Protein AF-0000000082038629 (afdb_homodimer)

pLDDT: mean 81.58, std 21.85, range [22.91, 98.81]

InterPro domains:
  IPR013216 Methyltransferase type 11 [PF08241] (58-134)
  IPR022238 18S rRNA (guanine(1575)-N(7))-methyltransferase Bud23, C-terminal [PF12589] (196-260)
  IPR029063 S-adenosyl-L-methionine-dependent methyltransferase superfamily [G3DSA:3.40.50.150] (6-194)
  IPR029063 S-adenosyl-L-methionine-dependent methyltransferase superfamily [SSF53335] (9-187)
  IPR039769 18S rRNA (guanine(1575)-N(7))-methyltransferase Bud23-like [PTHR12734] (5-263)

Structure (mmCIF, N/CA/C/O backbone):
data_AF-0000000082038629-model_v1
#
loop_
_entity.id
_entity.type
_entity.pdbx_description
1 polymer '18S rRNA (guanine-N(7))-methyltransferase'
#
loop_
_atom_site.group_PDB
_atom_site.id
_atom_site.type_symbol
_atom_site.label_atom_id
_atom_site.label_alt_id
_atom_site.label_comp_id
_atom_site.label_asym_id
_atom_site.label_entity_id
_atom_site.label_seq_id
_atom_site.pdbx_PDB_ins_code
_atom_site.Cartn_x
_atom_site.Cartn_y
_atom_site.Cartn_z
_atom_site.occupancy
_atom_site.B_iso_or_equiv
_atom_site.auth_seq_id
_atom_site.auth_comp_id
_atom_site.auth_asym_id
_atom_site.auth_atom_id
_atom_site.pdbx_PDB_model_num
ATOM 1 N N . MET A 1 1 ? -20.641 3.508 -7.027 1 23.41 1 MET A N 1
ATOM 2 C CA . MET A 1 1 ? -20.812 4.957 -7.008 1 23.41 1 MET A CA 1
ATOM 3 C C . MET A 1 1 ? -20.406 5.535 -5.652 1 23.41 1 MET A C 1
ATOM 5 O O . MET A 1 1 ? -20.781 5 -4.609 1 23.41 1 MET A O 1
ATOM 9 N N . ALA A 1 2 ? -19.219 5.988 -5.516 1 35.75 2 ALA A N 1
ATOM 10 C CA . ALA A 1 2 ? -18.75 6.785 -4.391 1 35.75 2 ALA A CA 1
ATOM 11 C C . ALA A 1 2 ? -19.875 7.613 -3.787 1 35.75 2 ALA A C 1
ATOM 13 O O . ALA A 1 2 ? -20.609 8.297 -4.512 1 35.75 2 ALA A O 1
ATOM 14 N N . GLY A 1 3 ? -20.547 7.137 -2.838 1 33.41 3 GLY A N 1
ATOM 15 C CA . GLY A 1 3 ? -21.656 7.867 -2.242 1 33.41 3 GLY A CA 1
ATOM 16 C C . GLY A 1 3 ? -21.484 9.375 -2.309 1 33.41 3 GLY A C 1
ATOM 17 O O . GLY A 1 3 ? -20.344 9.875 -2.297 1 33.41 3 GLY A O 1
ATOM 18 N N . SER A 1 4 ? -22.453 10.07 -2.854 1 38.16 4 SER A N 1
ATOM 19 C CA . SER A 1 4 ? -22.719 11.477 -3.129 1 38.16 4 SER A CA 1
ATOM 20 C C . SER A 1 4 ? -22.469 12.344 -1.897 1 38.16 4 SER A C 1
ATOM 22 O O . SER A 1 4 ? -22.781 13.531 -1.888 1 38.16 4 SER A O 1
ATOM 24 N N . GLY A 1 5 ? -22.359 11.789 -0.61 1 46.88 5 GLY A N 1
ATOM 25 C CA . GLY A 1 5 ? -22.156 12.938 0.254 1 46.88 5 GLY A CA 1
ATOM 26 C C . GLY A 1 5 ? -20.875 13.695 -0.052 1 46.88 5 GLY A C 1
ATOM 27 O O . GLY A 1 5 ? -19.969 13.156 -0.694 1 46.88 5 GLY A O 1
ATOM 28 N N . ARG A 1 6 ? -20.719 15.203 -0.046 1 66.25 6 ARG A N 1
ATOM 29 C CA . ARG A 1 6 ? -19.688 16.109 -0.547 1 66.25 6 ARG A CA 1
ATOM 30 C C . ARG A 1 6 ? -18.344 15.828 0.099 1 66.25 6 ARG A C 1
ATOM 32 O O . ARG A 1 6 ? -18.203 15.898 1.322 1 66.25 6 ARG A O 1
ATOM 39 N N . ARG A 1 7 ? -17.484 15.039 -0.409 1 83.62 7 ARG A N 1
ATOM 40 C CA . ARG A 1 7 ? -16.094 14.883 -0.016 1 83.62 7 ARG A CA 1
ATOM 41 C C . ARG A 1 7 ? -15.523 16.188 0.543 1 83.62 7 ARG A C 1
ATOM 43 O O . ARG A 1 7 ? -15.781 17.266 -0.001 1 83.62 7 ARG A O 1
ATOM 50 N N . PRO A 1 8 ? -14.961 16.016 1.78 1 85 8 PRO A N 1
ATOM 51 C CA . PRO A 1 8 ? -14.359 17.234 2.336 1 85 8 PRO A CA 1
ATOM 52 C C . PRO A 1 8 ? -13.586 18.031 1.295 1 85 8 PRO A C 1
ATOM 54 O O . PRO A 1 8 ? -13.648 19.266 1.287 1 85 8 PRO A O 1
ATOM 57 N N . GLU A 1 9 ? -12.992 17.375 0.368 1 87.31 9 GLU A N 1
ATOM 58 C CA . GLU A 1 9 ? -12.133 18 -0.625 1 87.31 9 GLU A CA 1
ATOM 59 C C . GLU A 1 9 ? -12.945 18.875 -1.582 1 87.31 9 GLU A C 1
ATOM 61 O O . GLU A 1 9 ? -12.391 19.734 -2.271 1 87.31 9 GLU A O 1
ATOM 66 N N . HIS A 1 10 ? -14.281 18.594 -1.616 1 85.75 10 HIS A N 1
ATOM 67 C CA . HIS A 1 10 ? -15.141 19.344 -2.523 1 85.75 10 HIS A CA 1
ATOM 68 C C . HIS A 1 10 ? -15.781 20.547 -1.817 1 85.75 10 HIS A C 1
ATOM 70 O O . HIS A 1 10 ? -16.422 21.375 -2.457 1 85.75 10 HIS A O 1
ATOM 76 N N . ARG A 1 11 ? -15.539 20.625 -0.525 1 84.31 11 ARG A N 1
ATOM 77 C CA . ARG A 1 11 ? -16.188 21.656 0.267 1 84.31 11 ARG A CA 1
ATOM 78 C C . ARG A 1 11 ? -15.289 22.891 0.378 1 84.31 11 ARG A C 1
ATOM 80 O O . ARG A 1 11 ? -15.727 23.953 0.835 1 84.31 11 ARG A O 1
ATOM 87 N N . GLY A 1 12 ? -14.109 22.812 -0.012 1 86.06 12 GLY A N 1
ATOM 88 C CA . GLY A 1 12 ? -13.172 23.922 0.046 1 86.06 12 GLY A CA 1
ATOM 89 C C . GLY A 1 12 ? -11.758 23.5 0.372 1 86.06 12 GLY A C 1
ATOM 90 O O . GLY A 1 12 ? -11.484 22.297 0.517 1 86.06 12 GLY A O 1
ATOM 91 N N . PRO A 1 13 ? -10.922 24.547 0.443 1 91.44 13 PRO A N 1
ATOM 92 C CA . PRO A 1 13 ? -9.539 24.219 0.804 1 91.44 13 PRO A CA 1
ATOM 93 C C . PRO A 1 13 ? -9.414 23.656 2.213 1 91.44 13 PRO A C 1
ATOM 95 O O . PRO A 1 13 ? -10.227 23.969 3.088 1 91.44 13 PRO A O 1
ATOM 98 N N . PRO A 1 14 ? -8.438 22.75 2.385 1 91.75 14 PRO A N 1
ATOM 99 C CA . PRO A 1 14 ? -8.32 22.047 3.672 1 91.75 14 PRO A CA 1
ATOM 100 C C . PRO A 1 14 ? -8.141 23.016 4.844 1 91.75 14 PRO A C 1
ATOM 102 O O . PRO A 1 14 ? -8.656 22.766 5.938 1 91.75 14 PRO A O 1
ATOM 105 N N . GLU A 1 15 ? -7.402 24.094 4.695 1 90.81 15 GLU A N 1
ATOM 106 C CA . GLU A 1 15 ? -7.18 25.016 5.805 1 90.81 15 GLU A CA 1
ATOM 107 C C . GLU A 1 15 ? -8.477 25.703 6.223 1 90.81 15 GLU A C 1
ATOM 109 O O . GLU A 1 15 ? -8.609 26.141 7.367 1 90.81 15 GLU A O 1
ATOM 114 N N . LEU A 1 16 ? -9.391 25.812 5.316 1 87.94 16 LEU A N 1
ATOM 115 C CA . LEU A 1 16 ? -10.688 26.391 5.633 1 87.94 16 LEU A CA 1
ATOM 116 C C . LEU A 1 16 ? -11.656 25.328 6.141 1 87.94 16 LEU A C 1
ATOM 118 O O . LEU A 1 16 ? -12.477 25.594 7.023 1 87.94 16 LEU A O 1
ATOM 122 N N . PHE A 1 17 ? -11.586 24.203 5.566 1 89.69 17 PHE A N 1
ATOM 123 C CA . PHE A 1 17 ? -12.422 23.094 6.016 1 89.69 17 PHE A CA 1
ATOM 124 C C . PHE A 1 17 ? -12.133 22.75 7.473 1 89.69 17 PHE A C 1
ATOM 126 O O . PHE A 1 17 ? -13.055 22.609 8.273 1 89.69 17 PHE A O 1
ATOM 133 N N . TYR A 1 18 ? -10.852 22.625 7.758 1 92.06 18 TYR A N 1
ATOM 134 C CA . TYR A 1 18 ? -10.453 22.328 9.133 1 92.06 18 TYR A CA 1
ATOM 135 C C . TYR A 1 18 ? -10.188 23.609 9.914 1 92.06 18 TYR A C 1
ATOM 137 O O . TYR A 1 18 ? -9.062 23.859 10.344 1 92.06 18 TYR A O 1
ATOM 145 N N . ASP A 1 19 ? -11.234 24.281 10.164 1 91.19 19 ASP A N 1
ATOM 146 C CA . ASP A 1 19 ? -11.195 25.484 10.992 1 91.19 19 ASP A CA 1
ATOM 147 C C . ASP A 1 19 ? -11.203 25.109 12.477 1 91.19 19 ASP A C 1
ATOM 149 O O . ASP A 1 19 ? -11.07 23.938 12.836 1 91.19 19 ASP A O 1
ATOM 153 N N . GLU A 1 20 ? -11.312 26.078 13.25 1 92.94 20 GLU A N 1
ATOM 154 C CA . GLU A 1 20 ? -11.211 25.875 14.688 1 92.94 20 GLU A CA 1
ATOM 155 C C . GLU A 1 20 ? -12.258 24.891 15.188 1 92.94 20 GLU A C 1
ATOM 157 O O . GLU A 1 20 ? -11.945 23.969 15.938 1 92.94 20 GLU A O 1
ATOM 162 N N . THR A 1 21 ? -13.461 25.047 14.711 1 92.38 21 THR A N 1
ATOM 163 C CA . THR A 1 21 ? -14.555 24.203 15.164 1 92.38 21 THR A CA 1
ATOM 164 C C . THR A 1 21 ? -14.359 22.766 14.68 1 92.38 21 THR A C 1
ATOM 166 O O . THR A 1 21 ? -14.461 21.812 15.461 1 92.38 21 THR A O 1
ATOM 169 N N . GLU A 1 22 ? -14.078 22.656 13.438 1 90.88 22 GLU A N 1
ATOM 170 C CA . GLU A 1 22 ? -13.93 21.312 12.859 1 90.88 22 GLU A CA 1
ATOM 171 C C . GLU A 1 22 ? -12.727 20.594 13.445 1 90.88 22 GLU A C 1
ATOM 173 O O . GLU A 1 22 ? -12.766 19.375 13.641 1 90.88 22 GLU A O 1
ATOM 178 N N . ALA A 1 23 ? -11.68 21.281 13.68 1 93.06 23 ALA A N 1
ATOM 179 C CA . ALA A 1 23 ? -10.477 20.688 14.25 1 93.06 23 ALA A CA 1
ATOM 180 C C . ALA A 1 23 ? -10.758 20.094 15.633 1 93.06 23 ALA A C 1
ATOM 182 O O . ALA A 1 23 ? -10.32 18.984 15.938 1 93.06 23 ALA A O 1
ATOM 183 N N . ARG A 1 24 ? -11.523 20.812 16.391 1 92.12 24 ARG A N 1
ATOM 184 C CA . ARG A 1 24 ? -11.852 20.344 17.734 1 92.12 24 ARG A CA 1
ATOM 185 C C . ARG A 1 24 ? -12.805 19.156 17.688 1 92.12 24 ARG A C 1
ATOM 187 O O . ARG A 1 24 ? -12.633 18.188 18.438 1 92.12 24 ARG A O 1
ATOM 194 N N . LYS A 1 25 ? -13.734 19.281 16.828 1 89.38 25 LYS A N 1
ATOM 195 C CA . LYS A 1 25 ? -14.68 18.172 16.672 1 89.38 25 LYS A CA 1
ATOM 196 C C . LYS A 1 25 ? -13.961 16.906 16.234 1 89.38 25 LYS A C 1
ATOM 198 O O . LYS A 1 25 ? -14.219 15.82 16.766 1 89.38 25 LYS A O 1
ATOM 203 N N . TYR A 1 26 ? -13.133 17.141 15.328 1 87.62 26 TYR A N 1
ATOM 204 C CA . TYR A 1 26 ? -12.359 16.031 14.781 1 87.62 26 TYR A CA 1
ATOM 205 C C . TYR A 1 26 ? -11.562 15.32 15.867 1 87.62 26 TYR A C 1
ATOM 207 O O . TYR A 1 26 ? -11.578 14.094 15.961 1 87.62 26 TYR A O 1
ATOM 215 N N . THR A 1 27 ? -10.953 15.984 16.719 1 88.75 27 THR A N 1
ATOM 216 C CA . THR A 1 27 ? -10.031 15.453 17.719 1 88.75 27 THR A CA 1
ATOM 217 C C . THR A 1 27 ? -10.805 14.859 18.891 1 88.75 27 THR A C 1
ATOM 219 O O . THR A 1 27 ? -10.344 13.898 19.516 1 88.75 27 THR A O 1
ATOM 222 N N . GLN A 1 28 ? -11.953 15.344 19.094 1 89.69 28 GLN A N 1
ATOM 223 C CA . GLN A 1 28 ? -12.727 14.93 20.266 1 89.69 28 GLN A CA 1
ATOM 224 C C . GLN A 1 28 ? -13.562 13.688 19.953 1 89.69 28 GLN A C 1
ATOM 226 O O . GLN A 1 28 ? -14.047 13.016 20.875 1 89.69 28 GLN A O 1
ATOM 231 N N . ASN A 1 29 ? -13.688 13.445 18.75 1 88.56 29 ASN A N 1
ATOM 232 C CA . ASN A 1 29 ? -14.406 12.234 18.359 1 88.56 29 ASN A CA 1
ATOM 233 C C . ASN A 1 29 ? -13.586 10.977 18.641 1 88.56 29 ASN A C 1
ATOM 235 O O . ASN A 1 29 ? -12.594 10.719 17.953 1 88.56 29 ASN A O 1
ATOM 239 N N . SER A 1 30 ? -13.969 10.195 19.625 1 89.5 30 SER A N 1
ATOM 240 C CA . SER A 1 30 ? -13.211 9.031 20.078 1 89.5 30 SER A CA 1
ATOM 241 C C . SER A 1 30 ? -13.078 7.992 18.969 1 89.5 30 SER A C 1
ATOM 243 O O . SER A 1 30 ? -12.039 7.355 18.828 1 89.5 30 SER A O 1
ATOM 245 N N . ARG A 1 31 ? -14.102 7.82 18.312 1 86.75 31 ARG A N 1
ATOM 246 C CA . ARG A 1 31 ? -14.078 6.84 17.234 1 86.75 31 ARG A CA 1
ATOM 247 C C . ARG A 1 31 ? -13.078 7.238 16.156 1 86.75 31 ARG A C 1
ATOM 249 O O . ARG A 1 31 ? -12.281 6.414 15.711 1 86.75 31 ARG A O 1
ATOM 256 N N . VAL A 1 32 ? -13.156 8.484 15.75 1 84.5 32 VAL A N 1
ATOM 257 C CA . VAL A 1 32 ? -12.227 8.984 14.742 1 84.5 32 VAL A CA 1
ATOM 258 C C . VAL A 1 32 ? -10.789 8.852 15.25 1 84.5 32 VAL A C 1
ATOM 260 O O . VAL A 1 32 ? -9.906 8.398 14.523 1 84.5 32 VAL A O 1
ATOM 263 N N . ALA A 1 33 ? -10.633 9.172 16.453 1 89.69 33 ALA A N 1
ATOM 264 C CA . ALA A 1 33 ? -9.305 9.102 17.062 1 89.69 33 ALA A CA 1
ATOM 265 C C . ALA A 1 33 ? -8.773 7.676 17.047 1 89.69 33 ALA A C 1
ATOM 267 O O . ALA A 1 33 ? -7.594 7.445 16.75 1 89.69 33 ALA A O 1
ATOM 268 N N . GLU A 1 34 ? -9.617 6.766 17.328 1 90.06 34 GLU A N 1
ATOM 269 C CA . GLU A 1 34 ? -9.227 5.363 17.359 1 90.06 34 GLU A CA 1
ATOM 270 C C . GLU A 1 34 ? -8.844 4.859 15.969 1 90.06 34 GLU A C 1
ATOM 272 O O . GLU A 1 34 ? -7.836 4.168 15.812 1 90.06 34 GLU A O 1
ATOM 277 N N . ILE A 1 35 ? -9.602 5.195 15.078 1 86.31 35 ILE A N 1
ATOM 278 C CA . ILE A 1 35 ? -9.359 4.789 13.703 1 86.31 35 ILE A CA 1
ATOM 279 C C . ILE A 1 35 ? -8.047 5.402 13.211 1 86.31 35 ILE A C 1
ATOM 281 O O . ILE A 1 35 ? -7.223 4.715 12.602 1 86.31 35 ILE A O 1
ATOM 285 N N . GLN A 1 36 ? -7.848 6.668 13.469 1 90.44 36 GLN A N 1
ATOM 286 C CA . GLN A 1 36 ? -6.625 7.355 13.062 1 90.44 36 GLN A CA 1
ATOM 287 C C . GLN A 1 36 ? -5.395 6.715 13.703 1 90.44 36 GLN A C 1
ATOM 289 O O . GLN A 1 36 ? -4.363 6.555 13.047 1 90.44 36 GLN A O 1
ATOM 294 N N . ALA A 1 37 ? -5.594 6.355 14.891 1 90.56 37 ALA A N 1
ATOM 295 C CA . ALA A 1 37 ? -4.488 5.73 15.609 1 90.56 37 ALA A CA 1
ATOM 296 C C . ALA A 1 37 ? -4.121 4.383 14.992 1 90.56 37 ALA A C 1
ATOM 298 O O . ALA A 1 37 ? -2.941 4.062 14.836 1 90.56 37 ALA A O 1
ATOM 299 N N . GLN A 1 38 ? -5.098 3.66 14.641 1 88.44 38 GLN A N 1
ATOM 300 C CA . GLN A 1 38 ? -4.867 2.361 14.023 1 88.44 38 GLN A CA 1
ATOM 301 C C . GLN A 1 38 ? -4.195 2.512 12.664 1 88.44 38 GLN A C 1
ATOM 303 O O . GLN A 1 38 ? -3.293 1.744 12.32 1 88.44 38 GLN A O 1
ATOM 308 N N . MET A 1 39 ? -4.648 3.463 11.961 1 91.38 39 MET A N 1
ATOM 309 C CA . MET A 1 39 ? -4.062 3.719 10.648 1 91.38 39 MET A CA 1
ATOM 310 C C . MET A 1 39 ? -2.598 4.121 10.773 1 91.38 39 MET A C 1
ATOM 312 O O . MET A 1 39 ? -1.75 3.65 10.016 1 91.38 39 MET A O 1
ATOM 316 N N . ALA A 1 40 ? -2.328 4.914 11.766 1 95.19 40 ALA A N 1
ATOM 317 C CA . ALA A 1 40 ? -0.96 5.367 12 1 95.19 40 ALA A CA 1
ATOM 318 C C . ALA A 1 40 ? -0.066 4.207 12.43 1 95.19 40 ALA A C 1
ATOM 320 O O . ALA A 1 40 ? 1.072 4.09 11.969 1 95.19 40 ALA A O 1
ATOM 321 N N . ALA A 1 41 ? -0.632 3.396 13.258 1 93.06 41 ALA A N 1
ATOM 322 C CA . ALA A 1 41 ? 0.128 2.246 13.742 1 93.06 41 ALA A CA 1
ATOM 323 C C . ALA A 1 41 ? 0.554 1.347 12.586 1 93.06 41 ALA A C 1
ATOM 325 O O . ALA A 1 41 ? 1.712 0.931 12.508 1 93.06 41 ALA A O 1
ATOM 326 N N . ARG A 1 42 ? -0.338 1.121 11.711 1 88.25 42 ARG A N 1
ATOM 327 C CA . ARG A 1 42 ? -0.045 0.282 10.547 1 88.25 42 ARG A CA 1
ATOM 328 C C . ARG A 1 42 ? 0.97 0.954 9.633 1 88.25 42 ARG A C 1
ATOM 330 O O . ARG A 1 42 ? 1.865 0.294 9.102 1 88.25 42 ARG A O 1
ATOM 337 N N . ALA A 1 43 ? 0.802 2.197 9.453 1 94.62 43 ALA A N 1
ATOM 338 C CA . ALA A 1 43 ? 1.734 2.936 8.609 1 94.62 43 ALA A CA 1
ATOM 339 C C . ALA A 1 43 ? 3.15 2.885 9.172 1 94.62 43 ALA A C 1
ATOM 341 O O . ALA A 1 43 ? 4.113 2.666 8.438 1 94.62 43 ALA A O 1
ATOM 342 N N . VAL A 1 44 ? 3.246 3.008 10.453 1 94.69 44 VAL A N 1
ATOM 343 C CA . VAL A 1 44 ? 4.559 3.004 11.094 1 94.69 44 VAL A CA 1
ATOM 344 C C . VAL A 1 44 ? 5.184 1.614 10.977 1 94.69 44 VAL A C 1
ATOM 346 O O . VAL A 1 44 ? 6.383 1.486 10.727 1 94.69 44 VAL A O 1
ATOM 349 N N . GLU A 1 45 ? 4.406 0.663 11.117 1 88.38 45 GLU A N 1
ATOM 350 C CA . GLU A 1 45 ? 4.902 -0.701 10.961 1 88.38 45 GLU A CA 1
ATOM 351 C C . GLU A 1 45 ? 5.441 -0.933 9.547 1 88.38 45 GLU A C 1
ATOM 353 O O . GLU A 1 45 ? 6.469 -1.588 9.367 1 88.38 45 GLU A O 1
ATOM 358 N N . LEU A 1 46 ? 4.832 -0.357 8.633 1 89.44 46 LEU A N 1
ATOM 359 C CA . LEU A 1 46 ? 5.191 -0.553 7.234 1 89.44 46 LEU A CA 1
ATOM 360 C C . LEU A 1 46 ? 6.492 0.172 6.898 1 89.44 46 LEU A C 1
ATOM 362 O O . LEU A 1 46 ? 7.113 -0.105 5.871 1 89.44 46 LEU A O 1
ATOM 366 N N . LEU A 1 47 ? 6.871 1.042 7.715 1 93.31 47 LEU A N 1
ATOM 367 C CA . LEU A 1 47 ? 8.125 1.747 7.48 1 93.31 47 LEU A CA 1
ATOM 368 C C . LEU A 1 47 ? 9.312 0.804 7.625 1 93.31 47 LEU A C 1
ATOM 370 O O . LEU A 1 47 ? 10.406 1.095 7.137 1 93.31 47 LEU A O 1
ATOM 374 N N . ALA A 1 48 ? 9.109 -0.289 8.398 1 88.19 48 ALA A N 1
ATOM 375 C CA . ALA A 1 48 ? 10.18 -1.263 8.633 1 88.19 48 ALA A CA 1
ATOM 376 C C . ALA A 1 48 ? 11.414 -0.593 9.219 1 88.19 48 ALA A C 1
ATOM 378 O O . ALA A 1 48 ? 12.523 -0.773 8.711 1 88.19 48 ALA A O 1
ATOM 379 N N . LEU A 1 49 ? 11.156 0.118 10.266 1 93.12 49 LEU A N 1
ATOM 380 C CA . LEU A 1 49 ? 12.234 0.857 10.914 1 93.12 49 LEU A CA 1
ATOM 381 C C . LEU A 1 49 ? 13.203 -0.094 11.609 1 93.12 49 LEU A C 1
ATOM 383 O O . LEU A 1 49 ? 12.805 -1.161 12.078 1 93.12 49 LEU A O 1
ATOM 387 N N . PRO A 1 50 ? 14.469 0.323 11.672 1 89.88 50 PRO A N 1
ATOM 388 C CA . PRO A 1 50 ? 15.406 -0.49 12.453 1 89.88 50 PRO A CA 1
ATOM 389 C C . PRO A 1 50 ? 15.039 -0.567 13.93 1 89.88 50 PRO A C 1
ATOM 391 O O . PRO A 1 50 ? 14.531 0.405 14.5 1 89.88 50 PRO A O 1
ATOM 394 N N . GLU A 1 51 ? 15.312 -1.751 14.484 1 86.88 51 GLU A N 1
ATOM 395 C CA . GLU A 1 51 ? 14.961 -1.985 15.883 1 86.88 51 GLU A CA 1
ATOM 396 C C . GLU A 1 51 ? 16.047 -1.475 16.812 1 86.88 51 GLU A C 1
ATOM 398 O O . GLU A 1 51 ? 17.219 -1.435 16.453 1 86.88 51 GLU A O 1
ATOM 403 N N . GLY A 1 52 ? 15.641 -1.083 17.938 1 88.69 52 GLY A N 1
ATOM 404 C CA . GLY A 1 52 ? 16.578 -0.804 19.016 1 88.69 52 GLY A CA 1
ATOM 405 C C . GLY A 1 52 ? 17.125 0.61 18.984 1 88.69 52 GLY A C 1
ATOM 406 O O . GLY A 1 52 ? 18.062 0.936 19.719 1 88.69 52 GLY A O 1
ATOM 407 N N . ARG A 1 53 ? 16.625 1.396 18.031 1 92.75 53 ARG A N 1
ATOM 408 C CA . ARG A 1 53 ? 17.062 2.787 18.031 1 92.75 53 ARG A CA 1
ATOM 409 C C . ARG A 1 53 ? 15.922 3.725 17.672 1 92.75 53 ARG A C 1
ATOM 411 O O . ARG A 1 53 ? 15.062 3.381 16.859 1 92.75 53 ARG A O 1
ATOM 418 N N . PRO A 1 54 ? 15.969 4.91 18.344 1 96.81 54 PRO A N 1
ATOM 419 C CA . PRO A 1 54 ? 14.984 5.914 17.922 1 96.81 54 PRO A CA 1
ATOM 420 C C . PRO A 1 54 ? 15.234 6.438 16.516 1 96.81 54 PRO A C 1
ATOM 422 O O . PRO A 1 54 ? 16.391 6.586 16.094 1 96.81 54 PRO A O 1
ATOM 425 N N . CYS A 1 55 ? 14.203 6.68 15.812 1 98.25 55 CYS A N 1
ATOM 426 C CA . CYS A 1 55 ? 14.25 7.242 14.469 1 98.25 55 CYS A CA 1
ATOM 427 C C . CYS A 1 55 ? 13.547 8.594 14.414 1 98.25 55 CYS A C 1
ATOM 429 O O . CYS A 1 55 ? 12.781 8.938 15.312 1 98.25 55 CYS A O 1
ATOM 431 N N . LEU A 1 56 ? 13.938 9.391 13.422 1 98.69 56 LEU A N 1
ATOM 432 C CA . LEU A 1 56 ? 13.258 10.648 13.148 1 98.69 56 LEU A CA 1
ATOM 433 C C . LEU A 1 56 ? 12.305 10.516 11.969 1 98.69 56 LEU A C 1
ATOM 435 O O . LEU A 1 56 ? 12.734 10.258 10.844 1 98.69 56 LEU A O 1
ATOM 439 N N . LEU A 1 57 ? 11.039 10.734 12.266 1 98.81 57 LEU A N 1
ATOM 440 C CA . LEU A 1 57 ? 10.016 10.523 11.25 1 98.81 57 LEU A CA 1
ATOM 441 C C . LEU A 1 57 ? 9.344 11.844 10.875 1 98.81 57 LEU A C 1
ATOM 443 O O . LEU A 1 57 ? 9.305 12.773 11.68 1 98.81 57 LEU A O 1
ATOM 447 N N . LEU A 1 58 ? 8.93 11.891 9.617 1 98.81 58 LEU A N 1
ATOM 448 C CA . LEU A 1 58 ? 8.109 13.008 9.148 1 98.81 58 LEU A CA 1
ATOM 449 C C . LEU A 1 58 ? 6.645 12.609 9.07 1 98.81 58 LEU A C 1
ATOM 451 O O . LEU A 1 58 ? 6.305 11.586 8.469 1 98.81 58 LEU A O 1
ATOM 455 N N . ASP A 1 59 ? 5.812 13.344 9.727 1 98.81 59 ASP A N 1
ATOM 456 C CA . ASP A 1 59 ? 4.367 13.172 9.656 1 98.81 59 ASP A CA 1
ATOM 457 C C . ASP A 1 59 ? 3.719 14.273 8.82 1 98.81 59 ASP A C 1
ATOM 459 O O . ASP A 1 59 ? 3.49 15.383 9.312 1 98.81 59 ASP A O 1
ATOM 463 N N . VAL A 1 60 ? 3.367 13.938 7.574 1 98.75 60 VAL A N 1
ATOM 464 C CA . VAL A 1 60 ? 2.803 14.914 6.645 1 98.75 60 VAL A CA 1
ATOM 465 C C . VAL A 1 60 ? 1.282 14.938 6.785 1 98.75 60 VAL A C 1
ATOM 467 O O . VAL A 1 60 ? 0.619 13.914 6.625 1 98.75 60 VAL A O 1
ATOM 470 N N . GLY A 1 61 ? 0.76 16.125 6.941 1 98.19 61 GLY A N 1
ATOM 471 C CA . GLY A 1 61 ? -0.635 16.203 7.344 1 98.19 61 GLY A CA 1
ATOM 472 C C . GLY A 1 61 ? -0.879 15.672 8.742 1 98.19 61 GLY A C 1
ATOM 473 O O . GLY A 1 61 ? -1.747 14.82 8.953 1 98.19 61 GLY A O 1
ATOM 474 N N . CYS A 1 62 ? -0.165 16.266 9.711 1 98.31 62 CYS A N 1
ATOM 475 C CA . CYS A 1 62 ? -0.123 15.672 11.039 1 98.31 62 CYS A CA 1
ATOM 476 C C . CYS A 1 62 ? -1.379 16.016 11.828 1 98.31 62 CYS A C 1
ATOM 478 O O . CYS A 1 62 ? -1.663 15.398 12.859 1 98.31 62 CYS A O 1
ATOM 480 N N . GLY A 1 63 ? -2.141 17.062 11.398 1 97.19 63 GLY A N 1
ATOM 481 C CA . GLY A 1 63 ? -3.373 17.453 12.07 1 97.19 63 GLY A CA 1
ATOM 482 C C . GLY A 1 63 ? -3.178 17.766 13.539 1 97.19 63 GLY A C 1
ATOM 483 O O . GLY A 1 63 ? -2.307 18.562 13.891 1 97.19 63 GLY A O 1
ATOM 484 N N . SER A 1 64 ? -3.99 17.156 14.344 1 96.62 64 SER A N 1
ATOM 485 C CA . SER A 1 64 ? -3.961 17.422 15.781 1 96.62 64 SER A CA 1
ATOM 486 C C . SER A 1 64 ? -2.908 16.562 16.469 1 96.62 64 SER A C 1
ATOM 488 O O . SER A 1 64 ? -2.873 16.484 17.703 1 96.62 64 SER A O 1
ATOM 490 N N . GLY A 1 65 ? -2.135 15.82 15.719 1 97 65 GLY A N 1
ATOM 491 C CA . GLY A 1 65 ? -1 15.117 16.281 1 97 65 GLY A CA 1
ATOM 492 C C . GLY A 1 65 ? -1.339 13.703 16.719 1 97 65 GLY A C 1
ATOM 493 O O . GLY A 1 65 ? -0.587 13.086 17.484 1 97 65 GLY A O 1
ATOM 494 N N . LEU A 1 66 ? -2.473 13.195 16.266 1 95.31 66 LEU A N 1
ATOM 495 C CA . LEU A 1 66 ? -2.881 11.844 16.656 1 95.31 66 LEU A CA 1
ATOM 496 C C . LEU A 1 66 ? -1.857 10.812 16.188 1 95.31 66 LEU A C 1
ATOM 498 O O . LEU A 1 66 ? -1.446 9.953 16.969 1 95.31 66 LEU A O 1
ATOM 502 N N . SER A 1 67 ? -1.442 10.898 14.938 1 97.06 67 SER A N 1
ATOM 503 C CA . SER A 1 67 ? -0.438 9.984 14.406 1 97.06 67 SER A CA 1
ATOM 504 C C . SER A 1 67 ? 0.9 10.164 15.117 1 97.06 67 SER A C 1
ATOM 506 O O . SER A 1 67 ? 1.587 9.188 15.422 1 97.06 67 SER A O 1
ATOM 508 N N . GLY A 1 68 ? 1.265 11.383 15.391 1 97.44 68 GLY A N 1
ATOM 509 C CA . GLY A 1 68 ? 2.504 11.672 16.094 1 97.44 68 GLY A CA 1
ATOM 510 C C . GLY A 1 68 ? 2.572 11.039 17.469 1 97.44 68 GLY A C 1
ATOM 511 O O . GLY A 1 68 ? 3.639 10.602 17.906 1 97.44 68 GLY A O 1
ATOM 512 N N . GLU A 1 69 ? 1.475 11.023 18.094 1 96 69 GLU A N 1
ATOM 513 C CA . GLU A 1 69 ? 1.425 10.398 19.406 1 96 69 GLU A CA 1
ATOM 514 C C . GLU A 1 69 ? 1.803 8.922 19.328 1 96 69 GLU A C 1
ATOM 516 O O . GLU A 1 69 ? 2.508 8.414 20.203 1 96 69 GLU A O 1
ATOM 521 N N . HIS A 1 70 ? 1.295 8.289 18.359 1 95.94 70 HIS A N 1
ATOM 522 C CA . HIS A 1 70 ? 1.668 6.891 18.172 1 95.94 70 HIS A CA 1
ATOM 523 C C . HIS A 1 70 ? 3.166 6.746 17.922 1 95.94 70 HIS A C 1
ATOM 525 O O . HIS A 1 70 ? 3.805 5.84 18.469 1 95.94 70 HIS A O 1
ATOM 531 N N . ILE A 1 71 ? 3.701 7.613 17.172 1 97.56 71 ILE A N 1
ATOM 532 C CA . ILE A 1 71 ? 5.129 7.598 16.875 1 97.56 71 ILE A CA 1
ATOM 533 C C . ILE A 1 71 ? 5.93 7.746 18.156 1 97.56 71 ILE A C 1
ATOM 535 O O . ILE A 1 71 ? 6.883 6.996 18.391 1 97.56 71 ILE A O 1
ATOM 539 N N . SER A 1 72 ? 5.5 8.664 18.938 1 97.69 72 SER A N 1
ATOM 540 C CA . SER A 1 72 ? 6.156 8.891 20.234 1 97.69 72 SER A CA 1
ATOM 541 C C . SER A 1 72 ? 6.035 7.664 21.125 1 97.69 72 SER A C 1
ATOM 543 O O . SER A 1 72 ? 7.008 7.266 21.781 1 97.69 72 SER A O 1
ATOM 545 N N . ASP A 1 73 ? 4.871 7.074 21.156 1 95.5 73 ASP A N 1
ATOM 546 C CA . ASP A 1 73 ? 4.629 5.891 21.969 1 95.5 73 ASP A CA 1
ATOM 547 C C . ASP A 1 73 ? 5.562 4.75 21.578 1 95.5 73 ASP A C 1
ATOM 549 O O . ASP A 1 73 ? 5.938 3.928 22.422 1 95.5 73 ASP A O 1
ATOM 553 N N . GLU A 1 74 ? 5.949 4.754 20.391 1 95 74 GLU A N 1
ATOM 554 C CA . GLU A 1 74 ? 6.836 3.703 19.891 1 95 74 GLU A CA 1
ATOM 555 C C . GLU A 1 74 ? 8.305 4.062 20.125 1 95 74 GLU A C 1
ATOM 557 O O . GLU A 1 74 ? 9.203 3.326 19.703 1 95 74 GLU A O 1
ATOM 562 N N . GLY A 1 75 ? 8.57 5.227 20.625 1 96.62 75 GLY A N 1
ATOM 563 C CA . GLY A 1 75 ? 9.922 5.609 21.016 1 96.62 75 GLY A CA 1
ATOM 564 C C . GLY A 1 75 ? 10.656 6.379 19.938 1 96.62 75 GLY A C 1
ATOM 565 O O . GLY A 1 75 ? 11.883 6.488 19.969 1 96.62 75 GLY A O 1
ATOM 566 N N . HIS A 1 76 ? 9.914 6.891 18.969 1 98.25 76 HIS A N 1
ATOM 567 C CA . HIS A 1 76 ? 10.523 7.641 17.875 1 98.25 76 HIS A CA 1
ATOM 568 C C . HIS A 1 76 ? 10.234 9.133 18 1 98.25 76 HIS A C 1
ATOM 570 O O . HIS A 1 76 ? 9.328 9.531 18.734 1 98.25 76 HIS A O 1
ATOM 576 N N . CYS A 1 77 ? 11.094 9.938 17.344 1 98.5 77 CYS A N 1
ATOM 577 C CA . CYS A 1 77 ? 10.875 11.375 17.219 1 98.5 77 CYS A CA 1
ATOM 578 C C . CYS A 1 77 ? 10.195 11.719 15.906 1 98.5 77 CYS A C 1
ATOM 580 O O . CYS A 1 77 ? 10.242 10.938 14.961 1 98.5 77 CYS A O 1
ATOM 582 N N . TRP A 1 78 ? 9.531 12.875 15.93 1 98.69 78 TRP A N 1
ATOM 583 C CA . TRP A 1 78 ? 8.844 13.195 14.688 1 98.69 78 TRP A CA 1
ATOM 584 C C . TRP A 1 78 ? 8.672 14.703 14.531 1 98.69 78 TRP A C 1
ATOM 586 O O . TRP A 1 78 ? 8.703 15.438 15.516 1 98.69 78 TRP A O 1
ATOM 596 N N . VAL A 1 79 ? 8.617 15.133 13.273 1 98.81 79 VAL A N 1
ATOM 597 C CA . VAL A 1 79 ? 8.234 16.469 12.844 1 98.81 79 VAL A CA 1
ATOM 598 C C . VAL A 1 79 ? 6.93 16.406 12.055 1 98.81 79 VAL A C 1
ATOM 600 O O . VAL A 1 79 ? 6.75 15.523 11.211 1 98.81 79 VAL A O 1
ATOM 603 N N . GLY A 1 80 ? 6.035 17.266 12.367 1 98.75 80 GLY A N 1
ATOM 604 C CA . GLY A 1 80 ? 4.746 17.281 11.688 1 98.75 80 GLY A CA 1
ATOM 605 C C . GLY A 1 80 ? 4.52 18.531 10.867 1 98.75 80 GLY A C 1
ATOM 606 O O . GLY A 1 80 ? 4.887 19.625 11.289 1 98.75 80 GLY A O 1
ATOM 607 N N . LEU A 1 81 ? 3.898 18.328 9.695 1 98.56 81 LEU A N 1
ATOM 608 C CA . LEU A 1 81 ? 3.467 19.422 8.82 1 98.56 81 LEU A CA 1
ATOM 609 C C . LEU A 1 81 ? 1.954 19.391 8.625 1 98.56 81 LEU A C 1
ATOM 611 O O . LEU A 1 81 ? 1.369 18.328 8.43 1 98.56 81 LEU A O 1
ATOM 615 N N . ASP A 1 82 ? 1.415 20.531 8.742 1 98.5 82 ASP A N 1
ATOM 616 C CA . ASP A 1 82 ? -0.006 20.625 8.422 1 98.5 82 ASP A CA 1
ATOM 617 C C . ASP A 1 82 ? -0.357 22.016 7.902 1 98.5 82 ASP A C 1
ATOM 619 O O . ASP A 1 82 ? 0.215 23.016 8.352 1 98.5 82 ASP A O 1
ATOM 623 N N . ILE A 1 83 ? -1.328 22.031 7.051 1 97.94 83 ILE A N 1
ATOM 624 C CA . ILE A 1 83 ? -1.705 23.297 6.426 1 97.94 83 ILE A CA 1
ATOM 625 C C . ILE A 1 83 ? -2.693 24.047 7.32 1 97.94 83 ILE A C 1
ATOM 627 O O . ILE A 1 83 ? -2.873 25.266 7.18 1 97.94 83 ILE A O 1
ATOM 631 N N . SER A 1 84 ? -3.367 23.438 8.203 1 97.75 84 SER A N 1
ATOM 632 C CA . SER A 1 84 ? -4.406 24.031 9.039 1 97.75 84 SER A CA 1
ATOM 633 C C . SER A 1 84 ? -3.834 24.531 10.367 1 97.75 84 SER A C 1
ATOM 635 O O . SER A 1 84 ? -3.449 23.734 11.219 1 97.75 84 SER A O 1
ATOM 637 N N . ARG A 1 85 ? -3.891 25.781 10.555 1 97.62 85 ARG A N 1
ATOM 638 C CA . ARG A 1 85 ? -3.457 26.359 11.82 1 97.62 85 ARG A CA 1
ATOM 639 C C . ARG A 1 85 ? -4.309 25.859 12.984 1 97.62 85 ARG A C 1
ATOM 641 O O . ARG A 1 85 ? -3.793 25.578 14.07 1 97.62 85 ARG A O 1
ATOM 648 N N . ALA A 1 86 ? -5.555 25.75 12.727 1 97.25 86 ALA A N 1
ATOM 649 C CA . ALA A 1 86 ? -6.477 25.281 13.758 1 97.25 86 ALA A CA 1
ATOM 650 C C . ALA A 1 86 ? -6.109 23.875 14.234 1 97.25 86 ALA A C 1
ATOM 652 O O . ALA A 1 86 ? -6.148 23.594 15.43 1 97.25 86 ALA A O 1
ATOM 653 N N . MET A 1 87 ? -5.785 23.031 13.312 1 97.5 87 MET A N 1
ATOM 654 C CA . MET A 1 87 ? -5.371 21.688 13.664 1 97.5 87 MET A CA 1
ATOM 655 C C . MET A 1 87 ? -4.105 21.703 14.516 1 97.5 87 MET A C 1
ATOM 657 O O . MET A 1 87 ? -4.02 21.016 15.531 1 97.5 87 MET A O 1
ATOM 661 N N . LEU A 1 88 ? -3.141 22.516 14.141 1 98.31 88 LEU A N 1
ATOM 662 C CA . LEU A 1 88 ? -1.875 22.594 14.859 1 98.31 88 LEU A CA 1
ATOM 663 C C . LEU A 1 88 ? -2.076 23.188 16.25 1 98.31 88 LEU A C 1
ATOM 665 O O . LEU A 1 88 ? -1.397 22.797 17.203 1 98.31 88 LEU A O 1
ATOM 669 N N . ASP A 1 89 ? -2.984 24.109 16.344 1 97.94 89 ASP A N 1
ATOM 670 C CA . ASP A 1 89 ? -3.289 24.688 17.656 1 97.94 89 ASP A CA 1
ATOM 671 C C . ASP A 1 89 ? -3.793 23.625 18.625 1 97.94 89 ASP A C 1
ATOM 673 O O . ASP A 1 89 ? -3.387 23.594 19.781 1 97.94 89 ASP A O 1
ATOM 677 N N . VAL A 1 90 ? -4.648 22.781 18.094 1 97 90 VAL A N 1
ATOM 678 C CA . VAL A 1 90 ? -5.148 21.688 18.922 1 97 90 VAL A CA 1
ATOM 679 C C . VAL A 1 90 ? -3.996 20.766 19.312 1 97 90 VAL A C 1
ATOM 681 O O . VAL A 1 90 ? -3.936 20.297 20.438 1 97 90 VAL A O 1
ATOM 684 N N . ALA A 1 91 ? -3.133 20.5 18.422 1 97.81 91 ALA A N 1
ATOM 685 C CA . ALA A 1 91 ? -1.972 19.672 18.703 1 97.81 91 ALA A CA 1
ATOM 686 C C . ALA A 1 91 ? -1.125 20.266 19.812 1 97.81 91 ALA A C 1
ATOM 688 O O . ALA A 1 91 ? -0.645 19.531 20.688 1 97.81 91 ALA A O 1
ATOM 689 N N . VAL A 1 92 ? -0.907 21.562 19.781 1 97.75 92 VAL A N 1
ATOM 690 C CA . VAL A 1 92 ? -0.146 22.266 20.797 1 97.75 92 VAL A CA 1
ATOM 691 C C . VAL A 1 92 ? -0.854 22.125 22.156 1 97.75 92 VAL A C 1
ATOM 693 O O . VAL A 1 92 ? -0.216 21.859 23.172 1 97.75 92 VAL A O 1
ATOM 696 N N . GLU A 1 93 ? -2.137 22.281 22.125 1 96.69 93 GLU A N 1
ATOM 697 C CA . GLU A 1 93 ? -2.93 22.172 23.344 1 96.69 93 GLU A CA 1
ATOM 698 C C . GLU A 1 93 ? -2.83 20.766 23.938 1 96.69 93 GLU A C 1
ATOM 700 O O . GLU A 1 93 ? -2.842 20.609 25.172 1 96.69 93 GLU A O 1
ATOM 705 N N . ARG A 1 94 ? -2.754 19.859 23.094 1 95.38 94 ARG A N 1
ATOM 706 C CA . ARG A 1 94 ? -2.648 18.469 23.531 1 95.38 94 ARG A CA 1
ATOM 707 C C . ARG A 1 94 ? -1.23 18.141 23.984 1 95.38 94 ARG A C 1
ATOM 709 O O . ARG A 1 94 ? -0.964 17.031 24.453 1 95.38 94 ARG A O 1
ATOM 716 N N . GLU A 1 95 ? -0.291 19.047 23.75 1 97 95 GLU A N 1
ATOM 717 C CA . GLU A 1 95 ? 1.103 18.953 24.172 1 97 95 GLU A CA 1
ATOM 718 C C . GLU A 1 95 ? 1.789 17.75 23.531 1 97 95 GLU A C 1
ATOM 720 O O . GLU A 1 95 ? 2.457 16.969 24.203 1 97 95 GLU A O 1
ATOM 725 N N . VAL A 1 96 ? 1.538 17.625 22.281 1 97 96 VAL A N 1
ATOM 726 C CA . VAL A 1 96 ? 2.213 16.531 21.562 1 97 96 VAL A CA 1
ATOM 727 C C . VAL A 1 96 ? 3.723 16.75 21.609 1 97 96 VAL A C 1
ATOM 729 O O . VAL A 1 96 ? 4.191 17.891 21.734 1 97 96 VAL A O 1
ATOM 732 N N . GLU A 1 97 ? 4.504 15.711 21.438 1 96.75 97 GLU A N 1
ATOM 733 C CA . GLU A 1 97 ? 5.949 15.758 21.625 1 96.75 97 GLU A CA 1
ATOM 734 C C . GLU A 1 97 ? 6.664 16.188 20.359 1 96.75 97 GLU A C 1
ATOM 736 O O . GLU A 1 97 ? 7.785 16.688 20.406 1 96.75 97 GLU A O 1
ATOM 741 N N . GLY A 1 98 ? 6.129 16.047 19.25 1 97.81 98 GLY A N 1
ATOM 742 C CA . GLY A 1 98 ? 6.781 16.359 18 1 97.81 98 GLY A CA 1
ATOM 743 C C . GLY A 1 98 ? 6.836 17.844 17.703 1 97.81 98 GLY A C 1
ATOM 744 O O . GLY A 1 98 ? 6.102 18.625 18.312 1 97.81 98 GLY A O 1
ATOM 745 N N . ASP A 1 99 ? 7.781 18.266 16.812 1 98.25 99 ASP A N 1
ATOM 746 C CA . ASP A 1 99 ? 7.832 19.641 16.312 1 98.25 99 ASP A CA 1
ATOM 747 C C . ASP A 1 99 ? 6.805 19.844 15.203 1 98.25 99 ASP A C 1
ATOM 749 O O . ASP A 1 99 ? 6.641 19 14.328 1 98.25 99 ASP A O 1
ATOM 753 N N . LEU A 1 100 ? 6.141 20.938 15.336 1 98.56 100 LEU A N 1
ATOM 754 C CA . LEU A 1 100 ? 5.035 21.219 14.422 1 98.56 100 LEU A CA 1
ATOM 755 C C . LEU A 1 100 ? 5.367 22.375 13.5 1 98.56 100 LEU A C 1
ATOM 757 O O . LEU A 1 100 ? 5.945 23.375 13.93 1 98.56 100 LEU A O 1
ATOM 761 N N . LEU A 1 101 ? 5.012 22.219 12.25 1 98.44 101 LEU A N 1
ATOM 762 C CA . LEU A 1 101 ? 5.258 23.25 11.25 1 98.44 101 LEU A CA 1
ATOM 763 C C . LEU A 1 101 ? 3.998 23.531 10.438 1 98.44 101 LEU A C 1
ATOM 765 O O . LEU A 1 101 ? 3.385 22.609 9.891 1 98.44 101 LEU A O 1
ATOM 769 N N . LEU A 1 102 ? 3.58 24.766 10.406 1 98.5 102 LEU A N 1
ATOM 770 C CA . LEU A 1 102 ? 2.514 25.203 9.508 1 98.5 102 LEU A CA 1
ATOM 771 C C . LEU A 1 102 ? 3.021 25.297 8.07 1 98.5 102 LEU A C 1
ATOM 773 O O . LEU A 1 102 ? 3.842 26.172 7.762 1 98.5 102 LEU A O 1
ATOM 777 N N . ALA A 1 103 ? 2.516 24.391 7.195 1 97.88 103 ALA A N 1
ATOM 778 C CA . ALA A 1 103 ? 3.043 24.359 5.836 1 97.88 103 ALA A CA 1
ATOM 779 C C . ALA A 1 103 ? 2.076 23.656 4.883 1 97.88 103 ALA A C 1
ATOM 781 O O . ALA A 1 103 ? 1.333 22.766 5.293 1 97.88 103 ALA A O 1
ATOM 782 N N . ASP A 1 104 ? 2.072 24.094 3.658 1 97.31 104 ASP A N 1
ATOM 783 C CA . ASP A 1 104 ? 1.425 23.406 2.543 1 97.31 104 ASP A CA 1
ATOM 784 C C . ASP A 1 104 ? 2.381 22.422 1.877 1 97.31 104 ASP A C 1
ATOM 786 O O . ASP A 1 104 ? 3.324 22.828 1.194 1 97.31 104 ASP A O 1
ATOM 790 N N . MET A 1 105 ? 2.062 21.109 2.037 1 97.88 105 MET A N 1
ATOM 791 C CA . MET A 1 105 ? 2.965 20.109 1.481 1 97.88 105 MET A CA 1
ATOM 792 C C . MET A 1 105 ? 3.064 20.25 -0.034 1 97.88 105 MET A C 1
ATOM 794 O O . MET A 1 105 ? 4.062 19.844 -0.634 1 97.88 105 MET A O 1
ATOM 798 N N . GLY A 1 106 ? 2.09 20.844 -0.658 1 97.56 106 GLY A N 1
ATOM 799 C CA . GLY A 1 106 ? 2.105 21.047 -2.098 1 97.56 106 GLY A CA 1
ATOM 800 C C . GLY A 1 106 ? 3.182 22.016 -2.555 1 97.56 106 GLY A C 1
ATOM 801 O O . GLY A 1 106 ? 3.504 22.078 -3.742 1 97.56 106 GLY A O 1
ATOM 802 N N . HIS A 1 107 ? 3.662 22.75 -1.616 1 97.12 107 HIS A N 1
ATOM 803 C CA . HIS A 1 107 ? 4.773 23.641 -1.913 1 97.12 107 HIS A CA 1
ATOM 804 C C . HIS A 1 107 ? 6.113 22.969 -1.645 1 97.12 107 HIS A C 1
ATOM 806 O O . HIS A 1 107 ? 7.168 23.578 -1.812 1 97.12 107 HIS A O 1
ATOM 812 N N . GLY A 1 108 ? 6.055 21.75 -1.164 1 97.62 108 GLY A N 1
ATOM 813 C CA . GLY A 1 108 ? 7.27 21.016 -0.845 1 97.62 108 GLY A CA 1
ATOM 814 C C . GLY A 1 108 ? 7.535 20.922 0.646 1 97.62 108 GLY A C 1
ATOM 815 O O . GLY A 1 108 ? 6.953 21.672 1.435 1 97.62 108 GLY A O 1
ATOM 816 N N . VAL A 1 109 ? 8.359 19.938 0.964 1 97.12 109 VAL A N 1
ATOM 817 C CA . VAL A 1 109 ? 8.805 19.797 2.346 1 97.12 109 VAL A CA 1
ATOM 818 C C . VAL A 1 109 ? 10.188 20.422 2.51 1 97.12 109 VAL A C 1
ATOM 820 O O . VAL A 1 109 ? 11.148 19.984 1.883 1 97.12 109 VAL A O 1
ATOM 823 N N . PRO A 1 110 ? 10.258 21.438 3.395 1 95.75 110 PRO A N 1
ATOM 824 C CA . PRO A 1 110 ? 11.461 22.266 3.473 1 95.75 110 PRO A CA 1
ATOM 825 C C . PRO A 1 110 ? 12.5 21.703 4.449 1 95.75 110 PRO A C 1
ATOM 827 O O . PRO A 1 110 ? 12.875 22.391 5.402 1 95.75 110 PRO A O 1
ATOM 830 N N . PHE A 1 111 ? 13.062 20.609 4.129 1 98.06 111 PHE A N 1
ATOM 831 C CA . PHE A 1 111 ? 14.023 20.016 5.055 1 98.06 111 PHE A CA 1
ATOM 832 C C . PHE A 1 111 ? 15.305 19.641 4.328 1 98.06 111 PHE A C 1
ATOM 834 O O . PHE A 1 111 ? 15.32 19.516 3.1 1 98.06 111 PHE A O 1
ATOM 841 N N . ARG A 1 112 ? 16.312 19.469 5.086 1 97.5 112 ARG A N 1
ATOM 842 C CA . ARG A 1 112 ? 17.625 19.078 4.551 1 97.5 112 ARG A CA 1
ATOM 843 C C . ARG A 1 112 ? 17.578 17.656 4 1 97.5 112 ARG A C 1
ATOM 845 O O . ARG A 1 112 ? 16.812 16.828 4.48 1 97.5 112 ARG A O 1
ATOM 852 N N . PRO A 1 113 ? 18.469 17.391 3.039 1 96.88 113 PRO A N 1
ATOM 853 C CA . PRO A 1 113 ? 18.516 16.047 2.471 1 96.88 113 PRO A CA 1
ATOM 854 C C . PRO A 1 113 ? 18.812 14.969 3.516 1 96.88 113 PRO A C 1
ATOM 856 O O . PRO A 1 113 ? 19.656 15.18 4.391 1 96.88 113 PRO A O 1
ATOM 859 N N . GLY A 1 114 ? 18.062 13.961 3.5 1 97.06 114 GLY A N 1
ATOM 860 C CA . GLY A 1 114 ? 18.359 12.781 4.301 1 97.06 114 GLY A CA 1
ATOM 861 C C . GLY A 1 114 ? 18.078 12.977 5.777 1 97.06 114 GLY A C 1
ATOM 862 O O . GLY A 1 114 ? 18.672 12.32 6.629 1 97.06 114 GLY A O 1
ATOM 863 N N . SER A 1 115 ? 17.141 13.828 6.07 1 97.94 115 SER A N 1
ATOM 864 C CA . SER A 1 115 ? 16.875 14.188 7.461 1 97.94 115 SER A CA 1
ATOM 865 C C . SER A 1 115 ? 16 13.148 8.148 1 97.94 115 SER A C 1
ATOM 867 O O . SER A 1 115 ? 16.047 13.008 9.375 1 97.94 115 SER A O 1
ATOM 869 N N . PHE A 1 116 ? 15.219 12.438 7.387 1 98.5 116 PHE A N 1
ATOM 870 C CA . PHE A 1 116 ? 14.203 11.602 8.016 1 98.5 116 PHE A CA 1
ATOM 871 C C . PHE A 1 116 ? 14.422 10.133 7.688 1 98.5 116 PHE A C 1
ATOM 873 O O . PHE A 1 116 ? 14.766 9.789 6.559 1 98.5 116 PHE A O 1
ATOM 880 N N . ASP A 1 117 ? 14.109 9.312 8.648 1 98.12 117 ASP A N 1
ATOM 881 C CA . ASP A 1 117 ? 14.234 7.867 8.516 1 98.12 117 ASP A CA 1
ATOM 882 C C . ASP A 1 117 ? 12.961 7.254 7.941 1 98.12 117 ASP A C 1
ATOM 884 O O . ASP A 1 117 ? 12.914 6.055 7.66 1 98.12 117 ASP A O 1
ATOM 888 N N . GLY A 1 118 ? 12.016 7.988 7.777 1 98.19 118 GLY A N 1
ATOM 889 C CA . GLY A 1 118 ? 10.734 7.559 7.238 1 98.19 118 GLY A CA 1
ATOM 890 C C . GLY A 1 118 ? 9.688 8.656 7.242 1 98.19 118 GLY A C 1
ATOM 891 O O . GLY A 1 118 ? 9.867 9.695 7.891 1 98.19 118 GLY A O 1
ATOM 892 N N . CYS A 1 119 ? 8.633 8.406 6.473 1 98.69 119 CYS A N 1
ATOM 893 C CA . CYS A 1 119 ? 7.527 9.359 6.391 1 98.69 119 CYS A CA 1
ATOM 894 C C . CYS A 1 119 ? 6.188 8.633 6.406 1 98.69 119 CYS A C 1
ATOM 896 O O . CYS A 1 119 ? 6.031 7.598 5.766 1 98.69 119 CYS A O 1
ATOM 898 N N . ILE A 1 120 ? 5.301 9.195 7.152 1 98.62 120 ILE A N 1
ATOM 899 C CA . ILE A 1 120 ? 3.922 8.727 7.055 1 98.62 120 ILE A CA 1
ATOM 900 C C . ILE A 1 120 ? 3.002 9.906 6.734 1 98.62 120 ILE A C 1
ATOM 902 O O . ILE A 1 120 ? 3.32 11.055 7.047 1 98.62 120 ILE A O 1
ATOM 906 N N . SER A 1 121 ? 1.963 9.641 6.09 1 98.56 121 SER A N 1
ATOM 907 C CA . SER A 1 121 ? 0.871 10.578 5.84 1 98.56 121 SER A CA 1
ATOM 908 C C . SER A 1 121 ? -0.481 9.875 5.891 1 98.56 121 SER A C 1
ATOM 910 O O . SER A 1 121 ? -0.735 8.953 5.117 1 98.56 121 SER A O 1
ATOM 912 N N . ILE A 1 122 ? -1.287 10.344 6.828 1 97.12 122 ILE A N 1
ATOM 913 C CA . ILE A 1 122 ? -2.58 9.695 7.027 1 97.12 122 ILE A CA 1
ATOM 914 C C . ILE A 1 122 ? -3.699 10.633 6.586 1 97.12 122 ILE A C 1
ATOM 916 O O . ILE A 1 122 ? -3.949 11.656 7.23 1 97.12 122 ILE A O 1
ATOM 920 N N . SER A 1 123 ? -4.395 10.336 5.484 1 93.75 123 SER A N 1
ATOM 921 C CA . SER A 1 123 ? -5.59 11 4.984 1 93.75 123 SER A CA 1
ATOM 922 C C . SER A 1 123 ? -5.297 12.445 4.59 1 93.75 123 SER A C 1
ATOM 924 O O . SER A 1 123 ? -6.113 13.336 4.828 1 93.75 123 SER A O 1
ATOM 926 N N . ALA A 1 124 ? -4.211 12.672 3.98 1 96.88 124 ALA A N 1
ATOM 927 C CA . ALA A 1 124 ? -3.861 14.062 3.729 1 96.88 124 ALA A CA 1
ATOM 928 C C . ALA A 1 124 ? -3.473 14.273 2.27 1 96.88 124 ALA A C 1
ATOM 930 O O . ALA A 1 124 ? -3.895 15.25 1.643 1 96.88 124 ALA A O 1
ATOM 931 N N . VAL A 1 125 ? -2.75 13.352 1.661 1 97.38 125 VAL A N 1
ATOM 932 C CA . VAL A 1 125 ? -2.084 13.586 0.383 1 97.38 125 VAL A CA 1
ATOM 933 C C . VAL A 1 125 ? -3.127 13.734 -0.723 1 97.38 125 VAL A C 1
ATOM 935 O O . VAL A 1 125 ? -2.908 14.461 -1.696 1 97.38 125 VAL A O 1
ATOM 938 N N . GLN A 1 126 ? -4.34 13.156 -0.575 1 94.5 126 GLN A N 1
ATOM 939 C CA . GLN A 1 126 ? -5.375 13.219 -1.604 1 94.5 126 GLN A CA 1
ATOM 940 C C . GLN A 1 126 ? -5.863 14.656 -1.799 1 94.5 126 GLN A C 1
ATOM 942 O O . GLN A 1 126 ? -6.434 14.984 -2.842 1 94.5 126 GLN A O 1
ATOM 947 N N . TRP A 1 127 ? -5.637 15.492 -0.831 1 95.38 127 TRP A N 1
ATOM 948 C CA . TRP A 1 127 ? -6.047 16.891 -0.952 1 95.38 127 TRP A CA 1
ATOM 949 C C . TRP A 1 127 ? -5.289 17.578 -2.076 1 95.38 127 TRP A C 1
ATOM 951 O O . TRP A 1 127 ? -5.77 18.578 -2.641 1 95.38 127 TRP A O 1
ATOM 961 N N . LEU A 1 128 ? -4.129 17.109 -2.404 1 96.75 128 LEU A N 1
ATOM 962 C CA . LEU A 1 128 ? -3.316 17.719 -3.447 1 96.75 128 LEU A CA 1
ATOM 963 C C . LEU A 1 128 ? -3.912 17.469 -4.828 1 96.75 128 LEU A C 1
ATOM 965 O O . LEU A 1 128 ? -3.5 18.078 -5.812 1 96.75 128 LEU A O 1
ATOM 969 N N . CYS A 1 129 ? -4.836 16.594 -4.863 1 94.69 129 CYS A N 1
ATOM 970 C CA . CYS A 1 129 ? -5.465 16.281 -6.145 1 94.69 129 CYS A CA 1
ATOM 971 C C . CYS A 1 129 ? -6.504 17.328 -6.512 1 94.69 129 CYS A C 1
ATOM 973 O O . CYS A 1 129 ? -7.066 17.297 -7.609 1 94.69 129 CYS A O 1
ATOM 975 N N . ASN A 1 130 ? -6.742 18.25 -5.641 1 90.69 130 ASN A N 1
ATOM 976 C CA . ASN A 1 130 ? -7.711 19.312 -5.887 1 90.69 130 ASN A CA 1
ATOM 977 C C . ASN A 1 130 ? -7.016 20.656 -6.121 1 90.69 130 ASN A C 1
ATOM 979 O O . ASN A 1 130 ? -6.004 20.953 -5.492 1 90.69 130 ASN A O 1
ATOM 983 N N . ALA A 1 131 ? -7.613 21.438 -7.082 1 88.62 131 ALA A N 1
ATOM 984 C CA . ALA A 1 131 ? -7.148 22.797 -7.32 1 88.62 131 ALA A CA 1
ATOM 985 C C . ALA A 1 131 ? -8 23.812 -6.559 1 88.62 131 ALA A C 1
ATOM 987 O O . ALA A 1 131 ? -9.047 24.234 -7.043 1 88.62 131 ALA A O 1
ATOM 988 N N . ASP A 1 132 ? -7.508 24.203 -5.457 1 84.75 132 ASP A N 1
ATOM 989 C CA . ASP A 1 132 ? -8.266 25.109 -4.598 1 84.75 132 ASP A CA 1
ATOM 990 C C . ASP A 1 132 ? -8.062 26.562 -5.02 1 84.75 132 ASP A C 1
ATOM 992 O O . ASP A 1 132 ? -8.8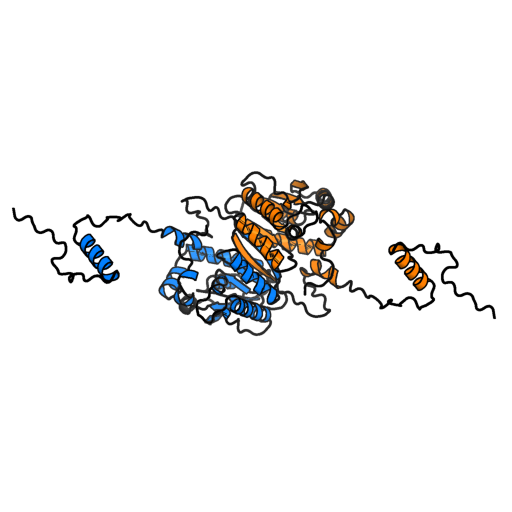28 27.438 -4.617 1 84.75 132 ASP A O 1
ATOM 996 N N . LYS A 1 133 ? -7.004 26.781 -5.637 1 85.88 133 LYS A N 1
ATOM 997 C CA . LYS A 1 133 ? -6.691 28.094 -6.199 1 85.88 133 LYS A CA 1
ATOM 998 C C . LYS A 1 133 ? -6.469 28.016 -7.707 1 85.88 133 LYS A C 1
ATOM 1000 O O . LYS A 1 133 ? -6.148 26.938 -8.234 1 85.88 133 LYS A O 1
ATOM 1005 N N . LYS A 1 134 ? -6.688 29.094 -8.406 1 84.94 134 LYS A N 1
ATOM 1006 C CA . LYS A 1 134 ? -6.5 29.141 -9.852 1 84.94 134 LYS A CA 1
ATOM 1007 C C . LYS A 1 134 ? -5.078 28.75 -10.242 1 84.94 134 LYS A C 1
ATOM 1009 O O . LYS A 1 134 ? -4.859 28.156 -11.289 1 84.94 134 LYS A O 1
ATOM 1014 N N . SER A 1 135 ? -4.184 29.062 -9.375 1 88.62 135 SER A N 1
ATOM 1015 C CA . SER A 1 135 ? -2.773 28.812 -9.672 1 88.62 135 SER A CA 1
ATOM 1016 C C . SER A 1 135 ? -2.389 27.375 -9.398 1 88.62 135 SER A C 1
ATOM 1018 O O . SER A 1 135 ? -1.287 26.938 -9.742 1 88.62 135 SER A O 1
ATOM 1020 N N . HIS A 1 136 ? -3.299 26.625 -8.867 1 88.81 136 HIS A N 1
ATOM 1021 C CA . HIS A 1 136 ? -2.959 25.266 -8.461 1 88.81 136 HIS A CA 1
ATOM 1022 C C . HIS A 1 136 ? -2.992 24.312 -9.648 1 88.81 136 HIS A C 1
ATOM 1024 O O . HIS A 1 136 ? -3.943 24.312 -10.438 1 88.81 136 HIS A O 1
ATOM 1030 N N . SER A 1 137 ? -1.921 23.578 -9.781 1 95.56 137 SER A N 1
ATOM 1031 C CA . SER A 1 137 ? -1.812 22.406 -10.648 1 95.56 137 SER A CA 1
ATOM 1032 C C . SER A 1 137 ? -1.562 21.141 -9.836 1 95.56 137 SER A C 1
ATOM 1034 O O . SER A 1 137 ? -0.458 20.938 -9.328 1 95.56 137 SER A O 1
ATOM 1036 N N . PRO A 1 138 ? -2.549 20.312 -9.828 1 96.06 138 PRO A N 1
ATOM 1037 C CA . PRO A 1 138 ? -2.396 19.109 -9 1 96.06 138 PRO A CA 1
ATOM 1038 C C . PRO A 1 138 ? -1.152 18.297 -9.367 1 96.06 138 PRO A C 1
ATOM 1040 O O . PRO A 1 138 ? -0.366 17.953 -8.484 1 96.06 138 PRO A O 1
ATOM 1043 N N . PRO A 1 139 ? -0.872 18.078 -10.688 1 97.12 139 PRO A N 1
ATOM 1044 C CA . PRO A 1 139 ? 0.347 17.328 -11.008 1 97.12 139 PRO A CA 1
ATOM 1045 C C . PRO A 1 139 ? 1.614 18.047 -10.531 1 97.12 139 PRO A C 1
ATOM 1047 O O . PRO A 1 139 ? 2.537 17.391 -10.031 1 97.12 139 PRO A O 1
ATOM 1050 N N . LYS A 1 140 ? 1.636 19.312 -10.594 1 97.56 140 LYS A N 1
ATOM 1051 C CA . LYS A 1 140 ? 2.816 20.062 -10.188 1 97.56 140 LYS A CA 1
ATOM 1052 C C . LYS A 1 140 ? 2.984 20.047 -8.664 1 97.56 140 LYS A C 1
ATOM 1054 O O . LYS A 1 140 ? 4.098 19.891 -8.164 1 97.56 140 LYS A O 1
ATOM 1059 N N . ARG A 1 141 ? 1.917 20.25 -7.961 1 97.94 141 ARG A N 1
ATOM 1060 C CA . ARG A 1 141 ? 1.954 20.25 -6.504 1 97.94 141 ARG A CA 1
ATOM 1061 C C . ARG A 1 141 ? 2.365 18.875 -5.961 1 97.94 141 ARG A C 1
ATOM 1063 O O . ARG A 1 141 ? 3.178 18.797 -5.039 1 97.94 141 ARG A O 1
ATOM 1070 N N . LEU A 1 142 ? 1.813 17.859 -6.602 1 98.25 142 LEU A N 1
ATOM 1071 C CA . LEU A 1 142 ? 2.18 16.5 -6.203 1 98.25 142 LEU A CA 1
ATOM 1072 C C . LEU A 1 142 ? 3.648 16.234 -6.504 1 98.25 142 LEU A C 1
ATOM 1074 O O . LEU A 1 142 ? 4.363 15.672 -5.664 1 98.25 142 LEU A O 1
ATOM 1078 N N . TYR A 1 143 ? 4.074 16.641 -7.605 1 98.31 143 TYR A N 1
ATOM 1079 C CA . TYR A 1 143 ? 5.469 16.406 -7.953 1 98.31 143 TYR A CA 1
ATOM 1080 C C . TYR A 1 143 ? 6.398 17.172 -7.016 1 98.31 143 TYR A C 1
ATOM 1082 O O . TYR A 1 143 ? 7.422 16.625 -6.578 1 98.31 143 TYR A O 1
ATOM 1090 N N . ARG A 1 144 ? 6.113 18.359 -6.785 1 98.38 144 ARG A N 1
ATOM 1091 C CA . ARG A 1 144 ? 6.914 19.141 -5.855 1 98.38 144 ARG A CA 1
ATOM 1092 C C . ARG A 1 144 ? 6.973 18.484 -4.48 1 98.38 144 ARG A C 1
ATOM 1094 O O . ARG A 1 144 ? 8.039 18.406 -3.875 1 98.38 144 ARG A O 1
ATOM 1101 N N . PHE A 1 145 ? 5.867 18.047 -3.996 1 98.62 145 PHE A N 1
ATOM 1102 C CA . PHE A 1 145 ? 5.809 17.344 -2.717 1 98.62 145 PHE A CA 1
ATOM 1103 C C . PHE A 1 145 ? 6.699 16.109 -2.729 1 98.62 145 PHE A C 1
ATOM 1105 O O . PHE A 1 145 ? 7.594 15.977 -1.89 1 98.62 145 PHE A O 1
ATOM 1112 N N . PHE A 1 146 ? 6.535 15.25 -3.727 1 98.25 146 PHE A N 1
ATOM 1113 C CA . PHE A 1 146 ? 7.242 13.977 -3.738 1 98.25 146 PHE A CA 1
ATOM 1114 C C . PHE A 1 146 ? 8.734 14.188 -3.99 1 98.25 146 PHE A C 1
ATOM 1116 O O . PHE A 1 146 ? 9.57 13.469 -3.432 1 98.25 146 PHE A O 1
ATOM 1123 N N . SER A 1 147 ? 9.055 15.156 -4.805 1 98.12 147 SER A N 1
ATOM 1124 C CA . SER A 1 147 ? 10.461 15.398 -5.102 1 98.12 147 SER A CA 1
ATOM 1125 C C . SER A 1 147 ? 11.211 15.898 -3.869 1 98.12 147 SER A C 1
ATOM 1127 O O . SER A 1 147 ? 12.32 15.453 -3.584 1 98.12 147 SER A O 1
ATOM 1129 N N . THR A 1 148 ? 10.609 16.781 -3.172 1 98.62 148 THR A N 1
ATOM 1130 C CA . THR A 1 148 ? 11.242 17.312 -1.97 1 98.62 148 THR A CA 1
ATOM 1131 C C . THR A 1 148 ? 11.234 16.266 -0.854 1 98.62 148 THR A C 1
ATOM 1133 O O . THR A 1 148 ? 12.172 16.188 -0.058 1 98.62 148 THR A O 1
ATOM 1136 N N . LEU A 1 149 ? 10.195 15.492 -0.804 1 98.44 149 LEU A N 1
ATOM 1137 C CA . LEU A 1 149 ? 10.156 14.398 0.16 1 98.44 149 LEU A CA 1
ATOM 1138 C C . LEU A 1 149 ? 11.273 13.398 -0.106 1 98.44 149 LEU A C 1
ATOM 1140 O O . LEU A 1 149 ? 11.945 12.953 0.826 1 98.44 149 LEU A O 1
ATOM 1144 N N . TYR A 1 150 ? 11.406 13.094 -1.361 1 97.31 150 TYR A N 1
ATOM 1145 C CA . TYR A 1 150 ? 12.469 12.172 -1.76 1 97.31 150 TYR A CA 1
ATOM 1146 C C . TYR A 1 150 ? 13.828 12.664 -1.279 1 97.31 150 TYR A C 1
ATOM 1148 O O . TYR A 1 150 ? 14.641 11.875 -0.778 1 97.31 150 TYR A O 1
ATOM 1156 N N . THR A 1 151 ? 14.047 13.914 -1.388 1 97.12 151 THR A N 1
ATOM 1157 C CA . THR A 1 151 ? 15.305 14.523 -0.967 1 97.12 151 THR A CA 1
ATOM 1158 C C . THR A 1 151 ? 15.43 14.5 0.553 1 97.12 151 THR A C 1
ATOM 1160 O O . THR A 1 151 ? 16.516 14.242 1.087 1 97.12 151 THR A O 1
ATOM 1163 N N . ALA A 1 152 ? 14.391 14.664 1.236 1 98.12 152 ALA A N 1
ATOM 1164 C CA . ALA A 1 152 ? 14.398 14.805 2.691 1 98.12 152 ALA A CA 1
ATOM 1165 C C . ALA A 1 152 ? 14.562 13.445 3.369 1 98.12 152 ALA A C 1
ATOM 1167 O O . ALA A 1 152 ? 14.953 13.375 4.535 1 98.12 152 ALA A O 1
ATOM 1168 N N . LEU A 1 153 ? 14.227 12.414 2.637 1 97.56 153 LEU A N 1
ATOM 1169 C CA . LEU A 1 153 ? 14.305 11.07 3.205 1 97.56 153 LEU A CA 1
ATOM 1170 C C . LEU A 1 153 ? 15.711 10.508 3.082 1 97.56 153 LEU A C 1
ATOM 1172 O O . LEU A 1 153 ? 16.391 10.719 2.072 1 97.56 153 LEU A O 1
ATOM 1176 N N . ALA A 1 154 ? 16.078 9.797 4.148 1 96.12 154 ALA A N 1
ATOM 1177 C CA . ALA A 1 154 ? 17.344 9.078 4.07 1 96.12 154 ALA A CA 1
ATOM 1178 C C . ALA A 1 154 ? 17.281 7.961 3.035 1 96.12 154 ALA A C 1
ATOM 1180 O O . ALA A 1 154 ? 16.219 7.43 2.75 1 96.12 154 ALA A O 1
ATOM 1181 N N . ARG A 1 155 ? 18.438 7.637 2.557 1 90.5 155 ARG A N 1
ATOM 1182 C CA . ARG A 1 155 ? 18.516 6.539 1.596 1 90.5 155 ARG A CA 1
ATOM 1183 C C . ARG A 1 155 ? 17.953 5.254 2.197 1 90.5 155 ARG A C 1
ATOM 1185 O O . ARG A 1 155 ? 18.219 4.941 3.359 1 90.5 155 ARG A O 1
ATOM 1192 N N . GLY A 1 156 ? 17.188 4.652 1.359 1 87.94 156 GLY A N 1
ATOM 1193 C CA . GLY A 1 156 ? 16.656 3.367 1.79 1 87.94 156 GLY A CA 1
ATOM 1194 C C . GLY A 1 156 ? 15.422 3.484 2.654 1 87.94 156 GLY A C 1
ATOM 1195 O O . GLY A 1 156 ? 14.82 2.477 3.025 1 87.94 156 GLY A O 1
ATOM 1196 N N . SER A 1 157 ? 15.008 4.719 2.986 1 93.94 157 SER A N 1
ATOM 1197 C CA . SER A 1 157 ? 13.82 4.922 3.812 1 93.94 157 SER A CA 1
ATOM 1198 C C . SER A 1 157 ? 12.547 4.723 3.004 1 93.94 157 SER A C 1
ATOM 1200 O O . SER A 1 157 ? 12.594 4.555 1.784 1 93.94 157 SER A O 1
ATOM 1202 N N . ARG A 1 158 ? 11.469 4.719 3.756 1 94.31 158 ARG A N 1
ATOM 1203 C CA . ARG A 1 158 ? 10.172 4.512 3.123 1 94.31 158 ARG A CA 1
ATOM 1204 C C . ARG A 1 158 ? 9.211 5.645 3.459 1 94.31 158 ARG A C 1
ATOM 1206 O O . ARG A 1 158 ? 9.406 6.359 4.445 1 94.31 158 ARG A O 1
ATOM 1213 N N . ALA A 1 159 ? 8.273 5.793 2.545 1 97.81 159 ALA A N 1
ATOM 1214 C CA . ALA A 1 159 ? 7.105 6.633 2.797 1 97.81 159 ALA A CA 1
ATOM 1215 C C . ALA A 1 159 ? 5.812 5.828 2.701 1 97.81 159 ALA A C 1
ATOM 1217 O O . ALA A 1 159 ? 5.586 5.121 1.715 1 97.81 159 ALA A O 1
ATOM 1218 N N . VAL A 1 160 ? 5.027 5.961 3.727 1 96.88 160 VAL A N 1
ATOM 1219 C CA . VAL A 1 160 ? 3.76 5.238 3.754 1 96.88 160 VAL A CA 1
ATOM 1220 C C . VAL A 1 160 ? 2.6 6.23 3.777 1 96.88 160 VAL A C 1
ATOM 1222 O O . VAL A 1 160 ? 2.475 7.027 4.711 1 96.88 160 VAL A O 1
ATOM 1225 N N . LEU A 1 161 ? 1.756 6.062 2.766 1 96.94 161 LEU A N 1
ATOM 1226 C CA . LEU A 1 161 ? 0.644 6.992 2.596 1 96.94 161 LEU A CA 1
ATOM 1227 C C . LEU A 1 161 ? -0.692 6.266 2.723 1 96.94 161 LEU A C 1
ATOM 1229 O O . LEU A 1 161 ? -0.982 5.352 1.951 1 96.94 161 LEU A O 1
ATOM 1233 N N . GLN A 1 162 ? -1.393 6.641 3.734 1 95.19 162 GLN A N 1
ATOM 1234 C CA . GLN A 1 162 ? -2.801 6.262 3.781 1 95.19 162 GLN A CA 1
ATOM 1235 C C . GLN A 1 162 ? -3.67 7.277 3.047 1 95.19 162 GLN A C 1
ATOM 1237 O O . GLN A 1 162 ? -3.525 8.484 3.248 1 95.19 162 GLN A O 1
ATOM 1242 N N . LEU A 1 163 ? -4.551 6.758 2.117 1 90.81 163 LEU A N 1
ATOM 1243 C CA . LEU A 1 163 ? -5.254 7.68 1.231 1 90.81 163 LEU A CA 1
ATOM 1244 C C . LEU A 1 163 ? -6.719 7.293 1.098 1 90.81 163 LEU A C 1
ATOM 1246 O O . LEU A 1 163 ? -7.082 6.133 1.312 1 90.81 163 LEU A O 1
ATOM 1250 N N . TYR A 1 164 ? -7.441 8.367 0.691 1 86.06 164 TYR A N 1
ATOM 1251 C CA . TYR A 1 164 ? -8.82 8.195 0.257 1 86.06 164 TYR A CA 1
ATOM 1252 C C . TYR A 1 164 ? -9.039 8.789 -1.127 1 86.06 164 TYR A C 1
ATOM 1254 O O . TYR A 1 164 ? -9.734 9.805 -1.271 1 86.06 164 TYR A O 1
ATOM 1262 N N . PRO A 1 165 ? -8.469 8.125 -2.049 1 86.62 165 PRO A N 1
ATOM 1263 C CA . PRO A 1 165 ? -8.68 8.68 -3.387 1 86.62 165 PRO A CA 1
ATOM 1264 C C . PRO A 1 165 ? -10.141 8.625 -3.826 1 86.62 165 PRO A C 1
ATOM 1266 O O . PRO A 1 165 ? -10.844 7.66 -3.518 1 86.62 165 PRO A O 1
ATOM 1269 N N . GLU A 1 166 ? -10.523 9.664 -4.527 1 83.88 166 GLU A N 1
ATOM 1270 C CA . GLU A 1 166 ? -11.898 9.734 -5.008 1 83.88 166 GLU A CA 1
ATOM 1271 C C . GLU A 1 166 ? -12.156 8.703 -6.105 1 83.88 166 GLU A C 1
ATOM 1273 O O . GLU A 1 166 ? -13.25 8.141 -6.184 1 83.88 166 GLU A O 1
ATOM 1278 N N . ASN A 1 167 ? -11.242 8.508 -6.949 1 85.19 167 ASN A N 1
ATOM 1279 C CA . ASN A 1 167 ? -11.32 7.594 -8.086 1 85.19 167 ASN A CA 1
ATOM 1280 C C . ASN A 1 167 ? -9.938 7.102 -8.508 1 85.19 167 ASN A C 1
ATOM 1282 O O . ASN A 1 167 ? -8.93 7.469 -7.898 1 85.19 167 ASN A O 1
ATOM 1286 N N . SER A 1 168 ? -9.953 6.254 -9.484 1 86 168 SER A N 1
ATOM 1287 C CA . SER A 1 168 ? -8.703 5.652 -9.914 1 86 168 SER A CA 1
ATOM 1288 C C . SER A 1 168 ? -7.77 6.691 -10.539 1 86 168 SER A C 1
ATOM 1290 O O . SER A 1 168 ? -6.547 6.566 -10.453 1 86 168 SER A O 1
ATOM 1292 N N . GLU A 1 169 ? -8.297 7.723 -11.094 1 89.75 169 GLU A N 1
ATOM 1293 C CA . GLU A 1 169 ? -7.488 8.766 -11.719 1 89.75 169 GLU A CA 1
ATOM 1294 C C . GLU A 1 169 ? -6.648 9.508 -10.688 1 89.75 169 GLU A C 1
ATOM 1296 O O . GLU A 1 169 ? -5.504 9.875 -10.953 1 89.75 169 GLU A O 1
ATOM 1301 N N . GLN A 1 170 ? -7.223 9.758 -9.555 1 91.69 170 GLN A N 1
ATOM 1302 C CA . GLN A 1 170 ? -6.473 10.414 -8.484 1 91.69 170 GLN A CA 1
ATOM 1303 C C . GLN A 1 170 ? -5.301 9.555 -8.023 1 91.69 170 GLN A C 1
ATOM 1305 O O . GLN A 1 170 ? -4.195 10.055 -7.816 1 91.69 170 GLN A O 1
ATOM 1310 N N . LEU A 1 171 ? -5.613 8.336 -7.895 1 90.56 171 LEU A N 1
ATOM 1311 C CA . LEU A 1 171 ? -4.555 7.422 -7.484 1 90.56 171 LEU A CA 1
ATOM 1312 C C . LEU A 1 171 ? -3.445 7.367 -8.531 1 90.56 171 LEU A C 1
ATOM 1314 O O . LEU A 1 171 ? -2.262 7.344 -8.188 1 90.56 171 LEU A O 1
ATOM 1318 N N . GLU A 1 172 ? -3.832 7.32 -9.711 1 91.19 172 GLU A N 1
ATOM 1319 C CA . GLU A 1 172 ? -2.871 7.324 -10.812 1 91.19 172 GLU A CA 1
ATOM 1320 C C . GLU A 1 172 ? -1.989 8.57 -10.773 1 91.19 172 GLU A C 1
ATOM 1322 O O . GLU A 1 172 ? -0.772 8.484 -10.945 1 91.19 172 GLU A O 1
ATOM 1327 N N . LEU A 1 173 ? -2.615 9.641 -10.609 1 94.44 173 LEU A N 1
ATOM 1328 C CA . LEU A 1 173 ? -1.881 10.898 -10.547 1 94.44 173 LEU A CA 1
ATOM 1329 C C . LEU A 1 173 ? -0.875 10.883 -9.398 1 94.44 173 LEU A C 1
ATOM 1331 O O . LEU A 1 173 ? 0.287 11.258 -9.586 1 94.44 173 LEU A O 1
ATOM 1335 N N . ILE A 1 174 ? -1.262 10.422 -8.281 1 95.25 174 ILE A N 1
ATOM 1336 C CA . ILE A 1 174 ? -0.411 10.383 -7.102 1 95.25 174 ILE A CA 1
ATOM 1337 C C . ILE A 1 174 ? 0.782 9.461 -7.352 1 95.25 174 ILE A C 1
ATOM 1339 O O . ILE A 1 174 ? 1.933 9.859 -7.152 1 95.25 174 ILE A O 1
ATOM 1343 N N . THR A 1 175 ? 0.505 8.328 -7.801 1 92.44 175 THR A N 1
ATOM 1344 C CA . THR A 1 175 ? 1.561 7.336 -7.988 1 92.44 175 THR A CA 1
ATOM 1345 C C . THR A 1 175 ? 2.514 7.762 -9.102 1 92.44 175 THR A C 1
ATOM 1347 O O . THR A 1 175 ? 3.727 7.57 -8.992 1 92.44 175 THR A O 1
ATOM 1350 N N . ALA A 1 176 ? 1.959 8.289 -10.133 1 92.81 176 ALA A N 1
ATOM 1351 C CA . ALA A 1 176 ? 2.785 8.742 -11.25 1 92.81 176 ALA A CA 1
ATOM 1352 C C . ALA A 1 176 ? 3.787 9.797 -10.797 1 92.81 176 ALA A C 1
ATOM 1354 O O . ALA A 1 176 ? 4.965 9.742 -11.156 1 92.81 176 ALA A O 1
ATOM 1355 N N . GLN A 1 177 ? 3.34 10.703 -10.023 1 96.25 177 GLN A N 1
ATOM 1356 C CA . GLN A 1 177 ? 4.227 11.781 -9.586 1 96.25 177 GLN A CA 1
ATOM 1357 C C . GLN A 1 177 ? 5.23 11.273 -8.547 1 96.25 177 GLN A C 1
ATOM 1359 O O . GLN A 1 177 ? 6.371 11.734 -8.508 1 96.25 177 GLN A O 1
ATOM 1364 N N . ALA A 1 178 ? 4.824 10.359 -7.746 1 95.62 178 ALA A N 1
ATOM 1365 C CA . ALA A 1 178 ? 5.758 9.75 -6.805 1 95.62 178 ALA A CA 1
ATOM 1366 C C . ALA A 1 178 ? 6.887 9.031 -7.535 1 95.62 178 ALA A C 1
ATOM 1368 O O . ALA A 1 178 ? 8.062 9.18 -7.184 1 95.62 178 ALA A O 1
ATOM 1369 N N . MET A 1 179 ? 6.523 8.266 -8.492 1 90.62 179 MET A N 1
ATOM 1370 C CA . MET A 1 179 ? 7.52 7.512 -9.25 1 90.62 179 MET A CA 1
ATOM 1371 C C . MET A 1 179 ? 8.422 8.453 -10.047 1 90.62 179 MET A C 1
ATOM 1373 O O . MET A 1 179 ? 9.625 8.227 -10.148 1 90.62 179 MET A O 1
ATOM 1377 N N . ARG A 1 180 ? 7.824 9.469 -10.625 1 92.94 180 ARG A N 1
ATOM 1378 C CA . ARG A 1 180 ? 8.602 10.484 -11.328 1 92.94 180 ARG A CA 1
ATOM 1379 C C . ARG A 1 180 ? 9.641 11.117 -10.406 1 92.94 180 ARG A C 1
ATOM 1381 O O . ARG A 1 180 ? 10.734 11.477 -10.852 1 92.94 180 ARG A O 1
ATOM 1388 N N . ALA A 1 181 ? 9.32 11.219 -9.172 1 95.69 181 ALA A N 1
ATOM 1389 C CA . ALA A 1 181 ? 10.203 11.836 -8.188 1 95.69 181 ALA A CA 1
ATOM 1390 C C . ALA A 1 181 ? 11.312 10.875 -7.762 1 95.69 181 ALA A C 1
ATOM 1392 O O . ALA A 1 181 ? 12.25 11.266 -7.066 1 95.69 181 ALA A O 1
ATOM 1393 N N . GLY A 1 182 ? 11.117 9.57 -8.078 1 91.31 182 GLY A N 1
ATOM 1394 C CA . GLY A 1 182 ? 12.18 8.625 -7.781 1 91.31 182 GLY A CA 1
ATOM 1395 C C . GLY A 1 182 ? 11.719 7.469 -6.906 1 91.31 182 GLY A C 1
ATOM 1396 O O . GLY A 1 182 ? 12.453 6.496 -6.719 1 91.31 182 GLY A O 1
ATOM 1397 N N . PHE A 1 183 ? 10.484 7.543 -6.453 1 93.12 183 PHE A N 1
ATOM 1398 C CA . PHE A 1 183 ? 9.977 6.477 -5.594 1 93.12 183 PHE A CA 1
ATOM 1399 C C . PHE A 1 183 ? 9.578 5.262 -6.418 1 93.12 183 PHE A C 1
ATOM 1401 O O . PHE A 1 183 ? 9.273 5.383 -7.605 1 93.12 183 PHE A O 1
ATOM 1408 N N . THR A 1 184 ? 9.602 4.148 -5.75 1 87.94 184 THR A N 1
ATOM 1409 C CA . THR A 1 184 ? 8.984 2.945 -6.297 1 87.94 184 THR A CA 1
ATOM 1410 C C . THR A 1 184 ? 7.91 2.41 -5.355 1 87.94 184 THR A C 1
ATOM 1412 O O . THR A 1 184 ? 7.957 2.662 -4.148 1 87.94 184 THR A O 1
ATOM 1415 N N . VAL A 1 185 ? 6.941 1.836 -6.012 1 84.06 185 VAL A N 1
ATOM 1416 C CA . VAL A 1 185 ? 5.871 1.266 -5.199 1 84.06 185 VAL A CA 1
ATOM 1417 C C . VAL A 1 185 ? 6.289 -0.108 -4.68 1 84.06 185 VAL A C 1
ATOM 1419 O O . VAL A 1 185 ? 6.758 -0.951 -5.449 1 84.06 185 VAL A O 1
ATOM 1422 N N . LEU A 1 186 ? 6.082 -0.32 -3.432 1 82.94 186 LEU A N 1
ATOM 1423 C CA . LEU A 1 186 ? 6.5 -1.562 -2.787 1 82.94 186 LEU A CA 1
ATOM 1424 C C . LEU A 1 186 ? 5.289 -2.412 -2.414 1 82.94 186 LEU A C 1
ATOM 1426 O O . LEU A 1 186 ? 5.281 -3.623 -2.652 1 82.94 186 LEU A O 1
ATOM 1430 N N . TYR A 1 187 ? 4.301 -1.797 -1.83 1 90.5 187 TYR A N 1
ATOM 1431 C CA . TYR A 1 187 ? 3.084 -2.492 -1.431 1 90.5 187 TYR A CA 1
ATOM 1432 C C . TYR A 1 187 ? 1.846 -1.703 -1.838 1 90.5 187 TYR A C 1
ATOM 1434 O O . TYR A 1 187 ? 1.824 -0.474 -1.737 1 90.5 187 TYR A O 1
ATOM 1442 N N . LEU A 1 188 ? 0.863 -2.465 -2.289 1 90.94 188 LEU A N 1
ATOM 1443 C CA . LEU A 1 188 ? -0.5 -1.979 -2.475 1 90.94 188 LEU A CA 1
ATOM 1444 C C . LEU A 1 188 ? -1.469 -2.717 -1.558 1 90.94 188 LEU A C 1
ATOM 1446 O O . LEU A 1 188 ? -1.596 -3.941 -1.638 1 90.94 188 LEU A O 1
ATOM 1450 N N . CYS A 1 189 ? -2.045 -1.967 -0.718 1 92.38 189 CYS A N 1
ATOM 1451 C CA . CYS A 1 189 ? -3.033 -2.547 0.185 1 92.38 189 CYS A CA 1
ATOM 1452 C C . CYS A 1 189 ? -4.449 -2.188 -0.253 1 92.38 189 CYS A C 1
ATOM 1454 O O . CYS A 1 189 ? -4.793 -1.009 -0.352 1 92.38 189 CYS A O 1
ATOM 1456 N N . LEU A 1 190 ? -5.207 -3.232 -0.447 1 90 190 LEU A N 1
ATOM 1457 C CA . LEU A 1 190 ? -6.562 -3.072 -0.958 1 90 190 LEU A CA 1
ATOM 1458 C C . LEU A 1 190 ? -7.594 -3.488 0.088 1 90 190 LEU A C 1
ATOM 1460 O O . LEU A 1 190 ? -7.391 -4.469 0.808 1 90 190 LEU A O 1
ATOM 1464 N N . ASN A 1 191 ? -8.594 -2.709 0.144 1 87.44 191 ASN A N 1
ATOM 1465 C CA . ASN A 1 191 ? -9.672 -2.967 1.093 1 87.44 191 ASN A CA 1
ATOM 1466 C C . ASN A 1 191 ? -10.945 -3.414 0.383 1 87.44 191 ASN A C 1
ATOM 1468 O O . ASN A 1 191 ? -11.305 -2.869 -0.663 1 87.44 191 ASN A O 1
ATOM 1472 N N . PHE A 1 192 ? -11.516 -4.449 1 1 81.56 192 PHE A N 1
ATOM 1473 C CA . PHE A 1 192 ? -12.852 -4.867 0.59 1 81.56 192 PHE A CA 1
ATOM 1474 C C . PHE A 1 192 ? -13.906 -3.906 1.127 1 81.56 192 PHE A C 1
ATOM 1476 O O . PHE A 1 192 ? -13.977 -3.66 2.332 1 81.56 192 PHE A O 1
ATOM 1483 N N . VAL A 1 193 ? -14.633 -3.246 0.259 1 71.75 193 VAL A N 1
ATOM 1484 C CA . VAL A 1 193 ? -15.711 -2.369 0.703 1 71.75 193 VAL A CA 1
ATOM 1485 C C . VAL A 1 193 ? -17.047 -2.881 0.168 1 71.75 193 VAL A C 1
ATOM 1487 O O . VAL A 1 193 ? -17.219 -3.055 -1.042 1 71.75 193 VAL A O 1
ATOM 1490 N N . PHE A 1 194 ? -17.875 -3.447 1.018 1 61 194 PHE A N 1
ATOM 1491 C CA . PHE A 1 194 ? -19.203 -3.871 0.583 1 61 194 PHE A CA 1
ATOM 1492 C C . PHE A 1 194 ? -20.109 -2.668 0.376 1 61 194 PHE A C 1
ATOM 1494 O O . PHE A 1 194 ? -20.297 -1.852 1.284 1 61 194 PHE A O 1
ATOM 1501 N N . GLN A 1 195 ? -20.266 -2.168 -0.785 1 49.5 195 GLN A N 1
ATOM 1502 C CA . GLN A 1 195 ? -21.234 -1.105 -1.043 1 49.5 195 GLN A CA 1
ATOM 1503 C C . GLN A 1 195 ? -22.656 -1.632 -0.96 1 49.5 195 GLN A C 1
ATOM 1505 O O . GLN A 1 195 ? -23.312 -1.853 -1.987 1 49.5 195 GLN A O 1
ATOM 1510 N N . GLY A 1 196 ? -22.984 -2.668 -0.352 1 42.81 196 GLY A N 1
ATOM 1511 C CA . GLY A 1 196 ? -24.406 -2.955 -0.324 1 42.81 196 GLY A CA 1
ATOM 1512 C C . GLY A 1 196 ? -25.25 -1.75 0.046 1 42.81 196 GLY A C 1
ATOM 1513 O O . GLY A 1 196 ? -24.734 -0.762 0.572 1 42.81 196 GLY A O 1
ATOM 1514 N N . LEU A 1 197 ? -26.797 -1.879 -0.058 1 35.44 197 LEU A N 1
ATOM 1515 C CA . LEU A 1 197 ? -27.859 -0.957 0.332 1 35.44 197 LEU A CA 1
ATOM 1516 C C . LEU A 1 197 ? -27.5 -0.225 1.62 1 35.44 197 LEU A C 1
ATOM 1518 O O . LEU A 1 197 ? -26.5 -0.557 2.27 1 35.44 197 LEU A O 1
ATOM 1522 N N . GLY A 1 198 ? -28.484 0.136 2.648 1 32.69 198 GLY A N 1
ATOM 1523 C CA . GLY A 1 198 ? -28.75 0.87 3.875 1 32.69 198 GLY A CA 1
ATOM 1524 C C . GLY A 1 198 ? -27.734 0.575 4.977 1 32.69 198 GLY A C 1
ATOM 1525 O O . GLY A 1 198 ? -27.875 1.076 6.094 1 32.69 198 GLY A O 1
ATOM 1526 N N . THR A 1 199 ? -27.234 -0.632 5.062 1 33.47 199 THR A N 1
ATOM 1527 C CA . THR A 1 199 ? -26.688 -0.949 6.375 1 33.47 199 THR A CA 1
ATOM 1528 C C . THR A 1 199 ? -25.297 -0.328 6.543 1 33.47 199 THR A C 1
ATOM 1530 O O . THR A 1 199 ? -24.453 -0.43 5.648 1 33.47 199 THR A O 1
ATOM 1533 N N . GLU A 1 200 ? -25.094 0.587 7.422 1 35.97 200 GLU A N 1
ATOM 1534 C CA . GLU A 1 200 ? -23.953 1.223 8.07 1 35.97 200 GLU A CA 1
ATOM 1535 C C . GLU A 1 200 ? -22.797 0.242 8.242 1 35.97 200 GLU A C 1
ATOM 1537 O O . GLU A 1 200 ? -22.906 -0.74 8.977 1 35.97 200 GLU A O 1
ATOM 1542 N N . CYS A 1 201 ? -22.281 -0.285 7.285 1 34.94 201 CYS A N 1
ATOM 1543 C CA . CYS A 1 201 ? -21.141 -1.154 7.562 1 34.94 201 CYS A CA 1
ATOM 1544 C C . CYS A 1 201 ? -20.234 -0.543 8.625 1 34.94 201 CYS A C 1
ATOM 1546 O O . CYS A 1 201 ? -19.766 0.592 8.477 1 34.94 201 CYS A O 1
ATOM 1548 N N . ALA A 1 202 ? -20.281 -0.918 9.844 1 34.47 202 ALA A N 1
ATOM 1549 C CA . ALA A 1 202 ? -19.703 -0.6 11.141 1 34.47 202 ALA A CA 1
ATOM 1550 C C . ALA A 1 202 ? -18.188 -0.581 11.07 1 34.47 202 ALA A C 1
ATOM 1552 O O . ALA A 1 202 ? -17.516 -0.336 12.078 1 34.47 202 ALA A O 1
ATOM 1553 N N . ASP A 1 203 ? -17.609 -1.195 10.078 1 39.72 203 ASP A N 1
ATOM 1554 C CA . ASP A 1 203 ? -16.188 -1.294 10.398 1 39.72 203 ASP A CA 1
ATOM 1555 C C . ASP A 1 203 ? -15.516 0.075 10.336 1 39.72 203 ASP A C 1
ATOM 1557 O O . ASP A 1 203 ? -15.953 0.956 9.594 1 39.72 203 ASP A O 1
ATOM 1561 N N . GLY A 1 204 ? -14.711 0.394 11.266 1 37.91 204 GLY A N 1
ATOM 1562 C CA . GLY A 1 204 ? -14.016 1.605 11.672 1 37.91 204 GLY A CA 1
ATOM 1563 C C . GLY A 1 204 ? -13.461 2.398 10.5 1 37.91 204 GLY A C 1
ATOM 1564 O O . GLY A 1 204 ? -13.086 3.561 10.656 1 37.91 204 GLY A O 1
ATOM 1565 N N . GLU A 1 205 ? -13.148 1.674 9.484 1 41.62 205 GLU A N 1
ATOM 1566 C CA . GLU A 1 205 ? -12.531 2.482 8.43 1 41.62 205 GLU A CA 1
ATOM 1567 C C . GLU A 1 205 ? -13.578 3.307 7.691 1 41.62 205 GLU A C 1
ATOM 1569 O O . GLU A 1 205 ? -13.242 4.258 6.98 1 41.62 205 GLU A O 1
ATOM 1574 N N . GLU A 1 206 ? -14.852 2.93 7.672 1 40.06 206 GLU A N 1
ATOM 1575 C CA . GLU A 1 206 ? -15.953 3.611 6.996 1 40.06 206 GLU A CA 1
ATOM 1576 C C . GLU A 1 206 ? -16.359 4.883 7.742 1 40.06 206 GLU A C 1
ATOM 1578 O O . GLU A 1 206 ? -17.234 5.613 7.297 1 40.06 206 GLU A O 1
ATOM 1583 N N . ILE A 1 207 ? -16.078 4.938 8.984 1 38.78 207 ILE A N 1
ATOM 1584 C CA . ILE A 1 207 ? -16.578 6.102 9.703 1 38.78 207 ILE A CA 1
ATOM 1585 C C . ILE A 1 207 ? -16.141 7.379 8.977 1 38.78 207 ILE A C 1
ATOM 1587 O O . ILE A 1 207 ? -16.938 8.305 8.828 1 38.78 207 ILE A O 1
ATOM 1591 N N . HIS A 1 208 ? -14.984 7.355 8.602 1 40.5 208 HIS A N 1
ATOM 1592 C CA . HIS A 1 208 ? -14.672 8.68 8.062 1 40.5 208 HIS A CA 1
ATOM 1593 C C . HIS A 1 208 ? -15.406 8.922 6.742 1 40.5 208 HIS A C 1
ATOM 1595 O O . HIS A 1 208 ? -15.781 10.055 6.441 1 40.5 208 HIS A O 1
ATOM 1601 N N . GLN A 1 209 ? -15.703 7.77 6.004 1 37.62 209 GLN A N 1
ATOM 1602 C CA . GLN A 1 209 ? -16.531 8.039 4.836 1 37.62 209 GLN A CA 1
ATOM 1603 C C . GLN A 1 209 ? -18.016 8.109 5.219 1 37.62 209 GLN A C 1
ATOM 1605 O O . GLN A 1 209 ? -18.797 8.812 4.57 1 37.62 209 GLN A O 1
ATOM 1610 N N . ALA A 1 210 ? -18.562 7.328 6.164 1 36.72 210 ALA A N 1
ATOM 1611 C CA . ALA A 1 210 ? -19.984 7.215 6.504 1 36.72 210 ALA A CA 1
ATOM 1612 C C . ALA A 1 210 ? -20.5 8.508 7.133 1 36.72 210 ALA A C 1
ATOM 1614 O O . ALA A 1 210 ? -21.656 8.898 6.906 1 36.72 210 ALA A O 1
ATOM 1615 N N . LYS A 1 211 ? -19.734 9.078 8.156 1 37.28 211 LYS A N 1
ATOM 1616 C CA . LYS A 1 211 ? -20.391 10.273 8.695 1 37.28 211 LYS A CA 1
ATOM 1617 C C . LYS A 1 211 ? -20.859 11.195 7.578 1 37.28 211 LYS A C 1
ATOM 1619 O O . LYS A 1 211 ? -21.828 11.945 7.742 1 37.28 211 LYS A O 1
ATOM 1624 N N . PHE A 1 212 ? -20.25 10.992 6.516 1 31.14 212 PHE A N 1
ATOM 1625 C CA . PHE A 1 212 ? -20.75 11.852 5.453 1 31.14 212 PHE A CA 1
ATOM 1626 C C . PHE A 1 212 ? -22.062 11.305 4.887 1 31.14 212 PHE A C 1
ATOM 1628 O O . PHE A 1 212 ? -22.922 12.07 4.469 1 31.14 212 PHE A O 1
ATOM 1635 N N . THR A 1 213 ? -22.25 9.953 4.992 1 30.12 213 THR A N 1
ATOM 1636 C CA . THR A 1 213 ? -23.469 9.469 4.383 1 30.12 213 THR A CA 1
ATOM 1637 C C . THR A 1 213 ? -24.672 9.719 5.293 1 30.12 213 THR A C 1
ATOM 1639 O O . THR A 1 213 ? -25.797 9.844 4.824 1 30.12 213 THR A O 1
ATOM 1642 N N . ASN A 1 214 ? -24.438 9.516 6.539 1 31.5 214 ASN A N 1
ATOM 1643 C CA . ASN A 1 214 ? -25.688 9.547 7.293 1 31.5 214 ASN A CA 1
ATOM 1644 C C . ASN A 1 214 ? -26.328 10.93 7.25 1 31.5 214 ASN A C 1
ATOM 1646 O O . ASN A 1 214 ? -27.453 11.117 7.738 1 31.5 214 ASN A O 1
ATOM 1650 N N . GLU A 1 215 ? -25.484 11.961 7.141 1 27.62 215 GLU A N 1
ATOM 1651 C CA . GLU A 1 215 ? -26.344 13.148 7.066 1 27.62 215 GLU A CA 1
ATOM 1652 C C . GLU A 1 215 ? -27.172 13.156 5.785 1 27.62 215 GLU A C 1
ATOM 1654 O O . GLU A 1 215 ? -26.938 13.977 4.891 1 27.62 215 GLU A O 1
ATOM 1659 N N . ARG A 1 216 ? -27.312 12.016 5.16 1 27 216 ARG A N 1
ATOM 1660 C CA . ARG A 1 216 ? -28.406 12.062 4.207 1 27 216 ARG A CA 1
ATOM 1661 C C . ARG A 1 216 ? -29.609 12.781 4.797 1 27 216 ARG A C 1
ATOM 1663 O O . ARG A 1 216 ? -29.906 12.633 5.984 1 27 216 ARG A O 1
ATOM 1670 N N . MET A 1 217 ? -30.062 13.82 4.012 1 23.12 217 MET A N 1
ATOM 1671 C CA . MET A 1 217 ? -31.25 14.664 4.066 1 23.12 217 MET A CA 1
ATOM 1672 C C . MET A 1 217 ? -32.5 13.828 4.32 1 23.12 217 MET A C 1
ATOM 1674 O O . MET A 1 217 ? -32.844 12.961 3.518 1 23.12 217 MET A O 1
ATOM 1678 N N . ARG A 1 218 ? -32.688 13.211 5.398 1 26.42 218 ARG A N 1
ATOM 1679 C CA . ARG A 1 218 ? -34.125 13.133 5.637 1 26.42 218 ARG A CA 1
ATOM 1680 C C . ARG A 1 218 ? -34.844 14.391 5.129 1 26.42 218 ARG A C 1
ATOM 1682 O O . ARG A 1 218 ? -34.844 15.414 5.816 1 26.42 218 ARG A O 1
ATOM 1689 N N . PHE A 1 219 ? -34.438 14.836 3.908 1 22.91 219 PHE A N 1
ATOM 1690 C CA . PHE A 1 219 ? -35.406 15.758 3.336 1 22.91 219 PHE A CA 1
ATOM 1691 C C . PHE A 1 219 ? -36.812 15.203 3.451 1 22.91 219 PHE A C 1
ATOM 1693 O O . PHE A 1 219 ? -37.094 14.094 2.998 1 22.91 219 PHE A O 1
ATOM 1700 N N . ARG A 1 220 ? -37.406 15.398 4.598 1 29.16 220 ARG A N 1
ATOM 1701 C CA . ARG A 1 220 ? -38.875 15.523 4.633 1 29.16 220 ARG A CA 1
ATOM 1702 C C . ARG A 1 220 ? -39.406 16.094 3.32 1 29.16 220 ARG A C 1
ATOM 1704 O O . ARG A 1 220 ? -38.938 17.125 2.842 1 29.16 220 ARG A O 1
ATOM 1711 N N . ASN A 1 221 ? -39.875 15.312 2.336 1 25.64 221 ASN A N 1
ATOM 1712 C CA . ASN A 1 221 ? -40.781 15.641 1.242 1 25.64 221 ASN A CA 1
ATOM 1713 C C . ASN A 1 221 ? -41.719 16.781 1.617 1 25.64 221 ASN A C 1
ATOM 1715 O O . ASN A 1 221 ? -42.812 16.562 2.158 1 25.64 221 ASN A O 1
ATOM 1719 N N . ALA A 1 222 ? -41.312 17.828 2.43 1 27.22 222 ALA A N 1
ATOM 1720 C CA . ALA A 1 222 ? -42.188 18.984 2.361 1 27.22 222 ALA A CA 1
ATOM 1721 C C . ALA A 1 222 ? -42.375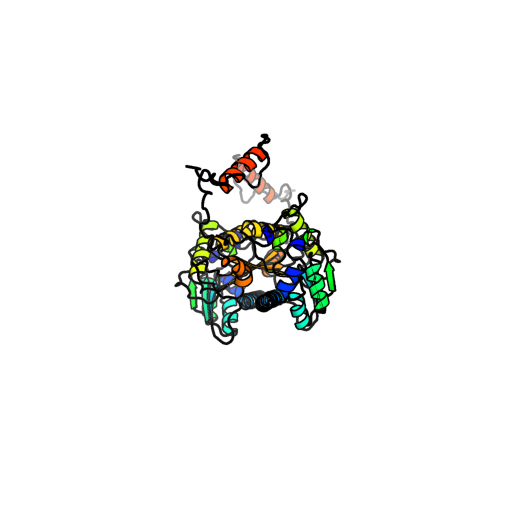 19.453 0.917 1 27.22 222 ALA A C 1
ATOM 1723 O O . ALA A 1 222 ? -41.562 20.203 0.385 1 27.22 222 ALA A O 1
ATOM 1724 N N . LYS A 1 223 ? -42.469 18.562 -0.052 1 32.91 223 LYS A N 1
ATOM 1725 C CA . LYS A 1 223 ? -43.125 18.828 -1.324 1 32.91 223 LYS A CA 1
ATOM 1726 C C . LYS A 1 223 ? -44.5 19.5 -1.109 1 32.91 223 LYS A C 1
ATOM 1728 O O . LYS A 1 223 ? -45.406 19.375 -1.931 1 32.91 223 LYS A O 1
ATOM 1733 N N . GLY A 1 224 ? -44.656 20.188 0.065 1 31.92 224 GLY A N 1
ATOM 1734 C CA . GLY A 1 224 ? -45.938 20.828 -0.127 1 31.92 224 GLY A CA 1
ATOM 1735 C C . GLY A 1 224 ? -45.938 21.844 -1.256 1 31.92 224 GLY A C 1
ATOM 1736 O O . GLY A 1 224 ? -45.094 22.766 -1.277 1 31.92 224 GLY A O 1
ATOM 1737 N N . LYS A 1 225 ? -46.094 21.438 -2.484 1 39.72 225 LYS A N 1
ATOM 1738 C CA . LYS A 1 225 ? -46.562 22.438 -3.439 1 39.72 225 LYS A CA 1
ATOM 1739 C C . LYS A 1 225 ? -47.406 23.484 -2.752 1 39.72 225 LYS A C 1
ATOM 1741 O O . LYS A 1 225 ? -48.219 23.172 -1.886 1 39.72 225 LYS A O 1
ATOM 1746 N N . SER A 1 226 ? -46.688 24.703 -2.658 1 42.38 226 SER A N 1
ATOM 1747 C CA . SER A 1 226 ? -47.625 25.641 -2.076 1 42.38 226 SER A CA 1
ATOM 1748 C C . SER A 1 226 ? -49.031 25.453 -2.641 1 42.38 226 SER A C 1
ATOM 1750 O O . SER A 1 226 ? -49.188 25.062 -3.803 1 42.38 226 SER A O 1
ATOM 1752 N N . VAL A 1 227 ? -50.031 25.062 -1.921 1 56.91 227 VAL A N 1
ATOM 1753 C CA . VAL A 1 227 ? -51.406 24.875 -2.377 1 56.91 227 VAL A CA 1
ATOM 1754 C C . VAL A 1 227 ? -51.75 25.938 -3.414 1 56.91 227 VAL A C 1
ATOM 1756 O O . VAL A 1 227 ? -51.469 27.125 -3.215 1 56.91 227 VAL A O 1
ATOM 1759 N N . LYS A 1 228 ? -52.188 25.516 -4.559 1 64.06 228 LYS A N 1
ATOM 1760 C CA . LYS A 1 228 ? -52.688 26.438 -5.586 1 64.06 228 LYS A CA 1
ATOM 1761 C C . LYS A 1 228 ? -53.562 27.516 -4.984 1 64.06 228 LYS A C 1
ATOM 1763 O O . LYS A 1 228 ? -54.406 27.219 -4.129 1 64.06 228 LYS A O 1
ATOM 1768 N N . LYS A 1 229 ? -53.312 28.719 -5.125 1 65.62 229 LYS A N 1
ATOM 1769 C CA . LYS A 1 229 ? -54.031 29.906 -4.695 1 65.62 229 LYS A CA 1
ATOM 1770 C C . LYS A 1 229 ? -53.594 30.359 -3.307 1 65.62 229 LYS A C 1
ATOM 1772 O O . LYS A 1 229 ? -54.219 31.25 -2.713 1 65.62 229 LYS A O 1
ATOM 1777 N N . SER A 1 230 ? -52.562 29.688 -2.834 1 66.38 230 SER A N 1
ATOM 1778 C CA . SER A 1 230 ? -52.031 30.141 -1.55 1 66.38 230 SER A CA 1
ATOM 1779 C C . SER A 1 230 ? -51.094 31.328 -1.723 1 66.38 230 SER A C 1
ATOM 1781 O O . SER A 1 230 ? -50.625 31.609 -2.828 1 66.38 230 SER A O 1
ATOM 1783 N N . ARG A 1 231 ? -50.719 31.969 -0.645 1 74.19 231 ARG A N 1
ATOM 1784 C CA . ARG A 1 231 ? -49.844 33.125 -0.68 1 74.19 231 ARG A CA 1
ATOM 1785 C C . ARG A 1 231 ? -48.469 32.781 -1.214 1 74.19 231 ARG A C 1
ATOM 1787 O O . ARG A 1 231 ? -47.938 33.5 -2.062 1 74.19 231 ARG A O 1
ATOM 1794 N N . ASP A 1 232 ? -48 31.734 -0.797 1 74.12 232 ASP A N 1
ATOM 1795 C CA . ASP A 1 232 ? -46.625 31.344 -1.151 1 74.12 232 ASP A CA 1
ATOM 1796 C C . ASP A 1 232 ? -46.531 30.953 -2.623 1 74.12 232 ASP A C 1
ATOM 1798 O O . ASP A 1 232 ? -45.562 31.297 -3.297 1 74.12 232 ASP A O 1
ATOM 1802 N N . TRP A 1 233 ? -47.406 30.234 -3.133 1 74.44 233 TRP A N 1
ATOM 1803 C CA . TRP A 1 233 ? -47.531 29.828 -4.535 1 74.44 233 TRP A CA 1
ATOM 1804 C C . TRP A 1 233 ? -47.562 31.062 -5.445 1 74.44 233 TRP A C 1
ATOM 1806 O O . TRP A 1 233 ? -46.906 31.094 -6.48 1 74.44 233 TRP A O 1
ATOM 1816 N N . ILE A 1 234 ? -48.406 32.062 -4.98 1 77.44 234 ILE A N 1
ATOM 1817 C CA . ILE A 1 234 ? -48.531 33.312 -5.738 1 77.44 234 ILE A CA 1
ATOM 1818 C C . ILE A 1 234 ? -47.188 34.031 -5.777 1 77.44 234 ILE A C 1
ATOM 1820 O O . ILE A 1 234 ? -46.75 34.5 -6.828 1 77.44 234 ILE A O 1
ATOM 1824 N N . LEU A 1 235 ? -46.5 34.031 -4.676 1 78.12 235 LEU A N 1
ATOM 1825 C CA . LEU A 1 235 ? -45.219 34.719 -4.582 1 78.12 235 LEU A CA 1
ATOM 1826 C C . LEU A 1 235 ? -44.156 34.031 -5.461 1 78.12 235 LEU A C 1
ATOM 1828 O O . LEU A 1 235 ? -43.375 34.719 -6.113 1 78.12 235 LEU A O 1
ATOM 1832 N N . GLU A 1 236 ? -44.25 32.812 -5.574 1 77.12 236 GLU A N 1
ATOM 1833 C CA . GLU A 1 236 ? -43.344 32.062 -6.41 1 77.12 236 GLU A CA 1
ATOM 1834 C C . GLU A 1 236 ? -43.594 32.312 -7.895 1 77.12 236 GLU A C 1
ATOM 1836 O O . GLU A 1 236 ? -42.656 32.438 -8.68 1 77.12 236 GLU A O 1
ATOM 1841 N N . LYS A 1 237 ? -44.844 32.312 -8.172 1 74 237 LYS A N 1
ATOM 1842 C CA . LYS A 1 237 ? -45.25 32.594 -9.547 1 74 237 LYS A CA 1
ATOM 1843 C C . LYS A 1 237 ? -44.781 34 -9.953 1 74 237 LYS A C 1
ATOM 1845 O O . LYS A 1 237 ? -44.25 34.188 -11.055 1 74 237 LYS A O 1
ATOM 1850 N N . LYS A 1 238 ? -45.031 34.969 -9.008 1 73.81 238 LYS A N 1
ATOM 1851 C CA . LYS A 1 238 ? -44.594 36.344 -9.297 1 73.81 238 LYS A CA 1
ATOM 1852 C C . LYS A 1 238 ? -43.094 36.406 -9.508 1 73.81 238 LYS A C 1
ATOM 1854 O O . LYS A 1 238 ? -42.625 37.062 -10.438 1 73.81 238 LYS A O 1
ATOM 1859 N N . GLU A 1 239 ? -42.375 35.688 -8.742 1 76.56 239 GLU A N 1
ATOM 1860 C CA . GLU A 1 239 ? -40.906 35.719 -8.828 1 76.56 239 GLU A CA 1
ATOM 1861 C C . GLU A 1 239 ? -40.438 35.094 -10.141 1 76.56 239 GLU A C 1
ATOM 1863 O O . GLU A 1 239 ? -39.5 35.625 -10.766 1 76.56 239 GLU A O 1
ATOM 1868 N N . ARG A 1 240 ? -41 34.031 -10.539 1 71.62 240 ARG A N 1
ATOM 1869 C CA . ARG A 1 240 ? -40.688 33.406 -11.82 1 71.62 240 ARG A CA 1
ATOM 1870 C C . ARG A 1 240 ? -40.938 34.375 -12.977 1 71.62 240 ARG A C 1
ATOM 1872 O O . ARG A 1 240 ? -40.125 34.5 -13.891 1 71.62 240 ARG A O 1
ATOM 1879 N N . ARG A 1 241 ? -42.062 35.062 -12.852 1 75.44 241 ARG A N 1
ATOM 1880 C CA . ARG A 1 241 ? -42.406 36 -13.898 1 75.44 241 ARG A CA 1
ATOM 1881 C C . ARG A 1 241 ? -41.438 37.188 -13.93 1 75.44 241 ARG A C 1
ATOM 1883 O O . ARG A 1 241 ? -41.062 37.656 -15 1 75.44 241 ARG A O 1
ATOM 1890 N N . ARG A 1 242 ? -41 37.562 -12.781 1 71.62 242 ARG A N 1
ATOM 1891 C CA . ARG A 1 242 ? -40 38.625 -12.719 1 71.62 242 ARG A CA 1
ATOM 1892 C C . ARG A 1 242 ? -38.688 38.188 -13.414 1 71.62 242 ARG A C 1
ATOM 1894 O O . ARG A 1 242 ? -38.094 38.969 -14.156 1 71.62 242 ARG A O 1
ATOM 1901 N N . ARG A 1 243 ? -38.406 37 -13.273 1 69.81 243 ARG A N 1
ATOM 1902 C CA . ARG A 1 243 ? -37.156 36.5 -13.852 1 69.81 243 ARG A CA 1
ATOM 1903 C C . ARG A 1 243 ? -37.25 36.406 -15.367 1 69.81 243 ARG A C 1
ATOM 1905 O O . ARG A 1 243 ? -36.25 36.531 -16.062 1 69.81 243 ARG A O 1
ATOM 1912 N N . GLN A 1 244 ? -38.406 36.219 -15.781 1 71.75 244 GLN A N 1
ATOM 1913 C CA . GLN A 1 244 ? -38.656 36.156 -17.219 1 71.75 244 GLN A CA 1
ATOM 1914 C C . GLN A 1 244 ? -38.812 37.562 -17.812 1 71.75 244 GLN A C 1
ATOM 1916 O O . GLN A 1 244 ? -39.094 37.688 -19 1 71.75 244 GLN A O 1
ATOM 1921 N N . GLY A 1 245 ? -38.625 38.625 -16.969 1 73.12 245 GLY A N 1
ATOM 1922 C CA . GLY A 1 245 ? -38.594 40 -17.422 1 73.12 245 GLY A CA 1
ATOM 1923 C C . GLY A 1 245 ? -39.969 40.594 -17.547 1 73.12 245 GLY A C 1
ATOM 1924 O O . GLY A 1 245 ? -40.156 41.625 -18.203 1 73.12 245 GLY A O 1
ATOM 1925 N N . LYS A 1 246 ? -40.969 39.844 -17.062 1 75.19 246 LYS A N 1
ATOM 1926 C CA . LYS A 1 246 ? -42.312 40.375 -17.172 1 75.19 246 LYS A CA 1
ATOM 1927 C C . LYS A 1 246 ? -42.656 41.281 -15.992 1 75.19 246 LYS A C 1
ATOM 1929 O O . LYS A 1 246 ? -42.094 41.125 -14.898 1 75.19 246 LYS A O 1
ATOM 1934 N N . GLU A 1 247 ? -43.406 42.406 -16.125 1 74.06 247 GLU A N 1
ATOM 1935 C CA . GLU A 1 247 ? -43.781 43.375 -15.094 1 74.06 247 GLU A CA 1
ATOM 1936 C C . GLU A 1 247 ? -44.75 42.781 -14.094 1 74.06 247 GLU A C 1
ATOM 1938 O O . GLU A 1 247 ? -45.844 42.312 -14.477 1 74.06 247 GLU A O 1
ATOM 1943 N N . VAL A 1 248 ? -44.25 42.406 -12.828 1 73.94 248 VAL A N 1
ATOM 1944 C CA . VAL A 1 248 ? -45.125 41.812 -11.812 1 73.94 248 VAL A CA 1
ATOM 1945 C C . VAL A 1 248 ? -45.344 42.844 -10.688 1 73.94 248 VAL A C 1
ATOM 1947 O O . VAL A 1 248 ? -44.469 43.625 -10.359 1 73.94 248 VAL A O 1
ATOM 1950 N N . ARG A 1 249 ? -46.594 43 -10.312 1 77 249 ARG A N 1
ATOM 1951 C CA . ARG A 1 249 ? -46.906 43.969 -9.266 1 77 249 ARG A CA 1
ATOM 1952 C C . ARG A 1 249 ? -46.125 43.688 -7.996 1 77 249 ARG A C 1
ATOM 1954 O O . ARG A 1 249 ? -45.781 42.531 -7.695 1 77 249 ARG A O 1
ATOM 1961 N N . ALA A 1 250 ? -45.75 44.688 -7.211 1 77.44 250 ALA A N 1
ATOM 1962 C CA . ALA A 1 250 ? -44.938 44.594 -5.988 1 77.44 250 ALA A CA 1
ATOM 1963 C C . ALA A 1 250 ? -45.656 43.75 -4.934 1 77.44 250 ALA A C 1
ATOM 1965 O O . ALA A 1 250 ? -46.875 43.75 -4.875 1 77.44 250 ALA A O 1
ATOM 1966 N N . ASP A 1 251 ? -44.906 42.844 -4.309 1 73.56 251 ASP A N 1
ATOM 1967 C CA . ASP A 1 251 ? -45.438 42 -3.232 1 73.56 251 ASP A CA 1
ATOM 1968 C C . ASP A 1 251 ? -45.875 42.875 -2.045 1 73.56 251 ASP A C 1
ATOM 1970 O O . ASP A 1 251 ? -45.156 43.812 -1.686 1 73.56 251 ASP A O 1
ATOM 1974 N N . THR A 1 252 ? -47.125 42.906 -1.636 1 75.44 252 THR A N 1
ATOM 1975 C CA . THR A 1 252 ? -47.594 43.656 -0.473 1 75.44 252 THR A CA 1
ATOM 1976 C C . THR A 1 252 ? -48 42.719 0.65 1 75.44 252 THR A C 1
ATOM 1978 O O . THR A 1 252 ? -48.094 41.5 0.446 1 75.44 252 THR A O 1
ATOM 1981 N N . LYS A 1 253 ? -48.094 43.25 1.857 1 75.62 253 LYS A N 1
ATOM 1982 C CA . LYS A 1 253 ? -48.531 42.469 3.016 1 75.62 253 LYS A CA 1
ATOM 1983 C C . LYS A 1 253 ? -49.844 41.75 2.736 1 75.62 253 LYS A C 1
ATOM 1985 O O . LYS A 1 253 ? -50.188 40.812 3.424 1 75.62 253 LYS A O 1
ATOM 1990 N N . TYR A 1 254 ? -50.594 42.031 1.662 1 71.19 254 TYR A N 1
ATOM 1991 C CA . TYR A 1 254 ? -51.906 41.469 1.354 1 71.19 254 TYR A CA 1
ATOM 1992 C C . TYR A 1 254 ? -51.812 40.438 0.233 1 71.19 254 TYR A C 1
ATOM 1994 O O . TYR A 1 254 ? -52.844 39.844 -0.156 1 71.19 254 TYR A O 1
ATOM 2002 N N . THR A 1 255 ? -50.625 40.188 -0.275 1 71.06 255 THR A N 1
ATOM 2003 C CA . THR A 1 255 ? -50.438 39.25 -1.373 1 71.06 255 THR A CA 1
ATOM 2004 C C . THR A 1 255 ? -50.719 37.812 -0.917 1 71.06 255 THR A C 1
ATOM 2006 O O . THR A 1 255 ? -50.094 37.344 0.025 1 71.06 255 THR A O 1
ATOM 2009 N N . GLY A 1 256 ? -51.656 37.125 -1.514 1 66.31 256 GLY A N 1
ATOM 2010 C CA . GLY A 1 256 ? -52.062 35.75 -1.275 1 66.31 256 GLY A CA 1
ATOM 2011 C C . GLY A 1 256 ? -52.969 35.594 -0.055 1 66.31 256 GLY A C 1
ATOM 2012 O O . GLY A 1 256 ? -53.188 34.469 0.417 1 66.31 256 GLY A O 1
ATOM 2013 N N . ARG A 1 257 ? -53.281 36.625 0.676 1 65.88 257 ARG A N 1
ATOM 2014 C CA . ARG A 1 257 ? -54.156 36.531 1.837 1 65.88 257 ARG A CA 1
ATOM 2015 C C . ARG A 1 257 ? -55.562 36.156 1.424 1 65.88 257 ARG A C 1
ATOM 2017 O O . ARG A 1 257 ? -56.094 36.656 0.443 1 65.88 257 ARG A O 1
ATOM 2024 N N . LYS A 1 258 ? -56.031 35.094 1.889 1 58.44 258 LYS A N 1
ATOM 2025 C CA . LYS A 1 258 ? -57.406 34.656 1.651 1 58.44 258 LYS A CA 1
ATOM 2026 C C . LYS A 1 258 ? -58.406 35.688 2.168 1 58.44 258 LYS A C 1
ATOM 2028 O O . LYS A 1 258 ? -58.281 36.188 3.289 1 58.44 258 LYS A O 1
ATOM 2033 N N . ARG A 1 259 ? -58.875 36.406 1.292 1 52.31 259 ARG A N 1
ATOM 2034 C CA . ARG A 1 259 ? -59.938 37.281 1.764 1 52.31 259 ARG A CA 1
ATOM 2035 C C . ARG A 1 259 ? -61.031 36.469 2.469 1 52.31 259 ARG A C 1
ATOM 2037 O O . ARG A 1 259 ? -61.344 35.344 2.035 1 52.31 259 ARG A O 1
ATOM 2044 N N . ARG A 1 260 ? -61.031 36.531 3.699 1 53.41 260 ARG A N 1
ATOM 2045 C CA . ARG A 1 260 ? -62.188 35.969 4.344 1 53.41 260 ARG A CA 1
ATOM 2046 C C . ARG A 1 260 ? -63.438 36.188 3.502 1 53.41 260 ARG A C 1
ATOM 2048 O O . ARG A 1 260 ? -63.656 37.281 2.951 1 53.41 260 ARG A O 1
ATOM 2055 N N . PRO A 1 261 ? -63.906 35.031 2.859 1 50.25 261 PRO A N 1
ATOM 2056 C CA . PRO A 1 261 ? -65.188 35.25 2.207 1 50.25 261 PRO A CA 1
ATOM 2057 C C . PRO A 1 261 ? -66.125 36.125 3.031 1 50.25 261 PRO A C 1
ATOM 2059 O O . PRO A 1 261 ? -66.25 35.906 4.238 1 50.25 261 PRO A O 1
ATOM 2062 N N . GLN A 1 262 ? -65.938 37.344 2.996 1 47.56 262 GLN A N 1
ATOM 2063 C CA . GLN A 1 262 ? -67.125 37.969 3.549 1 47.56 262 GLN A CA 1
ATOM 2064 C C . GLN A 1 262 ? -68.375 37.406 2.926 1 47.56 262 GLN A C 1
ATOM 2066 O O . GLN A 1 262 ? -68.625 37.562 1.724 1 47.56 262 GLN A O 1
ATOM 2071 N N . PHE A 1 263 ? -68.75 36.125 3.482 1 41.56 263 PHE A N 1
ATOM 2072 C CA . PHE A 1 263 ? -70.188 36 3.404 1 41.56 263 PHE A CA 1
ATOM 2073 C C . PHE A 1 263 ? -70.875 36.906 4.422 1 41.56 263 PHE A C 1
ATOM 2075 O O . PHE A 1 263 ? -70.375 37.125 5.512 1 41.56 263 PHE A O 1
ATOM 2082 N N . MET B 1 1 ? 15.578 5.402 -14.906 1 22.91 1 MET B N 1
ATOM 2083 C CA . MET B 1 1 ? 15.508 4.391 -15.953 1 22.91 1 MET B CA 1
ATOM 2084 C C . MET B 1 1 ? 15.664 2.99 -15.367 1 22.91 1 MET B C 1
ATOM 2086 O O . MET B 1 1 ? 16.531 2.762 -14.523 1 22.91 1 MET B O 1
ATOM 2090 N N . ALA B 1 2 ? 14.609 2.287 -15.125 1 34.84 2 ALA B N 1
ATOM 2091 C CA . ALA B 1 2 ? 14.594 0.871 -14.773 1 34.84 2 ALA B CA 1
ATOM 2092 C C . ALA B 1 2 ? 15.75 0.129 -15.438 1 34.84 2 ALA B C 1
ATOM 2094 O O . ALA B 1 2 ? 15.977 0.266 -16.641 1 34.84 2 ALA B O 1
ATOM 2095 N N . GLY B 1 3 ? 16.828 -0.006 -14.805 1 33.38 3 GLY B N 1
ATOM 2096 C CA . GLY B 1 3 ? 17.969 -0.701 -15.391 1 33.38 3 GLY B CA 1
ATOM 2097 C C . GLY B 1 3 ? 17.547 -1.791 -16.359 1 33.38 3 GLY B C 1
ATOM 2098 O O . GLY B 1 3 ? 16.484 -2.379 -16.234 1 33.38 3 GLY B O 1
ATOM 2099 N N . SER B 1 4 ? 18.109 -1.773 -17.562 1 37.91 4 SER B N 1
ATOM 2100 C CA . SER B 1 4 ? 18.016 -2.57 -18.781 1 37.91 4 SER B CA 1
ATOM 2101 C C . SER B 1 4 ? 18.172 -4.059 -18.484 1 37.91 4 SER B C 1
ATOM 2103 O O . SER B 1 4 ? 18.297 -4.871 -19.391 1 37.91 4 SER B O 1
ATOM 2105 N N . GLY B 1 5 ? 18.688 -4.492 -17.25 1 47.38 5 GLY B N 1
ATOM 2106 C CA . GLY B 1 5 ? 18.688 -5.938 -17.406 1 47.38 5 GLY B CA 1
ATOM 2107 C C . GLY B 1 5 ? 17.281 -6.508 -17.562 1 47.38 5 GLY B C 1
ATOM 2108 O O . GLY B 1 5 ? 16.297 -5.852 -17.234 1 47.38 5 GLY B O 1
ATOM 2109 N N . ARG B 1 6 ? 16.984 -7.652 -18.484 1 66 6 ARG B N 1
ATOM 2110 C CA . ARG B 1 6 ? 15.719 -8.18 -19.016 1 66 6 ARG B CA 1
ATOM 2111 C C . ARG B 1 6 ? 14.805 -8.625 -17.875 1 66 6 ARG B C 1
ATOM 2113 O O . ARG B 1 6 ? 15.172 -9.484 -17.078 1 66 6 ARG B O 1
ATOM 2120 N N . ARG B 1 7 ? 13.922 -7.852 -17.375 1 81.56 7 ARG B N 1
ATOM 2121 C CA . ARG B 1 7 ? 12.844 -8.234 -16.469 1 81.56 7 ARG B CA 1
ATOM 2122 C C . ARG B 1 7 ? 12.359 -9.648 -16.766 1 81.56 7 ARG B C 1
ATOM 2124 O O . ARG B 1 7 ? 12.203 -10.023 -17.922 1 81.56 7 ARG B O 1
ATOM 2131 N N . PRO B 1 8 ? 12.375 -10.445 -15.633 1 84.75 8 PRO B N 1
ATOM 2132 C CA . PRO B 1 8 ? 11.867 -11.797 -15.852 1 84.75 8 PRO B CA 1
ATOM 2133 C C . PRO B 1 8 ? 10.625 -11.828 -16.734 1 84.75 8 PRO B C 1
ATOM 2135 O O . PRO B 1 8 ? 10.5 -12.711 -17.594 1 84.75 8 PRO B O 1
ATOM 2138 N N . GLU B 1 9 ? 9.805 -10.844 -16.656 1 87 9 GLU B N 1
ATOM 2139 C CA . GLU B 1 9 ? 8.539 -10.789 -17.359 1 87 9 GLU B CA 1
ATOM 2140 C C . GLU B 1 9 ? 8.75 -10.656 -18.875 1 87 9 GLU B C 1
ATOM 2142 O O . GLU B 1 9 ? 7.84 -10.906 -19.656 1 87 9 GLU B O 1
ATOM 2147 N N . HIS B 1 10 ? 9.992 -10.203 -19.219 1 85.44 10 HIS B N 1
ATOM 2148 C CA . HIS B 1 10 ? 10.289 -10.008 -20.641 1 85.44 10 HIS B CA 1
ATOM 2149 C C . HIS B 1 10 ? 10.961 -11.242 -21.234 1 85.44 10 HIS B C 1
ATOM 2151 O O . HIS B 1 10 ? 11.156 -11.312 -22.453 1 85.44 10 HIS B O 1
ATOM 2157 N N . ARG B 1 11 ? 11.242 -12.188 -20.375 1 84.12 11 ARG B N 1
ATOM 2158 C CA . ARG B 1 11 ? 11.969 -13.367 -20.828 1 84.12 11 ARG B CA 1
ATOM 2159 C C . ARG B 1 11 ? 11.008 -14.484 -21.234 1 84.12 11 ARG B C 1
ATOM 2161 O O . ARG B 1 11 ? 11.422 -15.484 -21.828 1 84.12 11 ARG B O 1
ATOM 2168 N N . GLY B 1 12 ? 9.812 -14.375 -20.953 1 85.88 12 GLY B N 1
ATOM 2169 C CA . GLY B 1 12 ? 8.805 -15.375 -21.281 1 85.88 12 GLY B CA 1
ATOM 2170 C C . GLY B 1 12 ? 7.723 -15.508 -20.234 1 85.88 12 GLY B C 1
ATOM 2171 O O . GLY B 1 12 ? 7.719 -14.773 -19.25 1 85.88 12 GLY B O 1
ATOM 2172 N N . PRO B 1 13 ? 6.828 -16.453 -20.562 1 91.31 13 PRO B N 1
ATOM 2173 C CA . PRO B 1 13 ? 5.77 -16.688 -19.562 1 91.31 13 PRO B CA 1
ATOM 2174 C C . PRO B 1 13 ? 6.305 -17.219 -18.25 1 91.31 13 PRO B C 1
ATOM 2176 O O . PRO B 1 13 ? 7.336 -17.906 -18.219 1 91.31 13 PRO B O 1
ATOM 2179 N N . PRO B 1 14 ? 5.633 -16.828 -17.125 1 91.62 14 PRO B N 1
ATOM 2180 C CA . PRO B 1 14 ? 6.152 -17.203 -15.812 1 91.62 14 PRO B CA 1
ATOM 2181 C C . PRO B 1 14 ? 6.301 -18.719 -15.641 1 91.62 14 PRO B C 1
ATOM 2183 O O . PRO B 1 14 ? 7.238 -19.172 -14.984 1 91.62 14 PRO B O 1
ATOM 2186 N N . GLU B 1 15 ? 5.398 -19.531 -16.156 1 90.62 15 GLU B N 1
ATOM 2187 C CA . GLU B 1 15 ? 5.488 -20.969 -15.984 1 90.62 15 GLU B CA 1
ATOM 2188 C C . GLU B 1 15 ? 6.719 -21.547 -16.688 1 90.62 15 GLU B C 1
ATOM 2190 O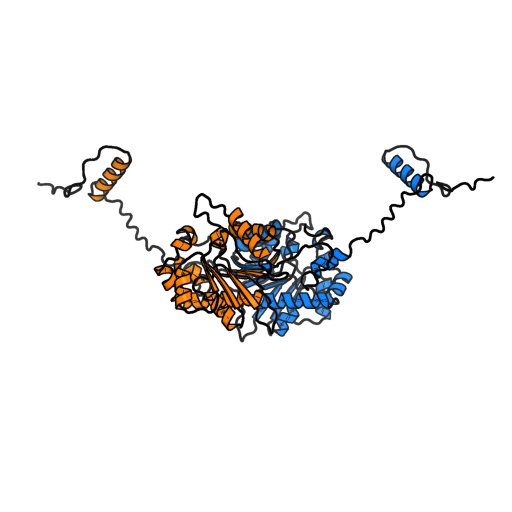 O . GLU B 1 15 ? 7.223 -22.594 -16.312 1 90.62 15 GLU B O 1
ATOM 2195 N N . LEU B 1 16 ? 7.172 -20.859 -17.703 1 87.94 16 LEU B N 1
ATOM 2196 C CA . LEU B 1 16 ? 8.383 -21.281 -18.406 1 87.94 16 LEU B CA 1
ATOM 2197 C C . LEU B 1 16 ? 9.625 -20.688 -17.75 1 87.94 16 LEU B C 1
ATOM 2199 O O . LEU B 1 16 ? 10.672 -21.344 -17.703 1 87.94 16 LEU B O 1
ATOM 2203 N N . PHE B 1 17 ? 9.508 -19.5 -17.359 1 89.31 17 PHE B N 1
ATOM 2204 C CA . PHE B 1 17 ? 10.617 -18.859 -16.672 1 89.31 17 PHE B CA 1
ATOM 2205 C C . PHE B 1 17 ? 10.992 -19.625 -15.398 1 89.31 17 PHE B C 1
ATOM 2207 O O . PHE B 1 17 ? 12.164 -19.906 -15.156 1 89.31 17 PHE B O 1
ATOM 2214 N N . TYR B 1 18 ? 9.977 -19.922 -14.617 1 92 18 TYR B N 1
ATOM 2215 C CA . TYR B 1 18 ? 10.211 -20.688 -13.398 1 92 18 TYR B CA 1
ATOM 2216 C C . TYR B 1 18 ? 10.086 -22.188 -13.656 1 92 18 TYR B C 1
ATOM 2218 O O . TYR B 1 18 ? 9.203 -22.844 -13.102 1 92 18 TYR B O 1
ATOM 2226 N N . ASP B 1 19 ? 11.023 -22.656 -14.367 1 91.19 19 ASP B N 1
ATOM 2227 C CA . ASP B 1 19 ? 11.133 -24.078 -14.625 1 91.19 19 ASP B CA 1
ATOM 2228 C C . ASP B 1 19 ? 11.797 -24.797 -13.445 1 91.19 19 ASP B C 1
ATOM 2230 O O . ASP B 1 19 ? 12.016 -24.203 -12.391 1 91.19 19 ASP B O 1
ATOM 2234 N N . GLU B 1 20 ? 12.039 -26 -13.633 1 92.94 20 GLU B N 1
ATOM 2235 C CA . GLU B 1 20 ? 12.555 -26.828 -12.539 1 92.94 20 GLU B CA 1
ATOM 2236 C C . GLU B 1 20 ? 13.859 -26.266 -11.992 1 92.94 20 GLU B C 1
ATOM 2238 O O . GLU B 1 20 ? 14.023 -26.141 -10.773 1 92.94 20 GLU B O 1
ATOM 2243 N N . THR B 1 21 ? 14.719 -25.859 -12.883 1 92.44 21 THR B N 1
ATOM 2244 C CA . THR B 1 21 ? 16.031 -25.359 -12.469 1 92.44 21 THR B CA 1
ATOM 2245 C C . THR B 1 21 ? 15.883 -24.016 -11.742 1 92.44 21 THR B C 1
ATOM 2247 O O . THR B 1 21 ? 16.438 -23.844 -10.656 1 92.44 21 THR B O 1
ATOM 2250 N N . GLU B 1 22 ? 15.156 -23.172 -12.344 1 91 22 GLU B N 1
ATOM 2251 C CA . GLU B 1 22 ? 15 -21.844 -11.766 1 91 22 GLU B CA 1
ATOM 2252 C C . GLU B 1 22 ? 14.266 -21.891 -10.438 1 91 22 GLU B C 1
ATOM 2254 O O . GLU B 1 22 ? 14.57 -21.141 -9.516 1 91 22 GLU B O 1
ATOM 2259 N N . ALA B 1 23 ? 13.297 -22.734 -10.328 1 93.06 23 ALA B N 1
ATOM 2260 C CA . ALA B 1 23 ? 12.539 -22.891 -9.086 1 93.06 23 ALA B CA 1
ATOM 2261 C C . ALA B 1 23 ? 13.438 -23.328 -7.938 1 93.06 23 ALA B C 1
ATOM 2263 O O . ALA B 1 23 ? 13.344 -22.797 -6.828 1 93.06 23 ALA B O 1
ATOM 2264 N N . ARG B 1 24 ? 14.32 -24.219 -8.242 1 92.19 24 ARG B N 1
ATOM 2265 C CA . ARG B 1 24 ? 15.227 -24.734 -7.215 1 92.19 24 ARG B CA 1
ATOM 2266 C C . ARG B 1 24 ? 16.266 -23.672 -6.832 1 92.19 24 ARG B C 1
ATOM 2268 O O . ARG B 1 24 ? 16.562 -23.484 -5.648 1 92.19 24 ARG B O 1
ATOM 2275 N N . LYS B 1 25 ? 16.75 -23.031 -7.836 1 90.12 25 LYS B N 1
ATOM 2276 C CA . LYS B 1 25 ? 17.703 -21.969 -7.578 1 90.12 25 LYS B CA 1
ATOM 2277 C C . LYS B 1 25 ? 17.094 -20.859 -6.727 1 90.12 25 LYS B C 1
ATOM 2279 O O . LYS B 1 25 ? 17.703 -20.391 -5.77 1 90.12 25 LYS B O 1
ATOM 2284 N N . TYR B 1 26 ? 15.945 -20.562 -7.105 1 88.12 26 TYR B N 1
ATOM 2285 C CA . TYR B 1 26 ? 15.211 -19.516 -6.406 1 88.12 26 TYR B CA 1
ATOM 2286 C C . TYR B 1 26 ? 15.047 -19.859 -4.934 1 88.12 26 TYR B C 1
ATOM 2288 O O . TYR B 1 26 ? 15.305 -19.016 -4.062 1 88.12 26 TYR B O 1
ATOM 2296 N N . THR B 1 27 ? 14.719 -21.016 -4.602 1 88.94 27 THR B N 1
ATOM 2297 C CA . THR B 1 27 ? 14.375 -21.453 -3.254 1 88.94 27 THR B CA 1
ATOM 2298 C C . THR B 1 27 ? 15.633 -21.656 -2.418 1 88.94 27 THR B C 1
ATOM 2300 O O . THR B 1 27 ? 15.617 -21.453 -1.202 1 88.94 27 THR B O 1
ATOM 2303 N N . GLN B 1 28 ? 16.672 -21.953 -3.059 1 89.75 28 GLN B N 1
ATOM 2304 C CA . GLN B 1 28 ? 17.891 -22.297 -2.35 1 89.75 28 GLN B CA 1
ATOM 2305 C C . GLN B 1 28 ? 18.719 -21.047 -2.047 1 89.75 28 GLN B C 1
ATOM 2307 O O . GLN B 1 28 ? 19.641 -21.078 -1.219 1 89.75 28 GLN B O 1
ATOM 2312 N N . ASN B 1 29 ? 18.375 -20.047 -2.713 1 88.69 29 ASN B N 1
ATOM 2313 C CA . ASN B 1 29 ? 19.078 -18.797 -2.439 1 88.69 29 ASN B CA 1
ATOM 2314 C C . ASN B 1 29 ? 18.641 -18.203 -1.104 1 88.69 29 ASN B C 1
ATOM 2316 O O . ASN B 1 29 ? 17.516 -17.719 -0.967 1 88.69 29 ASN B O 1
ATOM 2320 N N . SER B 1 30 ? 19.516 -18.203 -0.126 1 89.56 30 SER B N 1
ATOM 2321 C CA . SER B 1 30 ? 19.203 -17.781 1.236 1 89.56 30 SER B CA 1
ATOM 2322 C C . SER B 1 30 ? 18.812 -16.312 1.284 1 89.56 30 SER B C 1
ATOM 2324 O O . SER B 1 30 ? 17.906 -15.922 2.039 1 89.56 30 SER B O 1
ATOM 2326 N N . ARG B 1 31 ? 19.5 -15.594 0.583 1 87 31 ARG B N 1
ATOM 2327 C CA . ARG B 1 31 ? 19.203 -14.164 0.562 1 87 31 ARG B CA 1
ATOM 2328 C C . ARG B 1 31 ? 17.797 -13.906 0.013 1 87 31 ARG B C 1
ATOM 2330 O O . ARG B 1 31 ? 17.031 -13.133 0.596 1 87 31 ARG B O 1
ATOM 2337 N N . VAL B 1 32 ? 17.5 -14.531 -1.103 1 84.5 32 VAL B N 1
ATOM 2338 C CA . VAL B 1 32 ? 16.172 -14.383 -1.702 1 84.5 32 VAL B CA 1
ATOM 2339 C C . VAL B 1 32 ? 15.109 -14.852 -0.719 1 84.5 32 VAL B C 1
ATOM 2341 O O . VAL B 1 32 ? 14.086 -14.188 -0.533 1 84.5 32 VAL B O 1
ATOM 2344 N N . ALA B 1 33 ? 15.398 -15.906 -0.102 1 89.69 33 ALA B N 1
ATOM 2345 C CA . ALA B 1 33 ? 14.453 -16.484 0.857 1 89.69 33 ALA B CA 1
ATOM 2346 C C . ALA B 1 33 ? 14.203 -15.516 2.014 1 89.69 33 ALA B C 1
ATOM 2348 O O . ALA B 1 33 ? 13.055 -15.344 2.449 1 89.69 33 ALA B O 1
ATOM 2349 N N . GLU B 1 34 ? 15.219 -14.891 2.457 1 90.06 34 GLU B N 1
ATOM 2350 C CA . GLU B 1 34 ? 15.109 -13.961 3.57 1 90.06 34 GLU B CA 1
ATOM 2351 C C . GLU B 1 34 ? 14.289 -12.734 3.18 1 90.06 34 GLU B C 1
ATOM 2353 O O . GLU B 1 34 ? 13.422 -12.289 3.938 1 90.06 34 GLU B O 1
ATOM 2358 N N . ILE B 1 35 ? 14.555 -12.266 2.086 1 86.25 35 ILE B N 1
ATOM 2359 C CA . ILE B 1 35 ? 13.852 -11.094 1.585 1 86.25 35 ILE B CA 1
ATOM 2360 C C . ILE B 1 35 ? 12.367 -11.43 1.392 1 86.25 35 ILE B C 1
ATOM 2362 O O . ILE B 1 35 ? 11.492 -10.656 1.799 1 86.25 35 ILE B O 1
ATOM 2366 N N . GLN B 1 36 ? 12.078 -12.555 0.786 1 90.44 36 GLN B N 1
ATOM 2367 C CA . GLN B 1 36 ? 10.703 -12.984 0.56 1 90.44 36 GLN B CA 1
ATOM 2368 C C . GLN B 1 36 ? 9.953 -13.141 1.88 1 90.44 36 GLN B C 1
ATOM 2370 O O . GLN B 1 36 ? 8.789 -12.758 1.989 1 90.44 36 GLN B O 1
ATOM 2375 N N . ALA B 1 37 ? 10.688 -13.641 2.791 1 90.56 37 ALA B N 1
ATOM 2376 C CA . ALA B 1 37 ? 10.078 -13.852 4.102 1 90.56 37 ALA B CA 1
ATOM 2377 C C . ALA B 1 37 ? 9.711 -12.516 4.754 1 90.56 37 ALA B C 1
ATOM 2379 O O . ALA B 1 37 ? 8.641 -12.375 5.336 1 90.56 37 ALA B O 1
ATOM 2380 N N . GLN B 1 38 ? 10.57 -11.594 4.617 1 88.44 38 GLN B N 1
ATOM 2381 C CA . GLN B 1 38 ? 10.32 -10.273 5.184 1 88.44 38 GLN B CA 1
ATOM 2382 C C . GLN B 1 38 ? 9.141 -9.586 4.492 1 88.44 38 GLN B C 1
ATOM 2384 O O . GLN B 1 38 ? 8.312 -8.953 5.148 1 88.44 38 GLN B O 1
ATOM 2389 N N . MET B 1 39 ? 9.125 -9.734 3.24 1 91.38 39 MET B N 1
ATOM 2390 C CA . MET B 1 39 ? 8.031 -9.141 2.477 1 91.38 39 MET B CA 1
ATOM 2391 C C . MET B 1 39 ? 6.695 -9.766 2.871 1 91.38 39 MET B C 1
ATOM 2393 O O . MET B 1 39 ? 5.699 -9.055 3.045 1 91.38 39 MET B O 1
ATOM 2397 N N . ALA B 1 40 ? 6.715 -11.047 3.074 1 95.12 40 ALA B N 1
ATOM 2398 C CA . ALA B 1 40 ? 5.5 -11.758 3.467 1 95.12 40 ALA B CA 1
ATOM 2399 C C . ALA B 1 40 ? 5.051 -11.344 4.867 1 95.12 40 ALA B C 1
ATOM 2401 O O . ALA B 1 40 ? 3.857 -11.141 5.105 1 95.12 40 ALA B O 1
ATOM 2402 N N . ALA B 1 41 ? 6.023 -11.211 5.703 1 93.06 41 ALA B N 1
ATOM 2403 C CA . ALA B 1 41 ? 5.715 -10.82 7.074 1 93.06 41 ALA B CA 1
ATOM 2404 C C . ALA B 1 41 ? 5.012 -9.461 7.113 1 93.06 41 ALA B C 1
ATOM 2406 O O . ALA B 1 41 ? 4 -9.305 7.801 1 93.06 41 ALA B O 1
ATOM 2407 N N . ARG B 1 42 ? 5.5 -8.57 6.359 1 88.38 42 ARG B N 1
ATOM 2408 C CA . ARG B 1 42 ? 4.91 -7.238 6.305 1 88.38 42 ARG B CA 1
ATOM 2409 C C . ARG B 1 42 ? 3.518 -7.281 5.68 1 88.38 42 ARG B C 1
ATOM 2411 O O . ARG B 1 42 ? 2.604 -6.594 6.141 1 88.38 42 ARG B O 1
ATOM 2418 N N . ALA B 1 43 ? 3.406 -8.039 4.672 1 94.62 43 ALA B N 1
ATOM 2419 C CA . ALA B 1 43 ? 2.109 -8.164 4.016 1 94.62 43 ALA B CA 1
ATOM 2420 C C . ALA B 1 43 ? 1.064 -8.734 4.969 1 94.62 43 ALA B C 1
ATOM 2422 O O . ALA B 1 43 ? -0.065 -8.242 5.031 1 94.62 43 ALA B O 1
ATOM 2423 N N . VAL B 1 44 ? 1.466 -9.695 5.738 1 94.75 44 VAL B N 1
ATOM 2424 C CA . VAL B 1 44 ? 0.536 -10.328 6.668 1 94.75 44 VAL B CA 1
ATOM 2425 C C . VAL B 1 44 ? 0.151 -9.344 7.77 1 94.75 44 VAL B C 1
ATOM 2427 O O . VAL B 1 44 ? -1.013 -9.273 8.172 1 94.75 44 VAL B O 1
ATOM 2430 N N . GLU B 1 45 ? 1.065 -8.609 8.172 1 88.5 45 GLU B N 1
ATOM 2431 C CA . GLU B 1 45 ? 0.773 -7.594 9.18 1 88.5 45 GLU B CA 1
ATOM 2432 C C . GLU B 1 45 ? -0.239 -6.578 8.656 1 88.5 45 GLU B C 1
ATOM 2434 O O . GLU B 1 45 ? -1.134 -6.148 9.383 1 88.5 45 GLU B O 1
ATOM 2439 N N . LEU B 1 46 ? -0.155 -6.297 7.453 1 89.38 46 LEU B N 1
ATOM 2440 C CA . LEU B 1 46 ? -1.004 -5.281 6.84 1 89.38 46 LEU B CA 1
ATOM 2441 C C . LEU B 1 46 ? -2.428 -5.801 6.66 1 89.38 46 LEU B C 1
ATOM 2443 O O . LEU B 1 46 ? -3.355 -5.02 6.441 1 89.38 46 LEU B O 1
ATOM 2447 N N . LEU B 1 47 ? -2.584 -7.035 6.742 1 93.38 47 LEU B N 1
ATOM 2448 C CA . LEU B 1 47 ? -3.926 -7.598 6.625 1 93.38 47 LEU B CA 1
ATOM 2449 C C . LEU B 1 47 ? -4.789 -7.199 7.816 1 93.38 47 LEU B C 1
ATOM 2451 O O . LEU B 1 47 ? -6.02 -7.27 7.746 1 93.38 47 LEU B O 1
ATOM 2455 N N . ALA B 1 48 ? -4.117 -6.875 8.961 1 88.25 48 ALA B N 1
ATOM 2456 C CA . ALA B 1 48 ? -4.832 -6.492 10.172 1 88.25 48 ALA B CA 1
ATOM 2457 C C . ALA B 1 48 ? -5.824 -7.574 10.594 1 88.25 48 ALA B C 1
ATOM 2459 O O . ALA B 1 48 ? -7 -7.285 10.836 1 88.25 48 ALA B O 1
ATOM 2460 N N . LEU B 1 49 ? -5.289 -8.75 10.68 1 93.19 49 LEU B N 1
ATOM 2461 C CA . LEU B 1 49 ? -6.125 -9.891 11.023 1 93.19 49 LEU B CA 1
ATOM 2462 C C . LEU B 1 49 ? -6.566 -9.82 12.484 1 93.19 49 LEU B C 1
ATOM 2464 O O . LEU B 1 49 ? -5.844 -9.289 13.328 1 93.19 49 LEU B O 1
ATOM 2468 N N . PRO B 1 50 ? -7.742 -10.375 12.75 1 89.88 50 PRO B N 1
ATOM 2469 C CA . PRO B 1 50 ? -8.148 -10.453 14.156 1 89.88 50 PRO B CA 1
ATOM 2470 C C . PRO B 1 50 ? -7.215 -11.32 15 1 89.88 50 PRO B C 1
ATOM 2472 O O . PRO B 1 50 ? -6.688 -12.32 14.508 1 89.88 50 PRO B O 1
ATOM 2475 N N . GLU B 1 51 ? -7.055 -10.875 16.234 1 87 51 GLU B N 1
ATOM 2476 C CA . GLU B 1 51 ? -6.141 -11.57 17.141 1 87 51 GLU B CA 1
ATOM 2477 C C . GLU B 1 51 ? -6.836 -12.742 17.828 1 87 51 GLU B C 1
ATOM 2479 O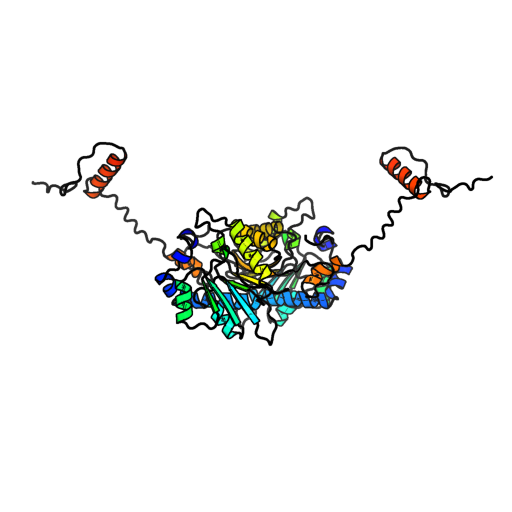 O . GLU B 1 51 ? -8.047 -12.719 18.047 1 87 51 GLU B O 1
ATOM 2484 N N . GLY B 1 52 ? -6.09 -13.695 18.109 1 88.69 52 GLY B N 1
ATOM 2485 C CA . GLY B 1 52 ? -6.547 -14.773 18.984 1 88.69 52 GLY B CA 1
ATOM 2486 C C . GLY B 1 52 ? -7.281 -15.867 18.234 1 88.69 52 GLY B C 1
ATOM 2487 O O . GLY B 1 52 ? -7.891 -16.75 18.859 1 88.69 52 GLY B O 1
ATOM 2488 N N . ARG B 1 53 ? -7.344 -15.742 16.922 1 92.69 53 ARG B N 1
ATOM 2489 C CA . ARG B 1 53 ? -7.965 -16.828 16.172 1 92.69 53 ARG B CA 1
ATOM 2490 C C . ARG B 1 53 ? -7.223 -17.094 14.867 1 92.69 53 ARG B C 1
ATOM 2492 O O . ARG B 1 53 ? -6.711 -16.156 14.242 1 92.69 53 ARG B O 1
ATOM 2499 N N . PRO B 1 54 ? -7.188 -18.406 14.516 1 96.81 54 PRO B N 1
ATOM 2500 C CA . PRO B 1 54 ? -6.625 -18.703 13.203 1 96.81 54 PRO B CA 1
ATOM 2501 C C . PRO B 1 54 ? -7.492 -18.188 12.055 1 96.81 54 PRO B C 1
ATOM 2503 O O . PRO B 1 54 ? -8.719 -18.203 12.148 1 96.81 54 PRO B O 1
ATOM 2506 N N . CYS B 1 55 ? -6.887 -17.719 11.055 1 98.25 55 CYS B N 1
ATOM 2507 C CA . CYS B 1 55 ? -7.551 -17.25 9.844 1 98.25 55 CYS B CA 1
ATOM 2508 C C . CYS B 1 55 ? -7.152 -18.078 8.633 1 98.25 55 CYS B C 1
ATOM 2510 O O . CYS B 1 55 ? -6.152 -18.797 8.672 1 98.25 55 CYS B O 1
ATOM 2512 N N . LEU B 1 56 ? -8.039 -18.062 7.621 1 98.69 56 LEU B N 1
ATOM 2513 C CA . LEU B 1 56 ? -7.73 -18.703 6.344 1 98.69 56 LEU B CA 1
ATOM 2514 C C . LEU B 1 56 ? -7.316 -17.672 5.309 1 98.69 56 LEU B C 1
ATOM 2516 O O . LEU B 1 56 ? -8.109 -16.797 4.941 1 98.69 56 LEU B O 1
ATOM 2520 N N . LEU B 1 57 ? -6.098 -17.812 4.852 1 98.81 57 LEU B N 1
ATOM 2521 C CA . LEU B 1 57 ? -5.547 -16.828 3.939 1 98.81 57 LEU B CA 1
ATOM 2522 C C . LEU B 1 57 ? -5.305 -17.422 2.559 1 98.81 57 LEU B C 1
ATOM 2524 O O . LEU B 1 57 ? -5.098 -18.625 2.432 1 98.81 57 LEU B O 1
ATOM 2528 N N . LEU B 1 58 ? -5.426 -16.562 1.564 1 98.81 58 LEU B N 1
ATOM 2529 C CA . LEU B 1 58 ? -5.055 -16.922 0.202 1 98.81 58 LEU B CA 1
ATOM 2530 C C . LEU B 1 58 ? -3.695 -16.344 -0.169 1 98.81 58 LEU B C 1
ATOM 2532 O O . LEU B 1 58 ? -3.467 -15.141 -0.005 1 98.81 58 LEU B O 1
ATOM 2536 N N . ASP B 1 59 ? -2.805 -17.188 -0.571 1 98.81 59 ASP B N 1
ATOM 2537 C CA . ASP B 1 59 ? -1.497 -16.766 -1.074 1 98.81 59 ASP B CA 1
ATOM 2538 C C . ASP B 1 59 ? -1.423 -16.906 -2.592 1 98.81 59 ASP B C 1
ATOM 2540 O O . ASP B 1 59 ? -1.202 -18.016 -3.107 1 98.81 59 ASP B O 1
ATOM 2544 N N . VAL B 1 60 ? -1.548 -15.781 -3.299 1 98.75 60 VAL B N 1
ATOM 2545 C CA . VAL B 1 60 ? -1.565 -15.781 -4.758 1 98.75 60 VAL B CA 1
ATOM 2546 C C . VAL B 1 60 ? -0.142 -15.648 -5.293 1 98.75 60 VAL B C 1
ATOM 2548 O O . VAL B 1 60 ? 0.557 -14.68 -4.977 1 98.75 60 VAL B O 1
ATOM 2551 N N . GLY B 1 61 ? 0.205 -16.531 -6.191 1 98.19 61 GLY B N 1
ATOM 2552 C CA . GLY B 1 61 ? 1.614 -16.625 -6.539 1 98.19 61 GLY B CA 1
ATOM 2553 C C . GLY B 1 61 ? 2.479 -17.125 -5.398 1 98.19 61 GLY B C 1
ATOM 2554 O O . GLY B 1 61 ? 3.479 -16.5 -5.047 1 98.19 61 GLY B O 1
ATOM 2555 N N . CYS B 1 62 ? 2.119 -18.312 -4.902 1 98.31 62 CYS B N 1
ATOM 2556 C CA . CYS B 1 62 ? 2.709 -18.781 -3.65 1 98.31 62 CYS B CA 1
ATOM 2557 C C . CYS B 1 62 ? 4.102 -19.359 -3.881 1 98.31 62 CYS B C 1
ATOM 2559 O O . CYS B 1 62 ? 4.867 -19.531 -2.934 1 98.31 62 CYS B O 1
ATOM 2561 N N . GLY B 1 63 ? 4.449 -19.703 -5.148 1 97.25 63 GLY B N 1
ATOM 2562 C CA . GLY B 1 63 ? 5.77 -20.219 -5.469 1 97.25 63 GLY B CA 1
ATOM 2563 C C . GLY B 1 63 ? 6.133 -21.469 -4.676 1 97.25 63 GLY B C 1
ATOM 2564 O O . GLY B 1 63 ? 5.363 -22.422 -4.629 1 97.25 63 GLY B O 1
ATOM 2565 N N . SER B 1 64 ? 7.285 -21.422 -4.094 1 96.69 64 SER B N 1
ATOM 2566 C CA . SER B 1 64 ? 7.793 -22.562 -3.348 1 96.69 64 SER B CA 1
ATOM 2567 C C . SER B 1 64 ? 7.262 -22.578 -1.918 1 96.69 64 SER B C 1
ATOM 2569 O O . SER B 1 64 ? 7.734 -23.344 -1.078 1 96.69 64 SER B O 1
ATOM 2571 N N . GLY B 1 65 ? 6.387 -21.672 -1.595 1 97.06 65 GLY B N 1
ATOM 2572 C CA . GLY B 1 65 ? 5.699 -21.719 -0.313 1 97.06 65 GLY B CA 1
ATOM 2573 C C . GLY B 1 65 ? 6.406 -20.922 0.77 1 97.06 65 GLY B C 1
ATOM 2574 O O . GLY B 1 65 ? 6.121 -21.094 1.957 1 97.06 65 GLY B O 1
ATOM 2575 N N . LEU B 1 66 ? 7.324 -20.062 0.371 1 95.25 66 LEU B N 1
ATOM 2576 C CA . LEU B 1 66 ? 8.062 -19.266 1.344 1 95.25 66 LEU B CA 1
ATOM 2577 C C . LEU B 1 66 ? 7.121 -18.359 2.143 1 95.25 66 LEU B C 1
ATOM 2579 O O . LEU B 1 66 ? 7.203 -18.312 3.371 1 95.25 66 LEU B O 1
ATOM 2583 N N . SER B 1 67 ? 6.23 -17.656 1.453 1 97 67 SER B N 1
ATOM 2584 C CA . SER B 1 67 ? 5.262 -16.812 2.129 1 97 67 SER B CA 1
ATOM 2585 C C . SER B 1 67 ? 4.309 -17.625 2.99 1 97 67 SER B C 1
ATOM 2587 O O . SER B 1 67 ? 3.967 -17.219 4.105 1 97 67 SER B O 1
ATOM 2589 N N . GLY B 1 68 ? 3.896 -18.75 2.498 1 97.38 68 GLY B N 1
ATOM 2590 C CA . GLY B 1 68 ? 3.008 -19.641 3.238 1 97.38 68 GLY B CA 1
ATOM 2591 C C . GLY B 1 68 ? 3.594 -20.094 4.559 1 97.38 68 GLY B C 1
ATOM 2592 O O . GLY B 1 68 ? 2.873 -20.234 5.547 1 97.38 68 GLY B O 1
ATOM 2593 N N . GLU B 1 69 ? 4.832 -20.312 4.527 1 95.94 69 GLU B N 1
ATOM 2594 C CA . GLU B 1 69 ? 5.504 -20.734 5.758 1 95.94 69 GLU B CA 1
ATOM 2595 C C . GLU B 1 69 ? 5.367 -19.656 6.844 1 95.94 69 GLU B C 1
ATOM 2597 O O . GLU B 1 69 ? 5.16 -19.984 8.016 1 95.94 69 GLU B O 1
ATOM 2602 N N . HIS B 1 70 ? 5.531 -18.469 6.453 1 95.88 70 HIS B N 1
ATOM 2603 C CA . HIS B 1 70 ? 5.344 -17.391 7.418 1 95.88 70 HIS B CA 1
ATOM 2604 C C . HIS B 1 70 ? 3.916 -17.375 7.949 1 95.88 70 HIS B C 1
ATOM 2606 O O . HIS B 1 70 ? 3.697 -17.172 9.148 1 95.88 70 HIS B O 1
ATOM 2612 N N . ILE B 1 71 ? 2.992 -17.578 7.105 1 97.56 71 ILE B N 1
ATOM 2613 C CA . ILE B 1 71 ? 1.585 -17.609 7.492 1 97.56 71 ILE B CA 1
ATOM 2614 C C . ILE B 1 71 ? 1.354 -18.703 8.531 1 97.56 71 ILE B C 1
ATOM 2616 O O . ILE B 1 71 ? 0.708 -18.469 9.555 1 97.56 71 ILE B O 1
ATOM 2620 N N . SER B 1 72 ? 1.911 -19.828 8.25 1 97.69 72 SER B N 1
ATOM 2621 C CA . SER B 1 72 ? 1.799 -20.953 9.172 1 97.69 72 SER B CA 1
ATOM 2622 C C . SER B 1 72 ? 2.461 -20.641 10.508 1 97.69 72 SER B C 1
ATOM 2624 O O . SER B 1 72 ? 1.906 -20.938 11.57 1 97.69 72 SER B O 1
ATOM 2626 N N . ASP B 1 73 ? 3.617 -20.031 10.453 1 95.5 73 ASP B N 1
ATOM 2627 C CA . ASP B 1 73 ? 4.352 -19.688 11.656 1 95.5 73 ASP B CA 1
ATOM 2628 C C . ASP B 1 73 ? 3.533 -18.734 12.539 1 95.5 73 ASP B C 1
ATOM 2630 O O . ASP B 1 73 ? 3.662 -18.75 13.766 1 95.5 73 ASP B O 1
ATOM 2634 N N . GLU B 1 74 ? 2.713 -18.016 11.945 1 95 74 GLU B N 1
ATOM 2635 C CA . GLU B 1 74 ? 1.884 -17.062 12.68 1 95 74 GLU B CA 1
ATOM 2636 C C . GLU B 1 74 ? 0.596 -17.719 13.172 1 95 74 GLU B C 1
ATOM 2638 O O . GLU B 1 74 ? -0.259 -17.062 13.766 1 95 74 GLU B O 1
ATOM 2643 N N . GLY B 1 75 ? 0.368 -18.938 12.82 1 96.62 75 GLY B N 1
ATOM 2644 C CA . GLY B 1 75 ? -0.754 -19.688 13.344 1 96.62 75 GLY B CA 1
ATOM 2645 C C . GLY B 1 75 ? -1.972 -19.656 12.438 1 96.62 75 GLY B C 1
ATOM 2646 O O . GLY B 1 75 ? -3.082 -19.969 12.875 1 96.62 75 GLY B O 1
ATOM 2647 N N . HIS B 1 76 ? -1.789 -19.266 11.203 1 98.25 76 HIS B N 1
ATOM 2648 C CA . HIS B 1 76 ? -2.893 -19.188 10.258 1 98.25 76 HIS B CA 1
ATOM 2649 C C . HIS B 1 76 ? -2.82 -20.312 9.234 1 98.25 76 HIS B C 1
ATOM 2651 O O . HIS B 1 76 ? -1.773 -20.953 9.07 1 98.25 76 HIS B O 1
ATOM 2657 N N . CYS B 1 77 ? -3.982 -20.609 8.617 1 98.44 77 CYS B N 1
ATOM 2658 C CA . CYS B 1 77 ? -4.066 -21.547 7.5 1 98.44 77 CYS B CA 1
ATOM 2659 C C . CYS B 1 77 ? -4.031 -20.812 6.168 1 98.44 77 CYS B C 1
ATOM 2661 O O . CYS B 1 77 ? -4.332 -19.625 6.105 1 98.44 77 CYS B O 1
ATOM 2663 N N . TRP B 1 78 ? -3.617 -21.562 5.148 1 98.69 78 TRP B N 1
ATOM 2664 C CA . TRP B 1 78 ? -3.541 -20.844 3.873 1 98.69 78 TRP B CA 1
ATOM 2665 C C . TRP B 1 78 ? -3.689 -21.812 2.703 1 98.69 78 TRP B C 1
ATOM 2667 O O . TRP B 1 78 ? -3.445 -23.016 2.85 1 98.69 78 TRP B O 1
ATOM 2677 N N . VAL B 1 79 ? -4.211 -21.297 1.597 1 98.81 79 VAL B N 1
ATOM 2678 C CA . VAL B 1 79 ? -4.25 -21.922 0.281 1 98.81 79 VAL B CA 1
ATOM 2679 C C . VAL B 1 79 ? -3.381 -21.125 -0.695 1 98.81 79 VAL B C 1
ATOM 2681 O O . VAL B 1 79 ? -3.414 -19.906 -0.709 1 98.81 79 VAL B O 1
ATOM 2684 N N . GLY B 1 80 ? -2.588 -21.828 -1.416 1 98.75 80 GLY B N 1
ATOM 2685 C CA . GLY B 1 80 ? -1.697 -21.172 -2.365 1 98.75 80 GLY B CA 1
ATOM 2686 C C . GLY B 1 80 ? -2.021 -21.5 -3.809 1 98.75 80 GLY B C 1
ATOM 2687 O O . GLY B 1 80 ? -2.363 -22.641 -4.129 1 98.75 80 GLY B O 1
ATOM 2688 N N . LEU B 1 81 ? -1.887 -20.484 -4.672 1 98.5 81 LEU B N 1
ATOM 2689 C CA . LEU B 1 81 ? -2.018 -20.625 -6.121 1 98.5 81 LEU B CA 1
ATOM 2690 C C . LEU B 1 81 ? -0.726 -20.219 -6.824 1 98.5 81 LEU B C 1
ATOM 2692 O O . LEU B 1 81 ? -0.107 -19.219 -6.469 1 98.5 81 LEU B O 1
ATOM 2696 N N . ASP B 1 82 ? -0.372 -21.047 -7.719 1 98.5 82 ASP B N 1
ATOM 2697 C CA . ASP B 1 82 ? 0.767 -20.672 -8.547 1 98.5 82 ASP B CA 1
ATOM 2698 C C . ASP B 1 82 ? 0.658 -21.281 -9.938 1 98.5 82 ASP B C 1
ATOM 2700 O O . ASP B 1 82 ? 0.158 -22.406 -10.094 1 98.5 82 ASP B O 1
ATOM 2704 N N . ILE B 1 83 ? 1.188 -20.578 -10.883 1 97.94 83 ILE B N 1
ATOM 2705 C CA . ILE B 1 83 ? 1.077 -21.031 -12.266 1 97.94 83 ILE B CA 1
ATOM 2706 C C . ILE B 1 83 ? 2.207 -22 -12.586 1 97.94 83 ILE B C 1
ATOM 2708 O O . ILE B 1 83 ? 2.119 -22.766 -13.555 1 97.94 83 ILE B O 1
ATOM 2712 N N . SER B 1 84 ? 3.279 -22.016 -11.898 1 97.75 84 SER B N 1
ATOM 2713 C CA . SER B 1 84 ? 4.453 -22.844 -12.172 1 97.75 84 SER B CA 1
ATOM 2714 C C . SER B 1 84 ? 4.383 -24.172 -11.445 1 97.75 84 SER B C 1
ATOM 2716 O O . SER B 1 84 ? 4.5 -24.219 -10.219 1 97.75 84 SER B O 1
ATOM 2718 N N . ARG B 1 85 ? 4.301 -25.219 -12.18 1 97.69 85 ARG B N 1
ATOM 2719 C CA . ARG B 1 85 ? 4.32 -26.547 -11.602 1 97.69 85 ARG B CA 1
ATOM 2720 C C . ARG B 1 85 ? 5.633 -26.812 -10.875 1 97.69 85 ARG B C 1
ATOM 2722 O O . ARG B 1 85 ? 5.645 -27.422 -9.797 1 97.69 85 ARG B O 1
ATOM 2729 N N . ALA B 1 86 ? 6.676 -26.359 -11.445 1 97.25 86 ALA B N 1
ATOM 2730 C CA . ALA B 1 86 ? 7.996 -26.547 -10.852 1 97.25 86 ALA B CA 1
ATOM 2731 C C . ALA B 1 86 ? 8.078 -25.906 -9.477 1 97.25 86 ALA B C 1
ATOM 2733 O O . ALA B 1 86 ? 8.633 -26.484 -8.539 1 97.25 86 ALA B O 1
ATOM 2734 N N . MET B 1 87 ? 7.551 -24.734 -9.352 1 97.5 87 MET B N 1
ATOM 2735 C CA . MET B 1 87 ? 7.535 -24.047 -8.062 1 97.5 87 MET B CA 1
ATOM 2736 C C . MET B 1 87 ? 6.727 -24.844 -7.039 1 97.5 87 MET B C 1
ATOM 2738 O O . MET B 1 87 ? 7.168 -25.016 -5.906 1 97.5 87 MET B O 1
ATOM 2742 N N . LEU B 1 88 ? 5.57 -25.328 -7.445 1 98.31 88 LEU B N 1
ATOM 2743 C CA . LEU B 1 88 ? 4.703 -26.078 -6.543 1 98.31 88 LEU B CA 1
ATOM 2744 C C . LEU B 1 88 ? 5.344 -27.391 -6.141 1 98.31 88 LEU B C 1
ATOM 2746 O O . LEU B 1 88 ? 5.176 -27.844 -5.008 1 98.31 88 LEU B O 1
ATOM 2750 N N . ASP B 1 89 ? 6.055 -27.984 -7.059 1 97.94 89 ASP B N 1
ATOM 2751 C CA . ASP B 1 89 ? 6.762 -29.219 -6.742 1 97.94 89 ASP B CA 1
ATOM 2752 C C . ASP B 1 89 ? 7.773 -29.016 -5.617 1 97.94 89 ASP B C 1
ATOM 2754 O O . ASP B 1 89 ? 7.875 -29.828 -4.703 1 97.94 89 ASP B O 1
ATOM 2758 N N . VAL B 1 90 ? 8.461 -27.906 -5.723 1 97 90 VAL B N 1
ATOM 2759 C CA . VAL B 1 90 ? 9.422 -27.578 -4.672 1 97 90 VAL B CA 1
ATOM 2760 C C . VAL B 1 90 ? 8.68 -27.359 -3.354 1 97 90 VAL B C 1
ATOM 2762 O O . VAL B 1 90 ? 9.156 -27.766 -2.293 1 97 90 VAL B O 1
ATOM 2765 N N . ALA B 1 91 ? 7.582 -26.719 -3.4 1 97.81 91 ALA B N 1
ATOM 2766 C CA . ALA B 1 91 ? 6.785 -26.484 -2.201 1 97.81 91 ALA B CA 1
ATOM 2767 C C . ALA B 1 91 ? 6.371 -27.797 -1.551 1 97.81 91 ALA B C 1
ATOM 2769 O O . ALA B 1 91 ? 6.402 -27.922 -0.325 1 97.81 91 ALA B O 1
ATOM 2770 N N . VAL B 1 92 ? 5.953 -28.75 -2.344 1 97.75 92 VAL B N 1
ATOM 2771 C CA . VAL B 1 92 ? 5.562 -30.062 -1.859 1 97.75 92 VAL B CA 1
ATOM 2772 C C . VAL B 1 92 ? 6.758 -30.75 -1.204 1 97.75 92 VAL B C 1
ATOM 2774 O O . VAL B 1 92 ? 6.633 -31.328 -0.122 1 97.75 92 VAL B O 1
ATOM 2777 N N . GLU B 1 93 ? 7.883 -30.641 -1.833 1 96.69 93 GLU B N 1
ATOM 2778 C CA . GLU B 1 93 ? 9.102 -31.234 -1.302 1 96.69 93 GLU B CA 1
ATOM 2779 C C . GLU B 1 93 ? 9.477 -30.625 0.045 1 96.69 93 GLU B C 1
ATOM 2781 O O . GLU B 1 93 ? 10 -31.312 0.924 1 96.69 93 GLU B O 1
ATOM 2786 N N . ARG B 1 94 ? 9.211 -29.406 0.147 1 95.38 94 ARG B N 1
ATOM 2787 C CA . ARG B 1 94 ? 9.516 -28.703 1.386 1 95.38 94 ARG B CA 1
ATOM 2788 C C . ARG B 1 94 ? 8.469 -29 2.457 1 95.38 94 ARG B C 1
ATOM 2790 O O . ARG B 1 94 ? 8.594 -28.547 3.598 1 95.38 94 ARG B O 1
ATOM 2797 N N . GLU B 1 95 ? 7.391 -29.656 2.076 1 96.94 95 GLU B N 1
ATOM 2798 C CA . GLU B 1 95 ? 6.32 -30.094 2.965 1 96.94 95 GLU B CA 1
ATOM 2799 C C . GLU B 1 95 ? 5.637 -28.891 3.629 1 96.94 95 GLU B C 1
ATOM 2801 O O . GLU B 1 95 ? 5.43 -28.891 4.844 1 96.94 95 GLU B O 1
ATOM 2806 N N . VAL B 1 96 ? 5.387 -27.938 2.824 1 97 96 VAL B N 1
ATOM 2807 C CA . VAL B 1 96 ? 4.668 -26.781 3.363 1 97 96 VAL B CA 1
ATOM 2808 C C . VAL B 1 96 ? 3.283 -27.219 3.844 1 97 96 VAL B C 1
ATOM 2810 O O . VAL B 1 96 ? 2.729 -28.203 3.352 1 97 96 VAL B O 1
ATOM 2813 N N . GLU B 1 97 ? 2.68 -26.469 4.742 1 96.75 97 GLU B N 1
ATOM 2814 C CA . GLU B 1 97 ? 1.444 -26.859 5.406 1 96.75 97 GLU B CA 1
ATOM 2815 C C . GLU B 1 97 ? 0.221 -26.453 4.598 1 96.75 97 GLU B C 1
ATOM 2817 O O . GLU B 1 97 ? -0.854 -27.031 4.738 1 96.75 97 GLU B O 1
ATOM 2822 N N . GLY B 1 98 ? 0.276 -25.531 3.789 1 97.81 98 GLY B N 1
ATOM 2823 C CA . GLY B 1 98 ? -0.865 -25.031 3.041 1 97.81 98 GLY B CA 1
ATOM 2824 C C . GLY B 1 98 ? -1.271 -25.938 1.894 1 97.81 98 GLY B C 1
ATOM 2825 O O . GLY B 1 98 ? -0.491 -26.781 1.463 1 97.81 98 GLY B O 1
ATOM 2826 N N . ASP B 1 99 ? -2.547 -25.797 1.424 1 98.25 99 ASP B N 1
ATOM 2827 C CA . ASP B 1 99 ? -3.014 -26.469 0.214 1 98.25 99 ASP B CA 1
ATOM 2828 C C . ASP B 1 99 ? -2.561 -25.719 -1.038 1 98.25 99 ASP B C 1
ATOM 2830 O O . ASP B 1 99 ? -2.625 -24.484 -1.091 1 98.25 99 ASP B O 1
ATOM 2834 N N . LEU B 1 100 ? -2.08 -26.5 -1.947 1 98.56 100 LEU B N 1
ATOM 2835 C CA . LEU B 1 100 ? -1.487 -25.906 -3.143 1 98.56 100 LEU B CA 1
ATOM 2836 C C . LEU B 1 100 ? -2.34 -26.203 -4.371 1 98.56 100 LEU B C 1
ATOM 2838 O O . LEU B 1 100 ? -2.84 -27.312 -4.535 1 98.56 100 LEU B O 1
ATOM 2842 N N . LEU B 1 101 ? -2.5 -25.203 -5.195 1 98.38 101 LEU B N 1
ATOM 2843 C CA . LEU B 1 101 ? -3.285 -25.328 -6.418 1 98.38 101 LEU B CA 1
ATOM 2844 C C . LEU B 1 101 ? -2.514 -24.797 -7.617 1 98.38 101 LEU B C 1
ATOM 2846 O O . LEU B 1 101 ? -2.025 -23.656 -7.59 1 98.38 101 LEU B O 1
ATOM 2850 N N . LEU B 1 102 ? -2.342 -25.594 -8.617 1 98.44 102 LEU B N 1
ATOM 2851 C CA . LEU B 1 102 ? -1.807 -25.141 -9.898 1 98.44 102 LEU B CA 1
ATOM 2852 C C . LEU B 1 102 ? -2.854 -24.359 -10.68 1 98.44 102 LEU B C 1
ATOM 2854 O O . LEU B 1 102 ? -3.854 -24.922 -11.125 1 98.44 102 LEU B O 1
ATOM 2858 N N . ALA B 1 103 ? -2.602 -23.016 -10.812 1 97.88 103 ALA B N 1
ATOM 2859 C CA . ALA B 1 103 ? -3.617 -22.188 -11.453 1 97.88 103 ALA B CA 1
ATOM 2860 C C . ALA B 1 103 ? -3.01 -20.891 -11.977 1 97.88 103 ALA B C 1
ATOM 2862 O O . ALA B 1 103 ? -2.027 -20.391 -11.422 1 97.88 103 ALA B O 1
ATOM 2863 N N . ASP B 1 104 ? -3.57 -20.391 -13.047 1 97.31 104 ASP B N 1
ATOM 2864 C CA . ASP B 1 104 ? -3.322 -19.031 -13.547 1 97.31 104 ASP B CA 1
ATOM 2865 C C . ASP B 1 104 ? -4.293 -18.031 -12.938 1 97.31 104 ASP B C 1
ATOM 2867 O O . ASP B 1 104 ? -5.48 -18.031 -13.266 1 97.31 104 ASP B O 1
ATOM 2871 N N . MET B 1 105 ? -3.727 -17.141 -12.094 1 97.88 105 MET B N 1
ATOM 2872 C CA . MET B 1 105 ? -4.605 -16.203 -11.414 1 97.88 105 MET B CA 1
ATOM 2873 C C . MET B 1 105 ? -5.324 -15.312 -12.422 1 97.88 105 MET B C 1
ATOM 2875 O O . MET B 1 105 ? -6.398 -14.781 -12.133 1 97.88 105 MET B O 1
ATOM 2879 N N . GLY B 1 106 ? -4.785 -15.156 -13.602 1 97.56 106 GLY B N 1
ATOM 2880 C CA . GLY B 1 106 ? -5.406 -14.352 -14.641 1 97.56 106 GLY B CA 1
ATOM 2881 C C . GLY B 1 106 ? -6.715 -14.93 -15.148 1 97.56 106 GLY B C 1
ATOM 2882 O O . GLY B 1 106 ? -7.488 -14.242 -15.805 1 97.56 106 GLY B O 1
ATOM 2883 N N . HIS B 1 107 ? -6.895 -16.172 -14.859 1 97.12 107 HIS B N 1
ATOM 2884 C CA . HIS B 1 107 ? -8.164 -16.812 -15.203 1 97.12 107 HIS B CA 1
ATOM 2885 C C . HIS B 1 107 ? -9.156 -16.719 -14.047 1 97.12 107 HIS B C 1
ATOM 2887 O O . HIS B 1 107 ? -10.273 -17.234 -14.141 1 97.12 107 HIS B O 1
ATOM 2893 N N . GLY B 1 108 ? -8.727 -16.125 -12.953 1 97.62 108 GLY B N 1
ATOM 2894 C CA . GLY B 1 108 ? -9.578 -15.992 -11.781 1 97.62 108 GLY B CA 1
ATOM 2895 C C . GLY B 1 108 ? -9.203 -16.953 -10.672 1 97.62 108 GLY B C 1
ATOM 2896 O O . GLY B 1 108 ? -8.492 -17.938 -10.898 1 97.62 108 GLY B O 1
ATOM 2897 N N . VAL B 1 109 ? -9.648 -16.594 -9.477 1 97.06 109 VAL B N 1
ATOM 2898 C CA . VAL B 1 109 ? -9.477 -17.484 -8.336 1 97.06 109 VAL B CA 1
ATOM 2899 C C . VAL B 1 109 ? -10.766 -18.266 -8.094 1 97.06 109 VAL B C 1
ATOM 2901 O O . VAL B 1 109 ? -11.812 -17.688 -7.812 1 97.06 109 VAL B O 1
ATOM 2904 N N . PRO B 1 110 ? -10.648 -19.594 -8.18 1 95.56 110 PRO B N 1
ATOM 2905 C CA . PRO B 1 110 ? -11.836 -20.453 -8.203 1 95.56 110 PRO B CA 1
ATOM 2906 C C . PRO B 1 110 ? -12.289 -20.875 -6.805 1 95.56 110 PRO B C 1
ATOM 2908 O O . PRO B 1 110 ? -12.359 -22.062 -6.5 1 95.56 110 PRO B O 1
ATOM 2911 N N . PHE B 1 111 ? -12.75 -19.953 -6.051 1 98 111 PHE B N 1
ATOM 2912 C CA . PHE B 1 111 ? -13.148 -20.281 -4.688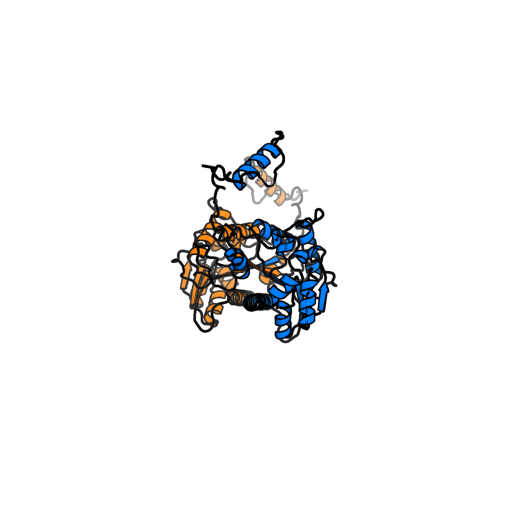 1 98 111 PHE B CA 1
ATOM 2913 C C . PHE B 1 111 ? -14.539 -19.734 -4.383 1 98 111 PHE B C 1
ATOM 2915 O O . PHE B 1 111 ? -15.016 -18.828 -5.074 1 98 111 PHE B O 1
ATOM 2922 N N . ARG B 1 112 ? -15.117 -20.297 -3.391 1 97.5 112 ARG B N 1
ATOM 2923 C CA . ARG B 1 112 ? -16.438 -19.859 -2.955 1 97.5 112 ARG B CA 1
ATOM 2924 C C . ARG B 1 112 ? -16.391 -18.453 -2.369 1 97.5 112 ARG B C 1
ATOM 2926 O O . ARG B 1 112 ? -15.375 -18.031 -1.819 1 97.5 112 ARG B O 1
ATOM 2933 N N . PRO B 1 113 ? -17.547 -17.766 -2.461 1 96.88 113 PRO B N 1
ATOM 2934 C CA . PRO B 1 113 ? -17.594 -16.406 -1.906 1 96.88 113 PRO B CA 1
ATOM 2935 C C . PRO B 1 113 ? -17.281 -16.375 -0.412 1 96.88 113 PRO B C 1
ATOM 2937 O O . PRO B 1 113 ? -17.719 -17.25 0.338 1 96.88 113 PRO B O 1
ATOM 2940 N N . GLY B 1 114 ? -16.453 -15.5 -0.041 1 97 114 GLY B N 1
ATOM 2941 C CA . GLY B 1 114 ? -16.219 -15.219 1.367 1 97 114 GLY B CA 1
ATOM 2942 C C . GLY B 1 114 ? -15.391 -16.297 2.055 1 97 114 GLY B C 1
ATOM 2943 O O . GLY B 1 114 ? -15.492 -16.469 3.271 1 97 114 GLY B O 1
ATOM 2944 N N . SER B 1 115 ? -14.562 -16.953 1.301 1 97.88 115 SER B N 1
ATOM 2945 C CA . SER B 1 115 ? -13.836 -18.094 1.839 1 97.88 115 SER B CA 1
ATOM 2946 C C . SER B 1 115 ? -12.602 -17.641 2.615 1 97.88 115 SER B C 1
ATOM 2948 O O . SER B 1 115 ? -12.125 -18.359 3.498 1 97.88 115 SER B O 1
ATOM 2950 N N . PHE B 1 116 ? -12.094 -16.484 2.299 1 98.5 116 PHE B N 1
ATOM 2951 C CA . PHE B 1 116 ? -10.781 -16.141 2.84 1 98.5 116 PHE B CA 1
ATOM 2952 C C . PHE B 1 116 ? -10.875 -14.875 3.695 1 98.5 116 PHE B C 1
ATOM 2954 O O . PHE B 1 116 ? -11.586 -13.93 3.346 1 98.5 116 PHE B O 1
ATOM 2961 N N . ASP B 1 117 ? -10.078 -14.875 4.727 1 98.12 117 ASP B N 1
ATOM 2962 C CA . ASP B 1 117 ? -10.008 -13.742 5.652 1 98.12 117 ASP B CA 1
ATOM 2963 C C . ASP B 1 117 ? -8.984 -12.711 5.188 1 98.12 117 ASP B C 1
ATOM 2965 O O . ASP B 1 117 ? -8.859 -11.641 5.789 1 98.12 117 ASP B O 1
ATOM 2969 N N . GLY B 1 118 ? -8.32 -12.984 4.215 1 98.19 118 GLY B N 1
ATOM 2970 C CA . GLY B 1 118 ? -7.305 -12.109 3.652 1 98.19 118 GLY B CA 1
ATOM 2971 C C . GLY B 1 118 ? -6.535 -12.742 2.51 1 98.19 118 GLY B C 1
ATOM 2972 O O . GLY B 1 118 ? -6.609 -13.953 2.301 1 98.19 118 GLY B O 1
ATOM 2973 N N . CYS B 1 119 ? -5.855 -11.875 1.768 1 98.69 119 CYS B N 1
ATOM 2974 C CA . CYS B 1 119 ? -5.043 -12.336 0.644 1 98.69 119 CYS B CA 1
ATOM 2975 C C . CYS B 1 119 ? -3.709 -11.602 0.601 1 98.69 119 CYS B C 1
ATOM 2977 O O . CYS B 1 119 ? -3.654 -10.391 0.818 1 98.69 119 CYS B O 1
ATOM 2979 N N . ILE B 1 120 ? -2.695 -12.352 0.353 1 98.62 120 ILE B N 1
ATOM 2980 C CA . ILE B 1 120 ? -1.415 -11.727 0.051 1 98.62 120 ILE B CA 1
ATOM 2981 C C . ILE B 1 120 ? -0.901 -12.219 -1.299 1 98.62 120 ILE B C 1
ATOM 2983 O O . ILE B 1 120 ? -1.244 -13.32 -1.735 1 98.62 120 ILE B O 1
ATOM 2987 N N . SER B 1 121 ? -0.181 -11.438 -1.956 1 98.56 121 SER B N 1
ATOM 2988 C CA . SER B 1 121 ? 0.554 -11.781 -3.17 1 98.56 121 SER B CA 1
ATOM 2989 C C . SER B 1 121 ? 1.908 -11.078 -3.209 1 98.56 121 SER B C 1
ATOM 2991 O O . SER B 1 121 ? 1.978 -9.852 -3.188 1 98.56 121 SER B O 1
ATOM 2993 N N . ILE B 1 122 ? 2.941 -11.906 -3.244 1 97.19 122 ILE B N 1
ATOM 2994 C CA . ILE B 1 122 ? 4.289 -11.352 -3.203 1 97.19 122 ILE B CA 1
ATOM 2995 C C . ILE B 1 122 ? 4.973 -11.562 -4.555 1 97.19 122 ILE B C 1
ATOM 2997 O O . ILE B 1 122 ? 5.285 -12.695 -4.934 1 97.19 122 ILE B O 1
ATOM 3001 N N . SER B 1 123 ? 5.219 -10.5 -5.32 1 93.88 123 SER B N 1
ATOM 3002 C CA . SER B 1 123 ? 5.992 -10.453 -6.555 1 93.88 123 SER B CA 1
ATOM 3003 C C . SER B 1 123 ? 5.34 -11.289 -7.648 1 93.88 123 SER B C 1
ATOM 3005 O O . SER B 1 123 ? 6.027 -11.961 -8.422 1 93.88 123 SER B O 1
ATOM 3007 N N . ALA B 1 124 ? 4.062 -11.242 -7.75 1 96.88 124 ALA B N 1
ATOM 3008 C CA . ALA B 1 124 ? 3.424 -12.148 -8.703 1 96.88 124 ALA B CA 1
ATOM 3009 C C . ALA B 1 124 ? 2.457 -11.398 -9.609 1 96.88 124 ALA B C 1
ATOM 3011 O O . ALA B 1 124 ? 2.434 -11.617 -10.82 1 96.88 124 ALA B O 1
ATOM 3012 N N . VAL B 1 125 ? 1.71 -10.445 -9.086 1 97.44 125 VAL B N 1
ATOM 3013 C CA . VAL B 1 125 ? 0.562 -9.875 -9.781 1 97.44 125 VAL B CA 1
ATOM 3014 C C . VAL B 1 125 ? 1.038 -9.078 -11 1 97.44 125 VAL B C 1
ATOM 3016 O O . VAL B 1 125 ? 0.336 -8.992 -12.008 1 97.44 125 VAL B O 1
ATOM 3019 N N . GLN B 1 126 ? 2.293 -8.547 -11 1 94.44 126 GLN B N 1
ATOM 3020 C CA . GLN B 1 126 ? 2.805 -7.742 -12.102 1 94.44 126 GLN B CA 1
ATOM 3021 C C . GLN B 1 126 ? 2.934 -8.578 -13.375 1 94.44 126 GLN B C 1
ATOM 3023 O O . GLN B 1 126 ? 2.98 -8.031 -14.477 1 94.44 126 GLN B O 1
ATOM 3028 N N . TRP B 1 127 ? 2.98 -9.875 -13.234 1 95.38 127 TRP B N 1
ATOM 3029 C CA . TRP B 1 127 ? 3.082 -10.742 -14.406 1 95.38 127 TRP B CA 1
ATOM 3030 C C . TRP B 1 127 ? 1.836 -10.633 -15.273 1 95.38 127 TRP B C 1
ATOM 3032 O O . TRP B 1 127 ? 1.887 -10.898 -16.484 1 95.38 127 TRP B O 1
ATOM 3042 N N . LEU B 1 128 ? 0.736 -10.258 -14.711 1 96.75 128 LEU B N 1
ATOM 3043 C CA . LEU B 1 128 ? -0.514 -10.148 -15.453 1 96.75 128 LEU B CA 1
ATOM 3044 C C . LEU B 1 128 ? -0.483 -8.945 -16.391 1 96.75 128 LEU B C 1
ATOM 3046 O O . LEU B 1 128 ? -1.347 -8.805 -17.266 1 96.75 128 LEU B O 1
ATOM 3050 N N . CYS B 1 129 ? 0.472 -8.133 -16.203 1 94.75 129 CYS B N 1
ATOM 3051 C CA . CYS B 1 129 ? 0.58 -6.949 -17.047 1 94.75 129 CYS B CA 1
ATOM 3052 C C . CYS B 1 129 ? 1.206 -7.297 -18.391 1 94.75 129 CYS B C 1
ATOM 3054 O O . CYS B 1 129 ? 1.282 -6.449 -19.281 1 94.75 129 CYS B O 1
ATOM 3056 N N . ASN B 1 130 ? 1.622 -8.516 -18.547 1 90.62 130 ASN B N 1
ATOM 3057 C CA . ASN B 1 130 ? 2.227 -8.969 -19.797 1 90.62 130 ASN B CA 1
ATOM 3058 C C . ASN B 1 130 ? 1.294 -9.898 -20.562 1 90.62 130 ASN B C 1
ATOM 3060 O O . ASN B 1 130 ? 0.579 -10.703 -19.953 1 90.62 130 ASN B O 1
ATOM 3064 N N . ALA B 1 131 ? 1.323 -9.742 -21.922 1 88.31 131 ALA B N 1
ATOM 3065 C CA . ALA B 1 131 ? 0.59 -10.656 -22.797 1 88.31 131 ALA B CA 1
ATOM 3066 C C . ALA B 1 131 ? 1.501 -11.758 -23.328 1 88.31 131 ALA B C 1
ATOM 3068 O O . ALA B 1 131 ? 2.189 -11.57 -24.328 1 88.31 131 ALA B O 1
ATOM 3069 N N . ASP B 1 132 ? 1.432 -12.852 -22.688 1 84.44 132 ASP B N 1
ATOM 3070 C CA . ASP B 1 132 ? 2.314 -13.961 -23.047 1 84.44 132 ASP B CA 1
ATOM 3071 C C . ASP B 1 132 ? 1.729 -14.773 -24.203 1 84.44 132 ASP B C 1
ATOM 3073 O O . ASP B 1 132 ? 2.439 -15.562 -24.844 1 84.44 132 ASP B O 1
ATOM 3077 N N . LYS B 1 133 ? 0.488 -14.719 -24.328 1 85.5 133 LYS B N 1
ATOM 3078 C CA . LYS B 1 133 ? -0.234 -15.352 -25.438 1 85.5 133 LYS B CA 1
ATOM 3079 C C . LYS B 1 133 ? -1.022 -14.32 -26.234 1 85.5 133 LYS B C 1
ATOM 3081 O O . LYS B 1 133 ? -1.354 -13.25 -25.719 1 85.5 133 LYS B O 1
ATOM 3086 N N . LYS B 1 134 ? -1.281 -14.609 -27.484 1 84.81 134 LYS B N 1
ATOM 3087 C CA . LYS B 1 134 ? -2.033 -13.719 -28.359 1 84.81 134 LYS B CA 1
ATOM 3088 C C . LYS B 1 134 ? -3.41 -13.406 -27.781 1 84.81 134 LYS B C 1
ATOM 3090 O O . LYS B 1 134 ? -3.928 -12.305 -27.953 1 84.81 134 LYS B O 1
ATOM 3095 N N . SER B 1 135 ? -3.912 -14.344 -27.062 1 88.44 135 SER B N 1
ATOM 3096 C CA . SER B 1 135 ? -5.266 -14.203 -26.547 1 88.44 135 SER B CA 1
ATOM 3097 C C . SER B 1 135 ? -5.273 -13.391 -25.25 1 88.44 135 SER B C 1
ATOM 3099 O O . SER B 1 135 ? -6.34 -13.023 -24.75 1 88.44 135 SER B O 1
ATOM 3101 N N . HIS B 1 136 ? -4.102 -13.047 -24.781 1 88.56 136 HIS B N 1
ATOM 3102 C CA . HIS B 1 136 ? -4.035 -12.375 -23.484 1 88.56 136 HIS B CA 1
ATOM 3103 C C . HIS B 1 136 ? -4.332 -10.891 -23.625 1 88.56 136 HIS B C 1
ATOM 3105 O O . HIS B 1 136 ? -3.795 -10.219 -24.5 1 88.56 136 HIS B O 1
ATOM 3111 N N . SER B 1 137 ? -5.242 -10.438 -22.797 1 95.56 137 SER B N 1
ATOM 3112 C CA . SER B 1 137 ? -5.5 -9.031 -22.531 1 95.56 137 SER B CA 1
ATOM 3113 C C . SER B 1 137 ? -5.203 -8.688 -21.078 1 95.56 137 SER B C 1
ATOM 3115 O O . SER B 1 137 ? -5.961 -9.055 -20.172 1 95.56 137 SER B O 1
ATOM 3117 N N . PRO B 1 138 ? -4.172 -7.93 -20.906 1 95.94 138 PRO B N 1
ATOM 3118 C CA . PRO B 1 138 ? -3.787 -7.629 -19.516 1 95.94 138 PRO B CA 1
ATOM 3119 C C . PRO B 1 138 ? -4.922 -7 -18.719 1 95.94 138 PRO B C 1
ATOM 3121 O O . PRO B 1 138 ? -5.223 -7.449 -17.609 1 95.94 138 PRO B O 1
ATOM 3124 N N . PRO B 1 139 ? -5.668 -5.996 -19.297 1 97.06 139 PRO B N 1
ATOM 3125 C CA . PRO B 1 139 ? -6.773 -5.441 -18.5 1 97.06 139 PRO B CA 1
ATOM 3126 C C . PRO B 1 139 ? -7.84 -6.48 -18.172 1 97.06 139 PRO B C 1
ATOM 3128 O O . PRO B 1 139 ? -8.367 -6.492 -17.062 1 97.06 139 PRO B O 1
ATOM 3131 N N . LYS B 1 140 ? -8.094 -7.363 -19.062 1 97.56 140 LYS B N 1
ATOM 3132 C CA . LYS B 1 140 ? -9.117 -8.375 -18.828 1 97.56 140 LYS B CA 1
ATOM 3133 C C . LYS B 1 140 ? -8.656 -9.398 -17.797 1 97.56 140 LYS B C 1
ATOM 3135 O O . LYS B 1 140 ? -9.438 -9.805 -16.922 1 97.56 140 LYS B O 1
ATOM 3140 N N . ARG B 1 141 ? -7.453 -9.828 -17.891 1 98 141 ARG B N 1
ATOM 3141 C CA . ARG B 1 141 ? -6.902 -10.812 -16.969 1 98 141 ARG B CA 1
ATOM 3142 C C . ARG B 1 141 ? -6.836 -10.242 -15.555 1 98 141 ARG B C 1
ATOM 3144 O O . ARG B 1 141 ? -7.191 -10.922 -14.586 1 98 141 ARG B O 1
ATOM 3151 N N . LEU B 1 142 ? -6.434 -8.992 -15.492 1 98.25 142 LEU B N 1
ATOM 3152 C CA . LEU B 1 142 ? -6.387 -8.328 -14.195 1 98.25 142 LEU B CA 1
ATOM 3153 C C . LEU B 1 142 ? -7.789 -8.164 -13.617 1 98.25 142 LEU B C 1
ATOM 3155 O O . LEU B 1 142 ? -8.008 -8.43 -12.43 1 98.25 142 LEU B O 1
ATOM 3159 N N . TYR B 1 143 ? -8.672 -7.789 -14.422 1 98.31 143 TYR B N 1
ATOM 3160 C CA . TYR B 1 143 ? -10.031 -7.613 -13.93 1 98.31 143 TYR B CA 1
ATOM 3161 C C . TYR B 1 143 ? -10.625 -8.945 -13.469 1 98.31 143 TYR B C 1
ATOM 3163 O O . TYR B 1 143 ? -11.289 -9.008 -12.43 1 98.31 143 TYR B O 1
ATOM 3171 N N . ARG B 1 144 ? -10.461 -9.93 -14.227 1 98.44 144 ARG B N 1
ATOM 3172 C CA . ARG B 1 144 ? -10.945 -11.25 -13.852 1 98.44 144 ARG B CA 1
ATOM 3173 C C . ARG B 1 144 ? -10.344 -11.695 -12.523 1 98.44 144 ARG B C 1
ATOM 3175 O O . ARG B 1 144 ? -11.055 -12.211 -11.656 1 98.44 144 ARG B O 1
ATOM 3182 N N . PHE B 1 145 ? -9.086 -11.508 -12.367 1 98.69 145 PHE B N 1
ATOM 3183 C CA . PHE B 1 145 ? -8.406 -11.844 -11.117 1 98.69 145 PHE B CA 1
ATOM 3184 C C . PHE B 1 145 ? -9.023 -11.078 -9.945 1 98.69 145 PHE B C 1
ATOM 3186 O O . PHE B 1 145 ? -9.477 -11.68 -8.977 1 98.69 145 PHE B O 1
ATOM 3193 N N . PHE B 1 146 ? -9.125 -9.766 -10.055 1 98.31 146 PHE B N 1
ATOM 3194 C CA . PHE B 1 146 ? -9.57 -8.945 -8.938 1 98.31 146 PHE B CA 1
ATOM 3195 C C . PHE B 1 146 ? -11.047 -9.164 -8.648 1 98.31 146 PHE B C 1
ATOM 3197 O O . PHE B 1 146 ? -11.469 -9.148 -7.488 1 98.31 146 PHE B O 1
ATOM 3204 N N . SER B 1 147 ? -11.82 -9.383 -9.688 1 98.12 147 SER B N 1
ATOM 3205 C CA . SER B 1 147 ? -13.25 -9.594 -9.469 1 98.12 147 SER B CA 1
ATOM 3206 C C . SER B 1 147 ? -13.516 -10.898 -8.734 1 98.12 147 SER B C 1
ATOM 3208 O O . SER B 1 147 ? -14.328 -10.938 -7.809 1 98.12 147 SER B O 1
ATOM 3210 N N . THR B 1 148 ? -12.836 -11.914 -9.117 1 98.62 148 THR B N 1
ATOM 3211 C CA . THR B 1 148 ? -13.016 -13.195 -8.453 1 98.62 148 THR B CA 1
ATOM 3212 C C . THR B 1 148 ? -12.391 -13.172 -7.059 1 98.62 148 THR B C 1
ATOM 3214 O O . THR B 1 148 ? -12.914 -13.789 -6.129 1 98.62 148 THR B O 1
ATOM 3217 N N . LEU B 1 149 ? -11.312 -12.477 -6.922 1 98.44 149 LEU B N 1
ATOM 3218 C CA . LEU B 1 149 ? -10.711 -12.312 -5.602 1 98.44 149 LEU B CA 1
ATOM 3219 C C . LEU B 1 149 ? -11.664 -11.586 -4.66 1 98.44 149 LEU B C 1
ATOM 3221 O O . LEU B 1 149 ? -11.828 -11.984 -3.504 1 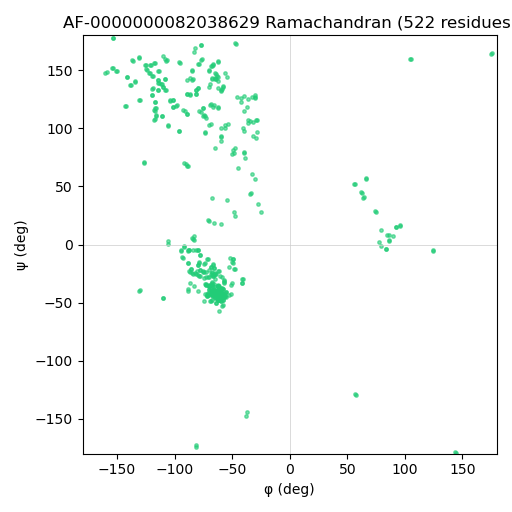98.44 149 LEU B O 1
ATOM 3225 N N . TYR B 1 150 ? -12.234 -10.539 -5.184 1 97.31 150 TYR B N 1
ATOM 3226 C CA . TYR B 1 150 ? -13.195 -9.773 -4.402 1 97.31 150 TYR B CA 1
ATOM 3227 C C . TYR B 1 150 ? -14.32 -10.672 -3.887 1 97.31 150 TYR B C 1
ATOM 3229 O O . TYR B 1 150 ? -14.719 -10.562 -2.727 1 97.31 150 TYR B O 1
ATOM 3237 N N . THR B 1 151 ? -14.766 -11.547 -4.703 1 97.12 151 THR B N 1
ATOM 3238 C CA . THR B 1 151 ? -15.836 -12.477 -4.34 1 97.12 151 THR B CA 1
ATOM 3239 C C . THR B 1 151 ? -15.344 -13.492 -3.316 1 97.12 151 THR B C 1
ATOM 3241 O O . THR B 1 151 ? -16.062 -13.836 -2.375 1 97.12 151 THR B O 1
ATOM 3244 N N . ALA B 1 152 ? -14.156 -13.891 -3.408 1 98.12 152 ALA B N 1
ATOM 3245 C CA . ALA B 1 152 ? -13.609 -14.961 -2.576 1 98.12 152 ALA B CA 1
ATOM 3246 C C . ALA B 1 152 ? -13.273 -14.445 -1.179 1 98.12 152 ALA B C 1
ATOM 3248 O O . ALA B 1 152 ? -13.148 -15.234 -0.235 1 98.12 152 ALA B O 1
ATOM 3249 N N . LEU B 1 153 ? -13.086 -13.164 -1.088 1 97.62 153 LEU B N 1
ATOM 3250 C CA . LEU B 1 153 ? -12.711 -12.57 0.192 1 97.62 153 LEU B CA 1
ATOM 3251 C C . LEU B 1 153 ? -13.945 -12.312 1.051 1 97.62 153 LEU B C 1
ATOM 3253 O O . LEU B 1 153 ? -14.992 -11.906 0.536 1 97.62 153 LEU B O 1
ATOM 3257 N N . ALA B 1 154 ? -13.727 -12.555 2.346 1 96.12 154 ALA B N 1
ATOM 3258 C CA . ALA B 1 154 ? -14.781 -12.188 3.279 1 96.12 154 ALA B CA 1
ATOM 3259 C C . ALA B 1 154 ? -14.961 -10.68 3.344 1 96.12 154 ALA B C 1
ATOM 3261 O O . ALA B 1 154 ? -14.016 -9.922 3.094 1 96.12 154 ALA B O 1
ATOM 3262 N N . ARG B 1 155 ? -16.156 -10.312 3.707 1 90.5 155 ARG B N 1
ATOM 3263 C CA . ARG B 1 155 ? -16.406 -8.883 3.859 1 90.5 155 ARG B CA 1
ATOM 3264 C C . ARG B 1 155 ? -15.461 -8.258 4.875 1 90.5 155 ARG B C 1
ATOM 3266 O O . ARG B 1 155 ? -15.18 -8.852 5.922 1 90.5 155 ARG B O 1
ATOM 3273 N N . GLY B 1 156 ? -15 -7.137 4.445 1 87.94 156 GLY B N 1
ATOM 3274 C CA . GLY B 1 156 ? -14.148 -6.402 5.367 1 87.94 156 GLY B CA 1
ATOM 3275 C C . GLY B 1 156 ? -12.703 -6.859 5.336 1 87.94 156 GLY B C 1
ATOM 3276 O O . GLY B 1 156 ? -11.852 -6.273 6.004 1 87.94 156 GLY B O 1
ATOM 3277 N N . SER B 1 157 ? -12.406 -7.902 4.562 1 93.88 157 SER B N 1
ATOM 3278 C CA . SER B 1 157 ? -11.039 -8.406 4.473 1 93.88 157 SER B CA 1
ATOM 3279 C C . SER B 1 157 ? -10.172 -7.512 3.59 1 93.88 157 SER B C 1
ATOM 3281 O O . SER B 1 157 ? -10.68 -6.586 2.955 1 93.88 157 SER B O 1
ATOM 3283 N N . ARG B 1 158 ? -8.906 -7.844 3.631 1 94.25 158 ARG B N 1
ATOM 3284 C CA . ARG B 1 158 ? -7.953 -7.059 2.854 1 94.25 158 ARG B CA 1
ATOM 3285 C C . ARG B 1 158 ? -7.133 -7.949 1.931 1 94.25 158 ARG B C 1
ATOM 3287 O O . ARG B 1 158 ? -7.027 -9.156 2.156 1 94.25 158 ARG B O 1
ATOM 3294 N N . ALA B 1 159 ? -6.68 -7.293 0.88 1 97.81 159 ALA B N 1
ATOM 3295 C CA . ALA B 1 159 ? -5.66 -7.887 0.016 1 97.81 159 ALA B CA 1
ATOM 3296 C C . ALA B 1 159 ? -4.402 -7.023 -0.02 1 97.81 159 ALA B C 1
ATOM 3298 O O . ALA B 1 159 ? -4.477 -5.816 -0.263 1 97.81 159 ALA B O 1
ATOM 3299 N N . VAL B 1 160 ? -3.297 -7.676 0.229 1 96.88 160 VAL B N 1
ATOM 3300 C CA . VAL B 1 160 ? -2.025 -6.957 0.224 1 96.88 160 VAL B CA 1
ATOM 3301 C C . VAL B 1 160 ? -1.127 -7.508 -0.881 1 96.88 160 VAL B C 1
ATOM 3303 O O . VAL B 1 160 ? -0.768 -8.688 -0.87 1 96.88 160 VAL B O 1
ATOM 3306 N N . LEU B 1 161 ? -0.748 -6.578 -1.753 1 96.94 161 LEU B N 1
ATOM 3307 C CA . LEU B 1 161 ? 0.038 -6.961 -2.922 1 96.94 161 LEU B CA 1
ATOM 3308 C C . LEU B 1 161 ? 1.412 -6.301 -2.893 1 96.94 161 LEU B C 1
ATOM 3310 O O . LEU B 1 161 ? 1.515 -5.07 -2.885 1 96.94 161 LEU B O 1
ATOM 3314 N N . GLN B 1 162 ? 2.389 -7.133 -2.779 1 95.25 162 GLN B N 1
ATOM 3315 C CA . GLN B 1 162 ? 3.74 -6.656 -3.051 1 95.25 162 GLN B CA 1
ATOM 3316 C C . GLN B 1 162 ? 4.074 -6.77 -4.535 1 95.25 162 GLN B C 1
ATOM 3318 O O . GLN B 1 162 ? 3.838 -7.809 -5.156 1 95.25 162 GLN B O 1
ATOM 3323 N N . LEU B 1 163 ? 4.574 -5.633 -5.137 1 90.88 163 LEU B N 1
ATOM 3324 C CA . LEU B 1 163 ? 4.707 -5.602 -6.59 1 90.88 163 LEU B CA 1
ATOM 3325 C C . LEU B 1 163 ? 6.039 -4.988 -7 1 90.88 163 LEU B C 1
ATOM 3327 O O . LEU B 1 163 ? 6.637 -4.223 -6.238 1 90.88 163 LEU B O 1
ATOM 3331 N N . TYR B 1 164 ? 6.359 -5.395 -8.258 1 86.12 164 TYR B N 1
ATOM 3332 C CA . TYR B 1 164 ? 7.461 -4.75 -8.961 1 86.12 164 TYR B CA 1
ATOM 3333 C C . TYR B 1 164 ? 7.012 -4.238 -10.32 1 86.12 164 TYR B C 1
ATOM 3335 O O . TYR B 1 164 ? 7.422 -4.766 -11.359 1 86.12 164 TYR B O 1
ATOM 3343 N N . PRO B 1 165 ? 6.227 -3.221 -10.25 1 86.62 165 PRO B N 1
ATOM 3344 C CA . PRO B 1 165 ? 5.797 -2.703 -11.547 1 86.62 165 PRO B CA 1
ATOM 3345 C C . PRO B 1 165 ? 6.949 -2.129 -12.367 1 86.62 165 PRO B C 1
ATOM 3347 O O . PRO B 1 165 ? 7.863 -1.513 -11.805 1 86.62 165 PRO B O 1
ATOM 3350 N N . GLU B 1 166 ? 6.855 -2.365 -13.648 1 84.06 166 GLU B N 1
ATOM 3351 C CA . GLU B 1 166 ? 7.898 -1.875 -14.547 1 84.06 166 GLU B CA 1
ATOM 3352 C C . GLU B 1 166 ? 7.855 -0.354 -14.664 1 84.06 166 GLU B C 1
ATOM 3354 O O . GLU B 1 166 ? 8.898 0.295 -14.773 1 84.06 166 GLU B O 1
ATOM 3359 N N . ASN B 1 167 ? 6.711 0.193 -14.695 1 85.19 167 ASN B N 1
ATOM 3360 C CA . ASN B 1 167 ? 6.477 1.625 -14.844 1 85.19 167 ASN B CA 1
ATOM 3361 C C . ASN B 1 167 ? 5.141 2.041 -14.227 1 85.19 167 ASN B C 1
ATOM 3363 O O . ASN B 1 167 ? 4.418 1.207 -13.68 1 85.19 167 ASN B O 1
ATOM 3367 N N . SER B 1 168 ? 4.914 3.312 -14.305 1 86 168 SER B N 1
ATOM 3368 C CA . SER B 1 168 ? 3.703 3.836 -13.68 1 86 168 SER B CA 1
ATOM 3369 C C . SER B 1 168 ? 2.449 3.336 -14.383 1 86 168 SER B C 1
ATOM 3371 O O . SER B 1 168 ? 1.399 3.176 -13.766 1 86 168 SER B O 1
ATOM 3373 N N . GLU B 1 169 ? 2.539 3.033 -15.633 1 89.88 169 GLU B N 1
ATOM 3374 C CA . GLU B 1 169 ? 1.392 2.557 -16.391 1 89.88 169 GLU B CA 1
ATOM 3375 C C . GLU B 1 169 ? 0.927 1.189 -15.898 1 89.88 169 GLU B C 1
ATOM 3377 O O . GLU B 1 169 ? -0.273 0.914 -15.859 1 89.88 169 GLU B O 1
ATOM 3382 N N . GLN B 1 170 ? 1.857 0.358 -15.578 1 91.75 170 GLN B N 1
ATOM 3383 C CA . GLN B 1 170 ? 1.499 -0.952 -15.039 1 91.75 170 GLN B CA 1
ATOM 3384 C C . GLN B 1 170 ? 0.771 -0.82 -13.703 1 91.75 170 GLN B C 1
ATOM 3386 O O . GLN B 1 170 ? -0.228 -1.503 -13.469 1 91.75 170 GLN B O 1
ATOM 3391 N N . LEU B 1 171 ? 1.293 0.025 -12.945 1 90.56 171 LEU B N 1
ATOM 3392 C CA . LEU B 1 171 ? 0.65 0.255 -11.656 1 90.56 171 LEU B CA 1
ATOM 3393 C C . LEU B 1 171 ? -0.758 0.81 -11.836 1 90.56 171 LEU B C 1
ATOM 3395 O O . LEU B 1 171 ? -1.688 0.405 -11.133 1 90.56 171 LEU B O 1
ATOM 3399 N N . GLU B 1 172 ? -0.875 1.691 -12.703 1 91.25 172 GLU B N 1
ATOM 3400 C CA . GLU B 1 172 ? -2.182 2.262 -13.023 1 91.25 172 GLU B CA 1
ATOM 3401 C C . GLU B 1 172 ? -3.16 1.181 -13.469 1 91.25 172 GLU B C 1
ATOM 3403 O O . GLU B 1 172 ? -4.312 1.161 -13.039 1 91.25 172 GLU B O 1
ATOM 3408 N N . LEU B 1 173 ? -2.705 0.387 -14.328 1 94.44 173 LEU B N 1
ATOM 3409 C CA . LEU B 1 173 ? -3.547 -0.692 -14.828 1 94.44 173 LEU B CA 1
ATOM 3410 C C . LEU B 1 173 ? -3.996 -1.608 -13.695 1 94.44 173 LEU B C 1
ATOM 3412 O O . LEU B 1 173 ? -5.18 -1.946 -13.602 1 94.44 173 LEU B O 1
ATOM 3416 N N . ILE B 1 174 ? -3.127 -1.938 -12.844 1 95.31 174 ILE B N 1
ATOM 3417 C CA . ILE B 1 174 ? -3.416 -2.832 -11.727 1 95.31 174 ILE B CA 1
ATOM 3418 C C . ILE B 1 174 ? -4.445 -2.186 -10.805 1 95.31 174 ILE B C 1
ATOM 3420 O O . ILE B 1 174 ? -5.469 -2.795 -10.477 1 95.31 174 ILE B O 1
ATOM 3424 N N . THR B 1 175 ? -4.195 -1.016 -10.445 1 92.44 175 THR B N 1
ATOM 3425 C CA . THR B 1 175 ? -5.059 -0.338 -9.484 1 92.44 175 THR B CA 1
ATOM 3426 C C . THR B 1 175 ? -6.434 -0.067 -10.094 1 92.44 175 THR B C 1
ATOM 3428 O O . THR B 1 175 ? -7.453 -0.194 -9.414 1 92.44 175 THR B O 1
ATOM 3431 N N . ALA B 1 176 ? -6.422 0.318 -11.312 1 92.94 176 ALA B N 1
ATOM 3432 C CA . ALA B 1 176 ? -7.688 0.593 -11.992 1 92.94 176 ALA B CA 1
ATOM 3433 C C . ALA B 1 176 ? -8.578 -0.644 -12.008 1 92.94 176 ALA B C 1
ATOM 3435 O O . ALA B 1 176 ? -9.781 -0.556 -11.727 1 92.94 176 ALA B O 1
ATOM 3436 N N . GLN B 1 177 ? -8.016 -1.743 -12.305 1 96.25 177 GLN B N 1
ATOM 3437 C CA . GLN B 1 177 ? -8.812 -2.963 -12.391 1 96.25 177 GLN B CA 1
ATOM 3438 C C . GLN B 1 177 ? -9.227 -3.443 -11 1 96.25 177 GLN B C 1
ATOM 3440 O O . GLN B 1 177 ? -10.312 -3.994 -10.828 1 96.25 177 GLN B O 1
ATOM 3445 N N . ALA B 1 178 ? -8.391 -3.242 -10.039 1 95.69 178 ALA B N 1
ATOM 3446 C CA . ALA B 1 178 ? -8.758 -3.572 -8.664 1 95.69 178 ALA B CA 1
ATOM 3447 C C . ALA B 1 178 ? -9.953 -2.742 -8.203 1 95.69 178 ALA B C 1
ATOM 3449 O O . ALA B 1 178 ? -10.898 -3.275 -7.613 1 95.69 178 ALA B O 1
ATOM 3450 N N . MET B 1 179 ? -9.891 -1.492 -8.438 1 90.62 179 MET B N 1
ATOM 3451 C CA . MET B 1 179 ? -10.969 -0.601 -8.023 1 90.62 179 ME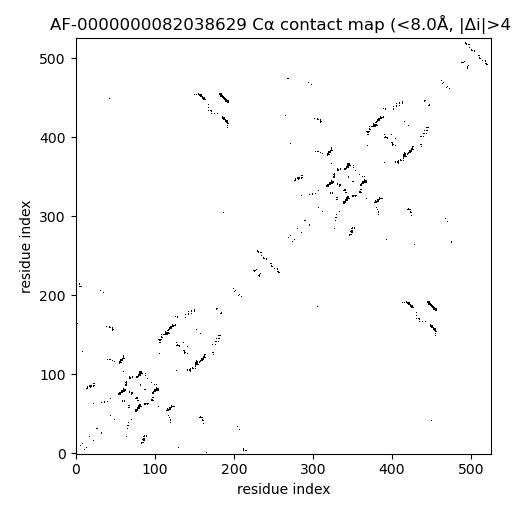T B CA 1
ATOM 3452 C C . MET B 1 179 ? -12.25 -0.897 -8.797 1 90.62 179 MET B C 1
ATOM 3454 O O . MET B 1 179 ? -13.344 -0.866 -8.227 1 90.62 179 MET B O 1
ATOM 3458 N N . ARG B 1 180 ? -12.109 -1.168 -10.078 1 93 180 ARG B N 1
ATOM 3459 C CA . ARG B 1 180 ? -13.25 -1.566 -10.891 1 93 180 ARG B CA 1
ATOM 3460 C C . ARG B 1 180 ? -13.93 -2.807 -10.312 1 93 180 ARG B C 1
ATOM 3462 O O . ARG B 1 180 ? -15.148 -2.953 -10.398 1 93 180 ARG B O 1
ATOM 3469 N N . ALA B 1 181 ? -13.164 -3.656 -9.719 1 95.75 181 ALA B N 1
ATOM 3470 C CA . ALA B 1 181 ? -13.68 -4.906 -9.156 1 95.75 181 ALA B CA 1
ATOM 3471 C C . ALA B 1 181 ? -14.352 -4.664 -7.809 1 95.75 181 ALA B C 1
ATOM 3473 O O . ALA B 1 181 ? -14.992 -5.562 -7.258 1 95.75 181 ALA B O 1
ATOM 3474 N N . GLY B 1 182 ? -14.086 -3.471 -7.223 1 91.38 182 GLY B N 1
ATOM 3475 C CA . GLY B 1 182 ? -14.773 -3.15 -5.984 1 91.38 182 GLY B CA 1
ATOM 3476 C C . GLY B 1 182 ? -13.836 -2.814 -4.848 1 91.38 182 GLY B C 1
ATOM 3477 O O . GLY B 1 182 ? -14.266 -2.34 -3.793 1 91.38 182 GLY B O 1
ATOM 3478 N N . PHE B 1 183 ? -12.547 -2.951 -5.098 1 93.12 183 PHE B N 1
ATOM 3479 C CA . PHE B 1 183 ? -11.578 -2.666 -4.043 1 93.12 183 PHE B CA 1
ATOM 3480 C C . PHE B 1 183 ? -11.344 -1.166 -3.918 1 93.12 183 PHE B C 1
ATOM 3482 O O . PHE B 1 183 ? -11.555 -0.416 -4.875 1 93.12 183 PHE B O 1
ATOM 3489 N N . THR B 1 184 ? -10.922 -0.798 -2.742 1 87.94 184 THR B N 1
ATOM 3490 C CA . THR B 1 184 ? -10.383 0.543 -2.533 1 87.94 184 THR B CA 1
ATOM 3491 C C . THR B 1 184 ? -8.953 0.478 -2.008 1 87.94 184 THR B C 1
ATOM 3493 O O . THR B 1 184 ? -8.555 -0.515 -1.395 1 87.94 184 THR B O 1
ATOM 3496 N N . VAL B 1 185 ? -8.258 1.494 -2.432 1 84.12 185 VAL B N 1
ATOM 3497 C CA . VAL B 1 185 ? -6.871 1.542 -1.972 1 84.12 185 VAL B CA 1
ATOM 3498 C C . VAL B 1 185 ? -6.816 2.135 -0.564 1 84.12 185 VAL B C 1
ATOM 3500 O O . VAL B 1 185 ? -7.41 3.182 -0.301 1 84.12 185 VAL B O 1
ATOM 3503 N N . LEU B 1 186 ? -6.09 1.497 0.279 1 82.81 186 LEU B N 1
ATOM 3504 C CA . LEU B 1 186 ? -6.004 1.91 1.676 1 82.81 186 LEU B CA 1
ATOM 3505 C C . LEU B 1 186 ? -4.629 2.484 1.989 1 82.81 186 LEU B C 1
ATOM 3507 O O . LEU B 1 186 ? -4.52 3.529 2.635 1 82.81 186 LEU B O 1
ATOM 3511 N N . TYR B 1 187 ? -3.596 1.805 1.559 1 90.56 187 TYR B N 1
ATOM 3512 C CA . TYR B 1 187 ? -2.227 2.246 1.791 1 90.56 187 TYR B CA 1
ATOM 3513 C C . TYR B 1 187 ? -1.396 2.141 0.518 1 90.56 187 TYR B C 1
ATOM 3515 O O . TYR B 1 187 ? -1.532 1.18 -0.242 1 90.56 187 TYR B O 1
ATOM 3523 N N . LEU B 1 188 ? -0.578 3.16 0.347 1 91 188 LEU B N 1
ATOM 3524 C CA . LEU B 1 188 ? 0.501 3.146 -0.634 1 91 188 LEU B CA 1
ATOM 3525 C C . LEU B 1 188 ? 1.86 3.232 0.051 1 91 188 LEU B C 1
ATOM 3527 O O . LEU B 1 188 ? 2.143 4.199 0.76 1 91 188 LEU B O 1
ATOM 3531 N N . CYS B 1 189 ? 2.59 2.213 -0.147 1 92.44 189 CYS B N 1
ATOM 3532 C CA . CYS B 1 189 ? 3.936 2.195 0.417 1 92.44 189 CYS B CA 1
ATOM 3533 C C . CYS B 1 189 ? 4.98 2.453 -0.662 1 92.44 189 CYS B C 1
ATOM 3535 O O . CYS B 1 189 ? 5.059 1.713 -1.645 1 92.44 189 CYS B O 1
ATOM 3537 N N . LEU B 1 190 ? 5.766 3.465 -0.393 1 90 190 LEU B N 1
ATOM 3538 C CA . LEU B 1 190 ? 6.758 3.906 -1.364 1 90 190 LEU B CA 1
ATOM 3539 C C . LEU B 1 190 ? 8.172 3.682 -0.837 1 90 190 LEU B C 1
ATOM 3541 O O . LEU B 1 190 ? 8.438 3.887 0.35 1 90 190 LEU B O 1
ATOM 3545 N N . ASN B 1 191 ? 8.969 3.238 -1.717 1 87.38 191 ASN B N 1
ATOM 3546 C CA . ASN B 1 191 ? 10.367 2.973 -1.376 1 87.38 191 ASN B CA 1
ATOM 3547 C C . ASN B 1 191 ? 11.305 3.975 -2.041 1 87.38 191 ASN B C 1
ATOM 3549 O O . ASN B 1 191 ? 11.117 4.328 -3.207 1 87.38 191 ASN B O 1
ATOM 3553 N N . PHE B 1 192 ? 12.25 4.43 -1.196 1 82.19 192 PHE B N 1
ATOM 3554 C CA . PHE B 1 192 ? 13.359 5.219 -1.714 1 82.19 192 PHE B CA 1
ATOM 3555 C C . PHE B 1 192 ? 14.367 4.332 -2.43 1 82.19 192 PHE B C 1
ATOM 3557 O O . PHE B 1 192 ? 14.875 3.367 -1.851 1 82.19 192 PHE B O 1
ATOM 3564 N N . VAL B 1 193 ? 14.555 4.543 -3.719 1 72.31 193 VAL B N 1
ATOM 3565 C CA . VAL B 1 193 ? 15.562 3.781 -4.449 1 72.31 193 VAL B CA 1
ATOM 3566 C C . VAL B 1 193 ? 16.641 4.727 -4.973 1 72.31 193 VAL B C 1
ATOM 3568 O O . VAL B 1 193 ? 16.344 5.691 -5.676 1 72.31 193 VAL B O 1
ATOM 3571 N N . PHE B 1 194 ? 17.828 4.707 -4.398 1 61.09 194 PHE B N 1
ATOM 3572 C CA . PHE B 1 194 ? 18.922 5.527 -4.91 1 61.09 194 PHE B CA 1
ATOM 3573 C C . PHE B 1 194 ? 19.469 4.953 -6.211 1 61.09 194 PHE B C 1
ATOM 3575 O O . PHE B 1 194 ? 19.844 3.783 -6.273 1 61.09 194 PHE B O 1
ATOM 3582 N N . GLN B 1 195 ? 19.062 5.395 -7.344 1 49.72 195 GLN B N 1
ATOM 3583 C CA . GLN B 1 195 ? 19.656 4.961 -8.602 1 49.72 195 GLN B CA 1
ATOM 3584 C C . GLN B 1 195 ? 21.078 5.516 -8.766 1 49.72 195 GLN B C 1
ATOM 3586 O O . GLN B 1 195 ? 21.297 6.461 -9.523 1 49.72 195 GLN B O 1
ATOM 3591 N N . GLY B 1 196 ? 21.75 5.918 -7.828 1 42.81 196 GLY B N 1
ATOM 3592 C CA . GLY B 1 196 ? 23.094 6.344 -8.172 1 42.81 196 GLY B CA 1
ATOM 3593 C C . GLY B 1 196 ? 23.828 5.352 -9.055 1 42.81 196 GLY B C 1
ATOM 3594 O O . GLY B 1 196 ? 23.422 4.195 -9.164 1 42.81 196 GLY B O 1
ATOM 3595 N N . LEU B 1 197 ? 25.25 5.766 -9.633 1 35.06 197 LEU B N 1
ATOM 3596 C CA . LEU B 1 197 ? 26.234 5.008 -10.391 1 35.06 197 LEU B CA 1
ATOM 3597 C C . LEU B 1 197 ? 26.312 3.566 -9.898 1 35.06 197 LEU B C 1
ATOM 3599 O O . LEU B 1 197 ? 25.719 3.223 -8.875 1 35.06 197 LEU B O 1
ATOM 3603 N N . GLY B 1 198 ? 27.547 2.775 -9.906 1 32.59 198 GLY B N 1
ATOM 3604 C CA . GLY B 1 198 ? 28.141 1.465 -9.711 1 32.59 198 GLY B CA 1
ATOM 3605 C C . GLY B 1 198 ? 27.719 0.81 -8.406 1 32.59 198 GLY B C 1
ATOM 3606 O O . GLY B 1 198 ? 28.219 -0.268 -8.062 1 32.59 198 GLY B O 1
ATOM 3607 N N . THR B 1 199 ? 27.5 1.582 -7.371 1 33.16 199 THR B N 1
ATOM 3608 C CA . THR B 1 199 ? 27.578 0.857 -6.105 1 33.16 199 THR B CA 1
ATOM 3609 C C . THR B 1 199 ? 26.312 0.046 -5.867 1 33.16 199 THR B C 1
ATOM 3611 O O . THR B 1 199 ? 25.203 0.564 -6.008 1 33.16 199 THR B O 1
ATOM 3614 N N . GLU B 1 200 ? 26.328 -1.234 -5.848 1 35.88 200 GLU B N 1
ATOM 3615 C CA . GLU B 1 200 ? 25.484 -2.33 -5.395 1 35.88 200 GLU B CA 1
ATOM 3616 C C . GLU B 1 200 ? 24.656 -1.918 -4.184 1 35.88 200 GLU B C 1
ATOM 3618 O O . GLU B 1 200 ? 25.188 -1.681 -3.102 1 35.88 200 GLU B O 1
ATOM 3623 N N . CYS B 1 201 ? 23.922 -0.957 -4.227 1 34.47 201 CYS B N 1
ATOM 3624 C CA . CYS B 1 201 ? 23.141 -0.705 -3.02 1 34.47 201 CYS B CA 1
ATOM 3625 C C . CYS B 1 201 ? 22.641 -2.01 -2.404 1 34.47 201 CYS B C 1
ATOM 3627 O O . CYS B 1 201 ? 21.984 -2.807 -3.072 1 34.47 201 CYS B O 1
ATOM 3629 N N . ALA B 1 202 ? 23.25 -2.561 -1.45 1 33.91 202 ALA B N 1
ATOM 3630 C CA . ALA B 1 202 ? 23.188 -3.758 -0.617 1 33.91 202 ALA B CA 1
ATOM 3631 C C . ALA B 1 202 ? 21.781 -3.973 -0.076 1 33.91 202 ALA B C 1
ATOM 3633 O O . ALA B 1 202 ? 21.516 -4.949 0.628 1 33.91 202 ALA B O 1
ATOM 3634 N N . ASP B 1 203 ? 20.969 -2.947 -0.034 1 38.84 203 ASP B N 1
ATOM 3635 C CA . ASP B 1 203 ? 19.844 -3.342 0.805 1 38.84 203 ASP B CA 1
ATOM 3636 C C . ASP B 1 203 ? 19 -4.402 0.115 1 38.84 203 ASP B C 1
ATOM 3638 O O . ASP B 1 203 ? 18.938 -4.461 -1.115 1 38.84 203 ASP B O 1
ATOM 3642 N N . GLY B 1 204 ? 18.578 -5.387 0.813 1 37.44 204 GLY B N 1
ATOM 3643 C CA . GLY B 1 204 ? 17.906 -6.648 0.552 1 37.44 204 GLY B CA 1
ATOM 3644 C C . GLY B 1 204 ? 16.812 -6.531 -0.49 1 37.44 204 GLY B C 1
ATOM 3645 O O . GLY B 1 204 ? 16.297 -7.543 -0.985 1 37.44 204 GLY B O 1
ATOM 3646 N N . GLU B 1 205 ? 16.25 -5.363 -0.536 1 41.19 205 GLU B N 1
ATOM 3647 C CA . GLU B 1 205 ? 15.148 -5.359 -1.492 1 41.19 205 GLU B CA 1
ATOM 3648 C C . GLU B 1 205 ? 15.656 -5.32 -2.928 1 41.19 205 GLU B C 1
ATOM 3650 O O . GLU B 1 205 ? 14.906 -5.566 -3.871 1 41.19 205 GLU B O 1
ATOM 3655 N N . GLU B 1 206 ? 16.891 -4.832 -3.184 1 39.28 206 GLU B N 1
ATOM 3656 C CA . GLU B 1 206 ? 17.5 -4.723 -4.508 1 39.28 206 GLU B CA 1
ATOM 3657 C C . GLU B 1 206 ? 17.859 -6.094 -5.062 1 39.28 206 GLU B C 1
ATOM 3659 O O . GLU B 1 206 ? 18.328 -6.207 -6.199 1 39.28 206 GLU B O 1
ATOM 3664 N N . ILE B 1 207 ? 18.125 -7.027 -4.176 1 37.88 207 ILE B N 1
ATOM 3665 C CA . ILE B 1 207 ? 18.625 -8.289 -4.723 1 37.88 207 ILE B CA 1
ATOM 3666 C C . ILE B 1 207 ? 17.688 -8.773 -5.828 1 37.88 207 ILE B C 1
ATOM 3668 O O . ILE B 1 207 ? 18.141 -9.242 -6.875 1 37.88 207 ILE B O 1
ATOM 3672 N N . HIS B 1 208 ? 16.5 -8.633 -5.535 1 40.06 208 HIS B N 1
ATOM 3673 C CA . HIS B 1 208 ? 15.75 -9.281 -6.609 1 40.06 208 HIS B CA 1
ATOM 3674 C C . HIS B 1 208 ? 15.797 -8.445 -7.887 1 40.06 208 HIS B C 1
ATOM 3676 O O . HIS B 1 208 ? 15.664 -8.984 -8.984 1 40.06 208 HIS B O 1
ATOM 3682 N N . GLN B 1 209 ? 16.047 -7.043 -7.723 1 36.97 209 GLN B N 1
ATOM 3683 C CA . GLN B 1 209 ? 16.328 -6.324 -8.961 1 36.97 209 GLN B CA 1
ATOM 3684 C C . GLN B 1 209 ? 17.812 -6.395 -9.32 1 36.97 209 GLN B C 1
ATOM 3686 O O . GLN B 1 209 ? 18.203 -6.098 -10.453 1 36.97 209 GLN B O 1
ATOM 3691 N N . ALA B 1 210 ? 18.797 -6.434 -8.375 1 34.47 210 ALA B N 1
ATOM 3692 C CA . ALA B 1 210 ? 20.234 -6.262 -8.555 1 34.47 210 ALA B CA 1
ATOM 3693 C C . ALA B 1 210 ? 20.797 -7.336 -9.469 1 34.47 210 ALA B C 1
ATOM 3695 O O . ALA B 1 210 ? 21.719 -7.07 -10.25 1 34.47 210 ALA B O 1
ATOM 3696 N N . LYS B 1 211 ? 20.547 -8.609 -9.023 1 35.94 211 LYS B N 1
ATOM 3697 C CA . LYS B 1 211 ? 21.422 -9.516 -9.781 1 35.94 211 LYS B CA 1
ATOM 3698 C C . LYS B 1 211 ? 21.328 -9.234 -11.273 1 35.94 211 LYS B C 1
ATOM 3700 O O . LYS B 1 211 ? 22.109 -9.781 -12.062 1 35.94 211 LYS B O 1
ATOM 3705 N N . PHE B 1 212 ? 20.375 -8.484 -11.57 1 30.02 212 PHE B N 1
ATOM 3706 C CA . PHE B 1 212 ? 20.344 -8.281 -13.016 1 30.02 212 PHE B CA 1
ATOM 3707 C C . PHE B 1 212 ? 21.359 -7.234 -13.445 1 30.02 212 PHE B C 1
ATOM 3709 O O . PHE B 1 212 ? 21.859 -7.266 -14.57 1 30.02 212 PHE B O 1
ATOM 3716 N N . THR B 1 213 ? 21.75 -6.336 -12.484 1 29.89 213 THR B N 1
ATOM 3717 C CA . THR B 1 213 ? 22.594 -5.258 -13 1 29.89 213 THR B CA 1
ATOM 3718 C C . THR B 1 213 ? 24 -5.762 -13.297 1 29.89 213 THR B C 1
ATOM 3720 O O . THR B 1 213 ? 24.656 -5.285 -14.227 1 29.89 213 THR B O 1
ATOM 3723 N N . ASN B 1 214 ? 24.547 -6.445 -12.344 1 30.31 214 ASN B N 1
ATOM 3724 C CA . ASN B 1 214 ? 26 -6.469 -12.5 1 30.31 214 ASN B CA 1
ATOM 3725 C C . ASN B 1 214 ? 26.422 -7.324 -13.695 1 30.31 214 ASN B C 1
ATOM 3727 O O . ASN B 1 214 ? 27.609 -7.535 -13.922 1 30.31 214 ASN B O 1
ATOM 3731 N N . GLU B 1 215 ? 25.562 -8.25 -14.133 1 26.25 215 GLU B N 1
ATOM 3732 C CA . GLU B 1 215 ? 26.25 -8.82 -15.297 1 26.25 215 GLU B CA 1
ATOM 3733 C C . GLU B 1 215 ? 26.359 -7.797 -16.422 1 26.25 215 GLU B C 1
ATOM 3735 O O . GLU B 1 215 ? 25.438 -7.621 -17.219 1 26.25 215 GLU B O 1
ATOM 3740 N N . ARG B 1 216 ? 26.641 -6.539 -16.078 1 26.56 216 ARG B N 1
ATOM 3741 C CA . ARG B 1 216 ? 27.188 -5.738 -17.172 1 26.56 216 ARG B CA 1
ATOM 3742 C C . ARG B 1 216 ? 28.094 -6.574 -18.062 1 26.56 216 ARG B C 1
ATOM 3744 O O . ARG B 1 216 ? 28.953 -7.312 -17.578 1 26.56 216 ARG B O 1
ATOM 3751 N N . MET B 1 217 ? 27.547 -6.895 -19.203 1 23.33 217 MET B N 1
ATOM 3752 C CA . MET B 1 217 ? 28.312 -7.387 -20.359 1 23.33 217 MET B CA 1
ATOM 3753 C C . MET B 1 217 ? 29.641 -6.645 -20.484 1 23.33 217 MET B C 1
ATOM 3755 O O . MET B 1 217 ? 29.656 -5.418 -20.625 1 23.33 217 MET B O 1
ATOM 3759 N N . ARG B 1 218 ? 30.625 -6.898 -19.656 1 25.77 218 ARG B N 1
ATOM 3760 C CA . ARG B 1 218 ? 31.922 -6.672 -20.281 1 25.77 218 ARG B CA 1
ATOM 3761 C C . ARG B 1 218 ? 31.875 -7.027 -21.766 1 25.77 218 ARG B C 1
ATOM 3763 O O . ARG B 1 218 ? 32 -8.195 -22.141 1 25.77 218 ARG B O 1
ATOM 3770 N N . PHE B 1 219 ? 30.797 -6.605 -22.469 1 23.48 219 PHE B N 1
ATOM 3771 C CA . PHE B 1 219 ? 31.031 -6.688 -23.906 1 23.48 219 PHE B CA 1
ATOM 3772 C C . PHE B 1 219 ? 32.344 -6.039 -24.281 1 23.48 219 PHE B C 1
ATOM 3774 O O . PHE B 1 219 ? 32.562 -4.84 -24.062 1 23.48 219 PHE B O 1
ATOM 3781 N N . ARG B 1 220 ? 33.438 -6.711 -24.047 1 27.33 220 ARG B N 1
ATOM 3782 C CA . ARG B 1 220 ? 34.562 -6.547 -24.922 1 27.33 220 ARG B CA 1
ATOM 3783 C C . ARG B 1 220 ? 34.125 -6.254 -26.359 1 27.33 220 ARG B C 1
ATOM 3785 O O . ARG B 1 220 ? 33.219 -6.91 -26.875 1 27.33 220 ARG B O 1
ATOM 3792 N N . ASN B 1 221 ? 34.25 -5.004 -26.859 1 26.81 221 ASN B N 1
ATOM 3793 C CA . ASN B 1 221 ? 34.281 -4.527 -28.234 1 26.81 221 ASN B CA 1
ATOM 3794 C C . ASN B 1 221 ? 34.75 -5.617 -29.203 1 26.81 221 ASN B C 1
ATOM 3796 O O . ASN B 1 221 ? 35.938 -5.719 -29.484 1 26.81 221 ASN B O 1
ATOM 3800 N N . ALA B 1 222 ? 34.531 -6.922 -28.906 1 28.11 222 ALA B N 1
ATOM 3801 C CA . ALA B 1 222 ? 34.938 -7.781 -30.016 1 28.11 222 ALA B CA 1
ATOM 3802 C C . ALA B 1 222 ? 34.156 -7.438 -31.281 1 28.11 222 ALA B C 1
ATOM 3804 O O . ALA B 1 222 ? 33.25 -8.172 -31.688 1 28.11 222 ALA B O 1
ATOM 3805 N N . LYS B 1 223 ? 33.531 -6.25 -31.344 1 35 223 LYS B N 1
ATOM 3806 C CA . LYS B 1 223 ? 33.156 -5.887 -32.688 1 35 223 LYS B CA 1
ATOM 3807 C C . LYS B 1 223 ? 34.281 -6.055 -33.688 1 35 223 LYS B C 1
ATOM 3809 O O . LYS B 1 223 ? 34.875 -5.07 -34.125 1 35 223 LYS B O 1
ATOM 3814 N N . GLY B 1 224 ? 35.156 -6.926 -33.438 1 32.84 224 GLY B N 1
ATOM 3815 C CA . GLY B 1 224 ? 36 -6.859 -34.625 1 32.84 224 GLY B CA 1
ATOM 3816 C C . GLY B 1 224 ? 35.25 -7.156 -35.906 1 32.84 224 GLY B C 1
ATOM 3817 O O . GLY B 1 224 ? 34.5 -8.133 -35.969 1 32.84 224 GLY B O 1
ATOM 3818 N N . LYS B 1 225 ? 34.656 -6.176 -36.562 1 39.53 225 LYS B N 1
ATOM 3819 C CA . LYS B 1 225 ? 34.281 -6.41 -37.938 1 39.53 225 LYS B CA 1
ATOM 3820 C C . LYS B 1 225 ? 35.219 -7.418 -38.625 1 39.53 225 LYS B C 1
ATOM 3822 O O . LYS B 1 225 ? 36.438 -7.387 -38.406 1 39.53 225 LYS B O 1
ATOM 3827 N N . SER B 1 226 ? 34.594 -8.648 -38.812 1 45.38 226 SER B N 1
ATOM 3828 C CA . SER B 1 226 ? 35.531 -9.523 -39.5 1 45.38 226 SER B CA 1
ATOM 3829 C C . SER B 1 226 ? 36.344 -8.766 -40.531 1 45.38 226 SER B C 1
ATOM 3831 O O . SER B 1 226 ? 35.875 -7.805 -41.125 1 45.38 226 SER B O 1
ATOM 3833 N N . VAL B 1 227 ? 37.594 -8.617 -40.531 1 56.41 227 VAL B N 1
ATOM 3834 C CA . VAL B 1 227 ? 38.438 -7.926 -41.469 1 56.41 227 VAL B CA 1
ATOM 3835 C C . VAL B 1 227 ? 37.938 -8.188 -42.906 1 56.41 227 VAL B C 1
ATOM 3837 O O . VAL B 1 227 ? 37.625 -9.328 -43.25 1 56.41 227 VAL B O 1
ATOM 3840 N N . LYS B 1 228 ? 37.688 -7.27 -43.781 1 62.53 228 LYS B N 1
ATOM 3841 C CA . LYS B 1 228 ? 37.312 -7.426 -45.188 1 62.53 228 LYS B CA 1
ATOM 3842 C C . LYS B 1 228 ? 38.219 -8.461 -45.875 1 62.53 228 LYS B C 1
ATOM 384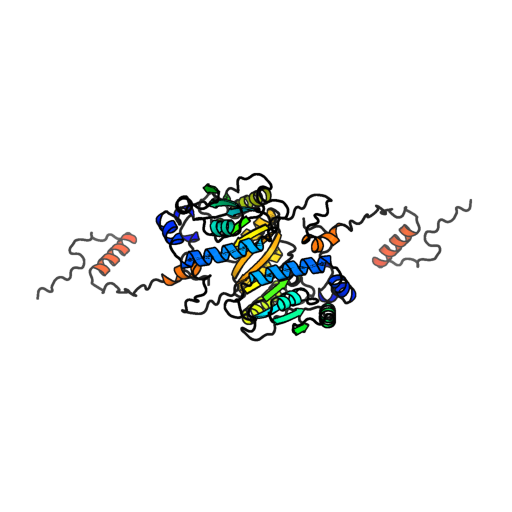4 O O . LYS B 1 228 ? 39.406 -8.477 -45.656 1 62.53 228 LYS B O 1
ATOM 3849 N N . LYS B 1 229 ? 37.688 -9.438 -46.5 1 65.56 229 LYS B N 1
ATOM 3850 C CA . LYS B 1 229 ? 38.344 -10.5 -47.25 1 65.56 229 LYS B CA 1
ATOM 3851 C C . LYS B 1 229 ? 38.75 -11.664 -46.344 1 65.56 229 LYS B C 1
ATOM 3853 O O . LYS B 1 229 ? 39.438 -12.578 -46.781 1 65.56 229 LYS B O 1
ATOM 3858 N N . SER B 1 230 ? 38.281 -11.539 -45.125 1 67.5 230 SER B N 1
ATOM 3859 C CA . SER B 1 230 ? 38.531 -12.664 -44.219 1 67.5 230 SER B CA 1
ATOM 3860 C C . SER B 1 230 ? 37.5 -13.781 -44.406 1 67.5 230 SER B C 1
ATOM 3862 O O . SER B 1 230 ? 36.438 -13.547 -44.969 1 67.5 230 SER B O 1
ATOM 3864 N N . ARG B 1 231 ? 37.75 -14.953 -43.875 1 73.75 231 ARG B N 1
ATOM 3865 C CA . ARG B 1 231 ? 36.844 -16.094 -44 1 73.75 231 ARG B CA 1
ATOM 3866 C C . ARG B 1 231 ? 35.5 -15.828 -43.375 1 73.75 231 ARG B C 1
ATOM 3868 O O . ARG B 1 231 ? 34.469 -16.109 -43.969 1 73.75 231 ARG B O 1
ATOM 3875 N N . ASP B 1 232 ? 35.531 -15.195 -42.281 1 73.88 232 ASP B N 1
ATOM 3876 C CA . ASP B 1 232 ? 34.281 -14.984 -41.531 1 73.88 232 ASP B CA 1
ATOM 3877 C C . ASP B 1 232 ? 33.406 -13.938 -42.188 1 73.88 232 ASP B C 1
ATOM 3879 O O . ASP B 1 232 ? 32.188 -14.078 -42.25 1 73.88 232 ASP B O 1
ATOM 3883 N N . TRP B 1 233 ? 33.938 -12.898 -42.625 1 74.5 233 TRP B N 1
ATOM 3884 C CA . TRP B 1 233 ? 33.25 -11.836 -43.375 1 74.5 233 TRP B CA 1
ATOM 3885 C C . TRP B 1 233 ? 32.562 -12.391 -44.625 1 74.5 233 TRP B C 1
ATOM 3887 O O . TRP B 1 233 ? 31.406 -12.039 -44.906 1 74.5 233 TRP B O 1
ATOM 3897 N N . ILE B 1 234 ? 33.312 -13.312 -45.312 1 77.31 234 ILE B N 1
ATOM 3898 C CA . ILE B 1 234 ? 32.781 -13.945 -46.5 1 77.31 234 ILE B CA 1
ATOM 3899 C C . ILE B 1 234 ? 31.562 -14.805 -46.125 1 77.31 234 ILE B C 1
ATOM 3901 O O . ILE B 1 234 ? 30.547 -14.781 -46.812 1 77.31 234 ILE B O 1
ATOM 3905 N N . LEU B 1 235 ? 31.688 -15.484 -45.031 1 77.19 235 LEU B N 1
ATOM 3906 C CA . LEU B 1 235 ? 30.625 -16.391 -44.594 1 77.19 235 LEU B CA 1
ATOM 3907 C C . LEU B 1 235 ? 29.375 -15.609 -44.188 1 77.19 235 LEU B C 1
ATOM 3909 O O . LEU B 1 235 ? 28.25 -16.016 -44.5 1 77.19 235 LEU B O 1
ATOM 3913 N N . GLU B 1 236 ? 29.594 -14.477 -43.688 1 76.81 236 GLU B N 1
ATOM 3914 C CA . GLU B 1 236 ? 28.484 -13.625 -43.312 1 76.81 236 GLU B CA 1
ATOM 3915 C C . GLU B 1 236 ? 27.766 -13.047 -44.531 1 76.81 236 GLU B C 1
ATOM 3917 O O . GLU B 1 236 ? 26.531 -12.961 -44.531 1 76.81 236 GLU B O 1
ATOM 3922 N N . LYS B 1 237 ? 28.609 -12.617 -45.438 1 73.62 237 LYS B N 1
ATOM 3923 C CA . LYS B 1 237 ? 28.047 -12.109 -46.688 1 73.62 237 LYS B CA 1
ATOM 3924 C C . LYS B 1 237 ? 27.219 -13.18 -47.406 1 73.62 237 LYS B C 1
ATOM 3926 O O . LYS B 1 237 ? 26.125 -12.906 -47.875 1 73.62 237 LYS B O 1
ATOM 3931 N N . LYS B 1 238 ? 27.828 -14.438 -47.438 1 73.25 238 LYS B N 1
ATOM 3932 C CA . LYS B 1 238 ? 27.109 -15.531 -48.094 1 73.25 238 LYS B CA 1
ATOM 3933 C C . LYS B 1 238 ? 25.781 -15.805 -47.375 1 73.25 238 LYS B C 1
ATOM 3935 O O . LYS B 1 238 ? 24.75 -16 -48.031 1 73.25 238 LYS B O 1
ATOM 3940 N N . GLU B 1 239 ? 25.781 -15.695 -46.094 1 75.56 239 GLU B N 1
ATOM 3941 C CA . GLU B 1 239 ? 24.578 -15.984 -45.312 1 75.56 239 GLU B CA 1
ATOM 3942 C C . GLU B 1 239 ? 23.516 -14.922 -45.531 1 75.56 239 GLU B C 1
ATOM 3944 O O . GLU B 1 239 ? 22.328 -15.242 -45.656 1 75.56 239 GLU B O 1
ATOM 3949 N N . ARG B 1 240 ? 23.906 -13.68 -45.562 1 71.38 240 ARG B N 1
ATOM 3950 C CA . ARG B 1 240 ? 22.969 -12.594 -45.875 1 71.38 240 ARG B CA 1
ATOM 3951 C C . ARG B 1 240 ? 22.328 -12.781 -47.25 1 71.38 240 ARG B C 1
ATOM 3953 O O . ARG B 1 240 ? 21.125 -12.594 -47.406 1 71.38 240 ARG B O 1
ATOM 3960 N N . ARG B 1 241 ? 23.188 -13.203 -48.188 1 74.69 241 ARG B N 1
ATOM 3961 C CA . ARG B 1 241 ? 22.703 -13.406 -49.562 1 74.69 241 ARG B CA 1
ATOM 3962 C C . ARG B 1 241 ? 21.734 -14.594 -49.625 1 74.69 241 ARG B C 1
ATOM 3964 O O . ARG B 1 241 ? 20.734 -14.547 -50.344 1 74.69 241 ARG B O 1
ATOM 3971 N N . ARG B 1 242 ? 22 -15.594 -48.781 1 70.25 242 ARG B N 1
ATOM 3972 C CA . ARG B 1 242 ? 21.094 -16.734 -48.719 1 70.25 242 ARG B CA 1
ATOM 3973 C C . ARG B 1 242 ? 19.734 -16.328 -48.188 1 70.25 242 ARG B C 1
ATOM 3975 O O . ARG B 1 242 ? 18.703 -16.766 -48.719 1 70.25 242 ARG B O 1
ATOM 3982 N N . ARG B 1 243 ? 19.781 -15.43 -47.344 1 69.44 243 ARG B N 1
ATOM 3983 C CA . ARG B 1 243 ? 18.531 -14.984 -46.719 1 69.44 243 ARG B CA 1
ATOM 3984 C C . ARG B 1 243 ? 17.719 -14.141 -47.688 1 69.44 243 ARG B C 1
ATOM 3986 O O . ARG B 1 243 ? 16.484 -14.125 -47.594 1 69.44 243 ARG B O 1
ATOM 3993 N N . GLN B 1 244 ? 18.391 -13.516 -48.531 1 71 244 GLN B N 1
ATOM 3994 C CA . GLN B 1 244 ? 17.719 -12.703 -49.562 1 71 244 GLN B CA 1
ATOM 3995 C C . GLN B 1 244 ? 17.266 -13.555 -50.75 1 71 244 GLN B C 1
ATOM 3997 O O . GLN B 1 244 ? 16.781 -13.023 -51.75 1 71 244 GLN B O 1
ATOM 4002 N N . GLY B 1 245 ? 17.406 -14.875 -50.594 1 72.44 245 GLY B N 1
ATOM 4003 C CA . GLY B 1 245 ? 16.906 -15.828 -51.562 1 72.44 245 GLY B CA 1
ATOM 4004 C C . GLY B 1 245 ? 17.812 -15.977 -52.781 1 72.44 245 GLY B C 1
ATOM 4005 O O . GLY B 1 245 ? 17.391 -16.484 -53.812 1 72.44 245 GLY B O 1
ATOM 4006 N N . LYS B 1 246 ? 19.016 -15.422 -52.625 1 76.25 246 LYS B N 1
ATOM 4007 C CA . LYS B 1 246 ? 19.938 -15.516 -53.75 1 76.25 246 LYS B CA 1
ATOM 4008 C C . LYS B 1 246 ? 20.781 -16.781 -53.688 1 76.25 246 LYS B C 1
ATOM 4010 O O . LYS B 1 246 ? 21.031 -17.312 -52.594 1 76.25 246 LYS B O 1
ATOM 4015 N N . GLU B 1 247 ? 21.094 -17.484 -54.781 1 73.06 247 GLU B N 1
ATOM 4016 C CA . GLU B 1 247 ? 21.844 -18.734 -54.844 1 73.06 247 GLU B CA 1
ATOM 4017 C C . GLU B 1 247 ? 23.312 -18.516 -54.5 1 73.06 247 GLU B C 1
ATOM 4019 O O . GLU B 1 247 ? 23.984 -17.703 -55.125 1 73.06 247 GLU B O 1
ATOM 4024 N N . VAL B 1 248 ? 23.75 -18.906 -53.188 1 73.31 248 VAL B N 1
ATOM 4025 C CA . VAL B 1 248 ? 25.141 -18.734 -52.781 1 73.31 248 VAL B CA 1
ATOM 4026 C C . VAL B 1 248 ? 25.844 -20.078 -52.719 1 73.31 248 VAL B C 1
ATOM 4028 O O . VAL B 1 248 ? 25.219 -21.094 -52.406 1 73.31 248 VAL B O 1
ATOM 4031 N N . ARG B 1 249 ? 27.047 -20.141 -53.312 1 76.56 249 ARG B N 1
ATOM 4032 C CA . ARG B 1 249 ? 27.781 -21.406 -53.344 1 76.56 249 ARG B CA 1
ATOM 4033 C C . ARG B 1 249 ? 27.953 -21.984 -51.938 1 76.56 249 ARG B C 1
ATOM 4035 O O . ARG B 1 249 ? 28.062 -21.25 -50.969 1 76.56 249 ARG B O 1
ATOM 4042 N N . ALA B 1 250 ? 27.906 -23.312 -51.719 1 76.69 250 ALA B N 1
ATOM 4043 C CA . ALA B 1 250 ? 28.016 -24.016 -50.438 1 76.69 250 ALA B CA 1
ATOM 4044 C C . ALA B 1 250 ? 29.344 -23.688 -49.75 1 76.69 250 ALA B C 1
ATOM 4046 O O . ALA B 1 250 ? 30.344 -23.438 -50.406 1 76.69 250 ALA B O 1
ATOM 4047 N N . ASP B 1 251 ? 29.266 -23.375 -48.438 1 73 251 ASP B N 1
ATOM 4048 C CA . ASP B 1 251 ? 30.469 -23.109 -47.656 1 73 251 ASP B CA 1
ATOM 4049 C C . ASP B 1 251 ? 31.375 -24.328 -47.594 1 73 251 ASP B C 1
ATOM 4051 O O . ASP B 1 251 ? 30.906 -25.453 -47.438 1 73 251 ASP B O 1
ATOM 4055 N N . THR B 1 252 ? 32.656 -24.312 -48.125 1 75.12 252 THR B N 1
ATOM 4056 C CA . THR B 1 252 ? 33.594 -25.422 -48.062 1 75.12 252 THR B CA 1
ATOM 4057 C C . THR B 1 252 ? 34.719 -25.109 -47.094 1 75.12 252 THR B C 1
ATOM 4059 O O . THR B 1 252 ? 34.875 -23.969 -46.656 1 75.12 252 THR B O 1
ATOM 4062 N N . LYS B 1 253 ? 35.406 -26.156 -46.625 1 74.81 253 LYS B N 1
ATOM 4063 C CA . LYS B 1 253 ? 36.562 -26 -45.75 1 74.81 253 LYS B CA 1
ATOM 4064 C C . LYS B 1 253 ? 37.562 -24.984 -46.312 1 74.81 253 LYS B C 1
ATOM 4066 O O . LYS B 1 253 ? 38.406 -24.438 -45.594 1 74.81 253 LYS B O 1
ATOM 4071 N N . TYR B 1 254 ? 37.438 -24.531 -47.625 1 70.25 254 TYR B N 1
ATOM 4072 C CA . TYR B 1 254 ? 38.406 -23.625 -48.281 1 70.25 254 TYR B CA 1
ATOM 4073 C C . TYR B 1 254 ? 37.812 -22.219 -48.406 1 70.25 254 TYR B C 1
ATOM 4075 O O . TYR B 1 254 ? 38.469 -21.312 -48.906 1 70.25 254 TYR B O 1
ATOM 4083 N N . THR B 1 255 ? 36.594 -21.984 -47.875 1 70 255 THR B N 1
ATOM 4084 C CA . THR B 1 255 ? 35.906 -20.688 -47.969 1 70 255 THR B CA 1
ATOM 4085 C C . THR B 1 255 ? 36.625 -19.656 -47.125 1 70 255 THR B C 1
ATOM 4087 O O . THR B 1 255 ? 36.781 -19.828 -45.906 1 70 255 THR B O 1
ATOM 4090 N N . GLY B 1 256 ? 37.125 -18.578 -47.656 1 64.81 256 GLY B N 1
ATOM 4091 C CA . GLY B 1 256 ? 37.812 -17.438 -47.062 1 64.81 256 GLY B CA 1
ATOM 4092 C C . GLY B 1 256 ? 39.25 -17.734 -46.719 1 64.81 256 GLY B C 1
ATOM 4093 O O . GLY B 1 256 ? 39.875 -16.984 -45.969 1 64.81 256 GLY B O 1
ATOM 4094 N N . ARG B 1 257 ? 39.75 -18.906 -47 1 64.25 257 ARG B N 1
ATOM 4095 C CA . ARG B 1 257 ? 41.125 -19.234 -46.719 1 64.25 257 ARG B CA 1
ATOM 4096 C C . ARG B 1 257 ? 42.062 -18.406 -47.594 1 64.25 257 ARG B C 1
ATOM 4098 O O . ARG B 1 257 ? 41.812 -18.234 -48.812 1 64.25 257 ARG B O 1
ATOM 4105 N N . LYS B 1 258 ? 42.875 -17.625 -47.031 1 60.62 258 LYS B N 1
ATOM 4106 C CA . LYS B 1 258 ? 43.906 -16.875 -47.75 1 60.62 258 LYS B CA 1
ATOM 4107 C C . LYS B 1 258 ? 44.812 -17.797 -48.562 1 60.62 258 LYS B C 1
ATOM 4109 O O . LYS B 1 258 ? 45.281 -18.812 -48.031 1 60.62 258 LYS B O 1
ATOM 4114 N N . ARG B 1 259 ? 44.531 -17.844 -49.75 1 55.47 259 ARG B N 1
ATOM 4115 C CA . ARG B 1 259 ? 45.531 -18.594 -50.531 1 55.47 259 ARG B CA 1
ATOM 4116 C C . ARG B 1 259 ? 46.938 -18.016 -50.344 1 55.47 259 ARG B C 1
ATOM 4118 O O . ARG B 1 259 ? 47.125 -16.797 -50.25 1 55.47 259 ARG B O 1
ATOM 4125 N N . ARG B 1 260 ? 47.656 -18.719 -49.562 1 53.88 260 ARG B N 1
ATOM 4126 C CA . ARG B 1 260 ? 49.062 -18.312 -49.562 1 53.88 260 ARG B CA 1
ATOM 4127 C C . ARG B 1 260 ? 49.5 -17.875 -50.938 1 53.88 260 ARG B C 1
ATOM 4129 O O . ARG B 1 260 ? 49.188 -18.5 -51.938 1 53.88 260 ARG B O 1
ATOM 4136 N N . PRO B 1 261 ? 49.688 -16.516 -51.094 1 50.25 261 PRO B N 1
ATOM 4137 C CA . PRO B 1 261 ? 50.281 -16.125 -52.375 1 50.25 261 PRO B CA 1
ATOM 4138 C C . PRO B 1 261 ? 51.375 -17.078 -52.844 1 50.25 261 PRO B C 1
ATOM 4140 O O . PRO B 1 261 ? 52.25 -17.422 -52.062 1 50.25 261 PRO B O 1
ATOM 4143 N N . GLN B 1 262 ? 51 -18.172 -53.375 1 48.91 262 GLN B N 1
ATOM 4144 C CA . GLN B 1 262 ? 52.156 -18.766 -54 1 48.91 262 GLN B CA 1
ATOM 4145 C C . GLN B 1 262 ? 52.906 -17.75 -54.875 1 48.91 262 GLN B C 1
ATOM 4147 O O . GLN B 1 262 ? 52.375 -17.234 -55.844 1 48.91 262 GLN B O 1
ATOM 4152 N N . PHE B 1 263 ? 53.781 -16.906 -54.125 1 42.44 263 PHE B N 1
ATOM 4153 C CA . PHE B 1 263 ? 54.875 -16.438 -54.969 1 42.44 263 PHE B CA 1
ATOM 4154 C C . PHE B 1 263 ? 55.812 -17.578 -55.281 1 42.44 263 PHE B C 1
ATOM 4156 O O . PHE B 1 263 ? 56.031 -18.469 -54.469 1 42.44 263 PHE B O 1
#

Secondary structure (DSSP, 8-state):
---SS--HHHHS-HHHHT-HHHHHHHHH-HHHHHHHHHHHHHHHHHT-PPTTS--EEEEET-TTSHHHHHHHHTT-EEEEEES-HHHHHHHHHTT-SSEEEE--GGG-----TT-EEEEEEES-GGGGGS--STT--HHHHHHHHHHHHHHHEEEEEEEEEE---SSHHHHHHHHHHHHHTTEEEEEEEEEE----SS-----TTSHHHHHHHH-------------TTSHHHHHHHHHHHHHTT---PPP-TTTT-------/---SS--HHHHS-HHHHT-HHHHHHHHH-HHHHHHHHHHHHHHHHHT-PPTTS--EEEEET-TTSHHHHHHHHTT-EEEEEES-HHHHHHHHHTT-SSEEEE--GGG-----TT-EEEEEEES-GGGGGS--STT--HHHHHHHHHHHHHHHEEEEEEEEEE---SSHHHHHHHHHHHHHTTEEEEEEEEEE----SS-----TTSHHHHTTTS-------------TTSHHHHHHHHHHHHHTT---PPP-TTTT-------

Organism: Coturnix japonica (NCBI:txid93934)

Foldseek 3Di:
DLDPLQPLLNVAAPQVSCAQVNLVVCCPPPLNLVLQLVVLVVQVVVQVDDPDDAWEEEEEQCFLPSSVQSSVVVPYEYEYEHQHPSRPVNNVVVVRDYHYDHDDLLQEDPAAFAQGQEYEYAADLLSLVDDRDPPRDSLSSLLRNLLRVNRNHHPPTYYYYHYDHPDPVSVVSNQVSNVVSPDDDDDDDDDDDPPDDPDPPPDSVCVVVCVSVVVPPPVPCPVPPVPVLAQVNQVVVLVVCVVVVHDHDDDDPCRSPPDPPPD/DLDPQQPLLNVAAPQVSCAQVNLVVCCPPPLNLVLQLVVLVVQVVVQVDDPDDAWEEEEEQCFLPSSVQSSVVVPYEYEYEHQHPSRPVNNVVVVRDYHYDHDDLLQEDPAAFAQGQEYEYAADLLSLVDDRDPPRDSLSSLLRNLLRVNRNHHPPTYYYYHYDHPDPVSVVSNQVSNVVSPDDDDDDDDDDDPPDDPDPPPDSVCVVVPVSPPVPPPPPCPPPVPPPLAQVNQVVVLVVCVVVVHDHDDDDPCRSPPDPPPD

Radius of gyration: 31.23 Å; Cα contacts (8 Å, |Δi|>4): 889; chains: 2; bounding box: 125×76×79 Å

Sequence (526 aa):
MAGSGRRPEHRGPPELFYDETEARKYTQNSRVAEIQAQMAARAVELLALPEGRPCLLLDVGCGSGLSGEHISDEGHCWVGLDISRAMLDVAVEREVEGDLLLADMGHGVPFRPGSFDGCISISAVQWLCNADKKSHSPPKRLYRFFSTLYTALARGSRAVLQLYPENSEQLELITAQAMRAGFTVLYLCLNFVFQGLGTECADGEEIHQAKFTNERMRFRNAKGKSVKKSRDWILEKKERRRRQGKEVRADTKYTGRKRRPQFMAGSGRRPEHRGPPELFYDETEARKYTQNSRVAEIQAQMAARAVELLALPEGRPCLLLDVGCGSGLSGEHISDEGHCWVGLDISRAMLDVAVEREVEGDLLLADMGHGVPFRPGSFDGCISISAVQWLCNADKKSHSPPKRLYRFFSTLYTALARGSRAVLQLYPENSEQLELITAQAMRAGFTVLYLCLNFVFQGLGTECADGEEIHQAKFTNERMRFRNAKGKSVKKSRDWILEKKERRRRQGKEVRADTKYTGRKRRPQF

Nearest PDB structures (foldseek):
  6g4w-assembly1_q  TM=9.694E-01  e=1.775E-25  Homo sapiens
  7wts-assembly1_q  TM=7.671E-01  e=1.842E-27  Homo sapiens
  4qtu-assembly1_B  TM=9.708E-01  e=3.163E-21  Saccharomyces cerevisiae S288C
  4qtt-assembly1_B  TM=9.593E-01  e=4.100E-19  Saccharomyces cerevisiae S288C
  4qtt-assembly2_D  TM=9.554E-01  e=3.270E-18  Saccharomyces cerevisiae S288C

Solvent-accessible surface area (backbone atoms only — not comparable to full-atom values): 28606 Å² total; per-residue (Å²): 126,80,71,79,49,79,49,70,72,74,75,41,48,64,49,65,62,31,27,61,67,48,29,52,52,52,66,67,32,63,66,58,44,50,40,48,39,52,54,36,52,52,38,55,58,69,45,64,68,70,81,96,55,72,45,40,31,37,30,43,44,28,46,53,32,60,45,53,48,53,41,44,74,73,56,29,48,41,39,28,29,22,61,23,65,36,16,42,50,50,13,57,73,68,59,55,88,49,52,77,41,86,40,55,55,51,80,27,50,95,58,59,71,44,65,19,57,25,34,37,24,61,70,35,70,54,57,42,69,48,60,78,46,91,86,50,46,32,72,58,24,42,26,38,22,34,36,31,41,52,43,18,32,24,88,68,20,25,36,26,36,30,43,68,57,87,46,60,66,52,46,37,52,53,50,41,26,32,40,74,41,46,35,40,64,44,39,43,30,31,33,46,58,83,81,64,79,90,69,76,68,76,56,64,78,37,47,78,61,39,64,44,46,68,68,52,73,77,64,71,81,73,67,68,61,54,53,87,81,29,32,64,35,49,51,50,51,44,50,54,38,42,71,71,70,45,94,57,82,80,88,50,101,65,57,43,58,75,67,68,74,79,121,125,77,72,80,49,80,49,70,73,75,74,41,48,66,49,66,60,31,28,62,66,48,29,50,53,51,66,67,32,62,66,56,44,50,41,48,40,51,53,37,52,53,38,56,58,69,44,65,67,71,82,96,54,70,46,41,30,35,30,42,44,28,46,53,32,60,46,54,48,54,40,43,74,72,55,31,48,44,39,29,30,21,60,23,65,36,16,43,50,49,15,57,73,67,59,55,88,49,51,76,42,85,40,55,55,50,77,27,48,95,58,59,70,46,65,19,59,25,36,37,26,61,68,35,71,52,57,43,68,49,62,78,46,91,85,48,44,32,71,57,25,41,28,38,23,33,36,31,42,52,44,19,33,23,88,70,19,26,36,26,35,31,42,68,57,86,46,60,65,51,45,39,53,53,52,42,26,32,40,72,42,45,35,40,65,45,38,43,32,32,33,47,57,81,79,64,81,89,68,76,66,75,57,64,77,36,52,83,61,39,72,45,53,72,68,55,71,78,66,67,81,69,68,61,68,58,54,88,82,30,34,64,37,48,52,49,51,44,51,54,40,43,72,72,71,43,95,56,82,80,88,49,101,66,56,42,56,75,69,69,74,81,122